Protein 5H3B (pdb70)

Organism: Haemophilus influenzae (strain ATCC 51907 / DSM 11121 / KW20 / Rd) (NCBI:txid71421)

InterPro domains:
  IPR007398 Pimeloyl-ACP methyl esterase BioG [PF04301] (1-212)

Foldseek 3Di:
DKDKFPPVALEEEEEEEAQQAFPCLQVQAAEDPRYIYMYDYLPLDLDDPDDPPSHDAYEYEYALVPLSCLVNCQPPDHPAHEYEQHFVQQDDPQAHFDVCVLVVCLVDPDPVVVLVVLCLQAPDPVSSVVSVVRDGDDSVSSSSSSVSVVVSVVDSDHCSDAHAEYEAECRESGTHRRNNCSRCVPGYHYHYDHGYSSDSVVHRHPVVRRD/DKDKFPPVAQEEEEEEEAQQAFPCLQVLADEDPRYIYMYDYLPLDLDDPDDPVSHDAYEYEYALVPLSCLVNCQPPDHPAHEYELHFNQQDPPQAHADVVVLVVCLVPPDPVVVLVVLCLQAPDPVSSVVSVVGDGDDSVSSSSSSVSVSVSVVDSDDCSDAHAEYEAECRERGGHSRNNCVRCVVRYHYDYDHGYSSDSVVHNHPVVRGD

Radius of gyration: 26.07 Å; Cα contacts (8 Å, |Δi|>4): 818; chains: 2; bounding box: 69×49×66 Å

Nearest PDB structures (foldseek):
  5h3b-assembly2_B  TM=9.995E-01  e=7.945E-48  Haemophilus influenzae Rd KW20
  8v16-assembly2_A  TM=6.545E-01  e=1.050E-06  uncultured Pseudomonadota bacterium
  8v16-assembly4_D  TM=6.553E-01  e=3.721E-06  uncultured Pseudomonadota bacterium
  8pzg-assembly2_B  TM=6.529E-01  e=1.698E-05  metagenome
  5ai8-assembly1_A-2  TM=5.696E-01  e=1.221E-02  Homo sapiens

Structure (mmCIF, N/CA/C/O backbone):
data_5H3B
#
_entry.id   5H3B
#
_cell.length_a   44.154
_cell.length_b   69.471
_cell.length_c   72.034
_cell.angle_alpha   90.000
_cell.angle_beta   93.150
_cell.angle_gamma   90.000
#
_symmetry.space_group_name_H-M   'P 1 21 1'
#
loop_
_entity.id
_entity.type
_entity.pdbx_description
1 polymer 'Uncharacterized protein HI_1552'
2 non-polymer GLYCEROL
3 non-polymer 'ISOPROPYL ALCOHOL'
4 water water
#
loop_
_atom_site.group_PDB
_atom_site.id
_atom_site.type_symbol
_atom_site.label_atom_id
_atom_site.label_alt_id
_atom_site.label_comp_id
_atom_site.label_asym_id
_atom_site.label_entity_id
_atom_site.label_seq_id
_atom_site.pdbx_PDB_ins_code
_atom_site.Cartn_x
_atom_site.Cartn_y
_atom_site.Cartn_z
_atom_site.occupancy
_atom_site.B_iso_or_equiv
_atom_site.auth_seq_id
_atom_site.auth_comp_id
_atom_site.auth_asym_id
_atom_site.auth_atom_id
_atom_site.pdbx_PDB_model_num
ATOM 9 N N . LYS A 1 2 ? -4.391 23.811 24.168 1.00 13.70 2 LYS A N 1
ATOM 10 C CA A LYS A 1 2 ? -4.994 22.492 24.327 0.36 14.18 2 LYS A CA 1
ATOM 11 C CA B LYS A 1 2 ? -4.981 22.486 24.331 0.64 12.48 2 LYS A CA 1
ATOM 12 C C . LYS A 1 2 ? -5.448 22.286 25.759 1.00 13.90 2 LYS A C 1
ATOM 13 O O . LYS A 1 2 ? -4.932 22.932 26.682 1.00 12.97 2 LYS A O 1
ATOM 24 N N . THR A 1 3 ? -6.421 21.389 25.937 1.00 13.57 3 THR A N 1
ATOM 25 C CA . THR A 1 3 ? -6.888 21.059 27.271 1.00 14.08 3 THR A CA 1
ATOM 26 C C . THR A 1 3 ? -7.149 19.574 27.410 1.00 12.76 3 THR A C 1
ATOM 27 O O . THR A 1 3 ? -7.386 18.870 26.425 1.00 15.18 3 THR A O 1
ATOM 31 N N . LYS A 1 4 ? -7.104 19.121 28.654 1.00 13.46 4 LYS A N 1
ATOM 32 C CA . LYS A 1 4 ? -7.570 17.797 29.028 1.00 11.27 4 LYS A CA 1
ATOM 33 C C . LYS A 1 4 ? -8.520 17.976 30.183 1.00 11.75 4 LYS A C 1
ATOM 34 O O . LYS A 1 4 ? -8.141 18.512 31.234 1.00 11.70 4 LYS A O 1
ATOM 40 N N . PHE A 1 5 ? -9.762 17.537 29.979 1.00 11.63 5 PHE A N 1
ATOM 41 C CA . PHE A 1 5 ? -10.803 17.739 30.967 1.00 12.13 5 PHE A CA 1
ATOM 42 C C . PHE A 1 5 ? -11.187 16.425 31.647 1.00 12.21 5 PHE A C 1
ATOM 43 O O . PHE A 1 5 ? -11.421 15.413 30.980 1.00 13.46 5 PHE A O 1
ATOM 51 N N . TYR A 1 6 ? -11.266 16.471 32.976 1.00 12.85 6 TYR A N 1
ATOM 52 C CA . TYR A 1 6 ? -11.664 15.323 33.793 1.00 12.65 6 TYR A CA 1
ATOM 53 C C . TYR A 1 6 ? -12.950 15.614 34.555 1.00 13.71 6 TYR A C 1
ATOM 54 O O . TYR A 1 6 ? -12.963 16.399 35.498 1.00 13.74 6 TYR A O 1
ATOM 63 N N . ASP A 1 7 ? -14.015 14.968 34.109 1.00 12.95 7 ASP A N 1
ATOM 64 C CA . ASP A 1 7 ? -15.332 15.102 34.719 1.00 12.72 7 ASP A CA 1
ATOM 65 C C . ASP A 1 7 ? -15.452 14.139 35.895 1.00 12.97 7 ASP A C 1
ATOM 66 O O . ASP A 1 7 ? -15.680 12.934 35.695 1.00 15.11 7 ASP A O 1
ATOM 71 N N . TYR A 1 8 ? -15.296 14.667 37.112 1.00 14.12 8 TYR A N 1
ATOM 72 C CA . TYR A 1 8 ? -15.511 13.893 38.338 1.00 13.00 8 TYR A CA 1
ATOM 73 C C . TYR A 1 8 ? -16.779 14.377 39.042 1.00 13.61 8 TYR A C 1
ATOM 74 O O . TYR A 1 8 ? -16.961 14.189 40.257 1.00 16.88 8 TYR A O 1
ATOM 83 N N . GLN A 1 9 ? -17.644 15.002 38.255 1.00 12.38 9 GLN A N 1
ATOM 84 C CA . GLN A 1 9 ? -18.957 15.448 38.746 1.00 12.22 9 GLN A CA 1
ATOM 85 C C . GLN A 1 9 ? -18.814 16.472 39.860 1.00 11.45 9 GLN A C 1
ATOM 86 O O . GLN A 1 9 ? -19.654 16.549 40.759 1.00 13.01 9 GLN A O 1
ATOM 92 N N . GLY A 1 10 ? -17.752 17.278 39.792 1.00 12.58 10 GLY A N 1
ATOM 93 C CA . GLY A 1 10 ? -17.445 18.203 40.859 1.00 12.90 10 GLY A CA 1
ATOM 94 C C . GLY A 1 10 ? -18.126 19.552 40.749 1.00 14.95 10 GLY A C 1
ATOM 95 O O . GLY A 1 10 ? -18.325 20.087 39.649 1.00 14.99 10 GLY A O 1
ATOM 96 N N . GLU A 1 11 ? -18.467 20.099 41.911 1.00 15.08 11 GLU A N 1
ATOM 97 C CA . GLU A 1 11 ? -18.953 21.474 42.013 1.00 14.44 11 GLU A CA 1
ATOM 98 C C . GLU A 1 11 ? -17.846 22.485 41.761 1.00 14.35 11 GLU A C 1
ATOM 99 O O . GLU A 1 11 ? -18.114 23.638 41.413 1.00 15.60 11 GLU A O 1
ATOM 105 N N . HIS A 1 12 ? -16.608 22.052 41.971 1.00 15.24 12 HIS A N 1
ATOM 106 C CA . HIS A 1 12 ? -15.448 22.935 41.953 1.00 15.07 12 HIS A CA 1
ATOM 107 C C . HIS A 1 12 ? -14.491 22.464 40.883 1.00 13.49 12 HIS A C 1
ATOM 108 O O . HIS A 1 12 ? -14.593 21.331 40.417 1.00 14.16 12 HIS A O 1
ATOM 115 N N . LEU A 1 13 ? -13.549 23.332 40.522 1.00 13.08 13 LEU A N 1
ATOM 116 C CA . LEU A 1 13 ? -12.606 23.051 39.447 1.00 13.57 13 LEU A CA 1
ATOM 117 C C . LEU A 1 13 ? -11.190 23.336 39.874 1.00 14.65 13 LEU A C 1
ATOM 118 O O . LEU A 1 13 ? -10.920 24.402 40.443 1.00 15.01 13 LEU A O 1
ATOM 123 N N . ILE A 1 14 ? -10.289 22.392 39.597 1.00 13.69 14 ILE A N 1
ATOM 124 C CA . ILE A 1 14 ? -8.860 22.666 39.662 1.00 13.89 14 ILE A CA 1
ATOM 125 C C . ILE A 1 14 ? -8.380 22.939 38.248 1.00 12.76 14 ILE A C 1
ATOM 126 O O . ILE A 1 14 ? -8.605 22.147 37.338 1.00 12.23 14 ILE A O 1
ATOM 131 N N . LEU A 1 15 ? -7.765 24.101 38.075 1.00 13.39 15 LEU A N 1
ATOM 132 C CA A LEU A 1 15 ? -7.243 24.562 36.790 0.62 12.17 15 LEU A CA 1
ATOM 133 C CA B LEU A 1 15 ? -7.264 24.521 36.789 0.38 12.74 15 LEU A CA 1
ATOM 134 C C . LEU A 1 15 ? -5.745 24.470 36.846 1.00 10.82 15 LEU A C 1
ATOM 135 O O . LEU A 1 15 ? -5.153 25.176 37.629 1.00 13.41 15 LEU A O 1
ATOM 144 N N . TYR A 1 16 ? -5.148 23.606 36.036 1.00 9.64 16 TYR A N 1
ATOM 145 C CA . TYR A 1 16 ? -3.691 23.463 36.029 1.00 8.86 16 TYR A CA 1
ATOM 146 C C . TYR A 1 16 ? -3.122 23.994 34.731 1.00 10.09 16 TYR A C 1
ATOM 147 O O . TYR A 1 16 ? -3.505 23.554 33.645 1.00 11.51 16 TYR A O 1
ATOM 156 N N . PHE A 1 17 ? -2.206 24.964 34.847 1.00 9.74 17 PHE A N 1
ATOM 157 C CA . PHE A 1 17 ? -1.483 25.505 33.696 1.00 8.52 17 PHE A CA 1
ATOM 158 C C . PHE A 1 17 ? -0.080 24.933 33.689 1.00 9.49 17 PHE A C 1
ATOM 159 O O . PHE A 1 17 ? 0.722 25.219 34.578 1.00 11.46 17 PHE A O 1
ATOM 167 N N . ALA A 1 18 ? 0.183 24.094 32.691 1.00 9.02 18 ALA A N 1
ATOM 168 C CA . ALA A 1 18 ? 1.469 23.397 32.537 1.00 10.46 18 ALA A CA 1
ATOM 169 C C . ALA A 1 18 ? 2.600 24.342 32.148 1.00 9.66 18 ALA A C 1
ATOM 170 O O . ALA A 1 18 ? 2.366 25.477 31.720 1.00 11.10 18 ALA A O 1
ATOM 172 N N . GLY A 1 19 ? 3.833 23.856 32.288 1.00 10.38 19 GLY A N 1
ATOM 173 C CA . GLY A 1 19 ? 4.985 24.561 31.766 1.00 10.77 19 GLY A CA 1
ATOM 174 C C . GLY A 1 19 ? 5.069 24.395 30.265 1.00 11.77 19 GLY A C 1
ATOM 175 O O . GLY A 1 19 ? 4.392 23.552 29.665 1.00 12.59 19 GLY A O 1
ATOM 176 N N . TRP A 1 20 ? 5.916 25.212 29.650 1.00 10.23 20 TRP A N 1
ATOM 177 C CA . TRP A 1 20 ? 6.200 25.127 28.220 1.00 10.52 20 TRP A CA 1
ATOM 178 C C . TRP A 1 20 ? 6.698 23.729 27.859 1.00 11.62 20 TRP A C 1
ATOM 179 O O . TRP A 1 20 ? 7.637 23.213 28.486 1.00 12.52 20 TRP A O 1
ATOM 190 N N . GLY A 1 21 ? 6.067 23.118 26.862 1.00 10.24 21 GLY A N 1
ATOM 191 C CA . GLY A 1 21 ? 6.530 21.865 26.280 1.00 12.19 21 GLY A CA 1
ATOM 192 C C . GLY A 1 21 ? 6.400 20.632 27.162 1.00 12.87 21 GLY A C 1
ATOM 193 O O . GLY A 1 21 ? 6.874 19.547 26.795 1.00 15.05 21 GLY A O 1
ATOM 194 N N . THR A 1 22 ? 5.749 20.781 28.316 1.00 11.78 22 THR A N 1
ATOM 195 C CA . THR A 1 22 ? 5.760 19.715 29.307 1.00 11.12 22 THR A CA 1
ATOM 196 C C . THR A 1 22 ? 4.613 18.733 29.081 1.00 10.80 22 THR A C 1
ATOM 197 O O . THR A 1 22 ? 3.581 19.091 28.511 1.00 13.61 22 THR A O 1
ATOM 201 N N . PRO A 1 23 ? 4.798 17.479 29.523 1.00 10.64 23 PRO A N 1
ATOM 202 C CA . PRO A 1 23 ? 3.700 16.513 29.344 1.00 13.03 23 PRO A CA 1
ATOM 203 C C . PRO A 1 23 ? 2.590 16.709 30.369 1.00 11.71 23 PRO A C 1
ATOM 204 O O . PRO A 1 23 ? 2.882 16.877 31.547 1.00 13.31 23 PRO A O 1
ATOM 208 N N . PRO A 1 24 ? 1.325 16.714 29.925 1.00 12.89 24 PRO A N 1
ATOM 209 C CA . PRO A 1 24 ? 0.231 16.807 30.892 1.00 13.44 24 PRO A CA 1
ATOM 210 C C . PRO A 1 24 ? 0.304 15.696 31.925 1.00 11.41 24 PRO A C 1
ATOM 211 O O . PRO A 1 24 ? -0.099 15.904 33.075 1.00 14.72 24 PRO A O 1
ATOM 215 N N . ASP A 1 25 ? 0.816 14.530 31.520 1.00 11.74 25 ASP A N 1
ATOM 216 C CA . ASP A 1 25 ? 0.878 13.391 32.422 1.00 12.34 25 ASP A CA 1
ATOM 217 C C . ASP A 1 25 ? 1.735 13.646 33.655 1.00 13.44 25 ASP A C 1
ATOM 218 O O . ASP A 1 25 ? 1.672 12.872 34.619 1.00 14.02 25 ASP A O 1
ATOM 223 N N . ALA A 1 26 ? 2.512 14.731 33.649 1.00 12.02 26 ALA A N 1
ATOM 224 C CA . ALA A 1 26 ? 3.385 15.032 34.769 1.00 12.01 26 ALA A CA 1
ATOM 225 C C . ALA A 1 26 ? 2.618 15.310 36.061 1.00 12.57 26 ALA A C 1
ATOM 226 O O . ALA A 1 26 ? 3.223 15.357 37.132 1.00 14.86 26 ALA A O 1
ATOM 228 N N . VAL A 1 27 ? 1.296 15.509 35.974 1.00 10.45 27 VAL A N 1
ATOM 229 C CA . VAL A 1 27 ? 0.497 15.670 37.184 1.00 12.18 27 VAL A CA 1
ATOM 230 C C . VAL A 1 27 ? -0.553 14.554 37.404 1.00 11.43 27 VAL A C 1
ATOM 231 O O . VAL A 1 27 ? -1.376 14.660 38.317 1.00 13.23 27 VAL A O 1
ATOM 235 N N . ASN A 1 28 ? -0.518 13.482 36.614 1.00 11.36 28 ASN A N 1
ATOM 236 C CA . ASN A 1 28 ? -1.512 12.401 36.800 1.00 11.40 28 ASN A CA 1
ATOM 237 C C . ASN A 1 28 ? -1.483 11.760 38.190 1.00 13.52 28 ASN A C 1
ATOM 238 O O . ASN A 1 28 ? -2.501 11.242 38.676 1.00 14.01 28 ASN A O 1
ATOM 243 N N . HIS A 1 29 ? -0.316 11.775 38.824 1.00 12.78 29 HIS A N 1
ATOM 244 C CA . HIS A 1 29 ? -0.128 11.107 40.107 1.00 13.25 29 HIS A CA 1
ATOM 245 C C . HIS A 1 29 ? -0.719 11.888 41.284 1.00 13.10 29 HIS A C 1
ATOM 246 O O . HIS A 1 29 ? -0.730 11.403 42.415 1.00 14.65 29 HIS A O 1
ATOM 253 N N . LEU A 1 30 ? -1.174 13.111 41.045 1.00 13.93 30 LEU A N 1
ATOM 254 C CA . LEU A 1 30 ? -1.726 13.897 42.138 1.00 13.20 30 LEU A CA 1
ATOM 255 C C . LEU A 1 30 ? -3.182 13.532 42.423 1.00 13.62 30 LEU A C 1
ATOM 256 O O . LEU A 1 30 ? -4.030 13.538 41.519 1.00 14.80 30 LEU A O 1
ATOM 261 N N . ILE A 1 31 ? -3.475 13.240 43.684 1.00 13.81 31 ILE A N 1
ATOM 262 C CA . ILE A 1 31 ? -4.846 12.909 44.098 1.00 15.15 31 ILE A CA 1
ATOM 263 C C . ILE A 1 31 ? -5.674 14.180 44.191 1.00 15.69 31 ILE A C 1
ATOM 264 O O . ILE A 1 31 ? -5.233 15.165 44.791 1.00 16.62 31 ILE A O 1
ATOM 269 N N . LEU A 1 32 ? -6.866 14.159 43.586 1.00 14.85 32 LEU A N 1
ATOM 270 C CA . LEU A 1 32 ? -7.807 15.281 43.643 1.00 15.71 32 LEU A CA 1
ATOM 271 C C . LEU A 1 32 ? -8.633 15.260 44.925 1.00 16.11 32 LEU A C 1
ATOM 272 O O . LEU A 1 32 ? -8.976 14.190 45.426 1.00 18.54 32 LEU A O 1
ATOM 277 N N . PRO A 1 33 ? -8.970 16.445 45.448 1.00 16.72 33 PRO A N 1
ATOM 278 C CA . PRO A 1 33 ? -9.962 16.488 46.521 1.00 15.51 33 PRO A CA 1
ATOM 279 C C . PRO A 1 33 ? -11.322 16.075 45.976 1.00 18.93 33 PRO A C 1
ATOM 280 O O . PRO A 1 33 ? -11.578 16.221 44.777 1.00 19.25 33 PRO A O 1
ATOM 284 N N . GLU A 1 34 ? -12.168 15.531 46.841 1.00 18.99 34 GLU A N 1
ATOM 285 C CA . GLU A 1 34 ? -13.524 15.195 46.432 1.00 18.91 34 GLU A CA 1
ATOM 286 C C . GLU A 1 34 ? -14.251 16.432 45.887 1.00 19.18 34 GLU A C 1
ATOM 287 O O . GLU A 1 34 ? -13.947 17.571 46.277 1.00 20.15 34 GLU A O 1
ATOM 289 N N . ASN A 1 35 ? -15.184 16.205 44.964 1.00 17.14 35 ASN A N 1
ATOM 290 C CA . ASN A 1 35 ? -16.070 17.267 44.461 1.00 17.74 35 ASN A CA 1
ATOM 291 C C . ASN A 1 35 ? -15.328 18.310 43.612 1.00 14.74 35 ASN A C 1
ATOM 292 O O . ASN A 1 35 ? -15.749 19.475 43.529 1.00 15.10 35 ASN A O 1
ATOM 297 N N . HIS A 1 36 ? -14.234 17.875 42.982 1.00 14.90 36 HIS A N 1
ATOM 298 C CA . HIS A 1 36 ? -13.470 18.706 42.057 1.00 13.14 36 HIS A CA 1
ATOM 299 C C . HIS A 1 36 ? -13.233 18.046 40.709 1.00 11.64 36 HIS A C 1
ATOM 300 O O . HIS A 1 36 ? -12.786 16.902 40.646 1.00 15.47 36 HIS A O 1
ATOM 307 N N . ASP A 1 37 ? -13.510 18.784 39.638 1.00 11.81 37 ASP A N 1
ATOM 308 C CA . ASP A 1 37 ? -13.072 18.410 38.299 1.00 12.04 37 ASP A CA 1
ATOM 309 C C . ASP A 1 37 ? -11.657 18.917 38.107 1.00 12.24 37 ASP A C 1
ATOM 310 O O . ASP A 1 37 ? -11.174 19.724 38.906 1.00 12.81 37 ASP A O 1
ATOM 315 N N . LEU A 1 38 ? -11.013 18.467 37.034 1.00 11.10 38 LEU A N 1
ATOM 316 C CA . LEU A 1 38 ? -9.674 18.939 36.693 1.00 10.49 38 LEU A CA 1
ATOM 317 C C . LEU A 1 38 ? -9.643 19.347 35.237 1.00 11.72 38 LEU A C 1
ATOM 318 O O . LEU A 1 38 ? -10.168 18.633 34.381 1.00 12.18 38 LEU A O 1
ATOM 323 N N . LEU A 1 39 ? -9.033 20.499 34.956 1.00 11.27 39 LEU A N 1
ATOM 324 C CA . LEU A 1 39 ? -8.773 20.928 33.583 1.00 10.53 39 LEU A CA 1
ATOM 325 C C . LEU A 1 39 ? -7.282 21.225 33.462 1.00 10.37 39 LEU A C 1
ATOM 326 O O . LEU A 1 39 ? -6.776 22.135 34.127 1.00 11.64 39 LEU A O 1
ATOM 331 N N . ILE A 1 40 ? -6.591 20.438 32.648 1.00 10.18 40 ILE A N 1
ATOM 332 C CA . ILE A 1 40 ? -5.185 20.671 32.341 1.00 11.29 40 ILE A CA 1
ATOM 333 C C . ILE A 1 40 ? -5.083 21.547 31.105 1.00 11.54 40 ILE A C 1
ATOM 334 O O . ILE A 1 40 ? -5.655 21.219 30.063 1.00 13.48 40 ILE A O 1
ATOM 339 N N . CYS A 1 41 ? -4.349 22.656 31.222 1.00 10.32 41 CYS A N 1
ATOM 340 C CA . CYS A 1 41 ? -4.179 23.593 30.125 1.00 11.43 41 CYS A CA 1
ATOM 341 C C . CYS A 1 41 ? -2.716 23.599 29.677 1.00 12.19 41 CYS A C 1
ATOM 342 O O . CYS A 1 41 ? -1.815 23.674 30.513 1.00 12.86 41 CYS A O 1
ATOM 345 N N . TYR A 1 42 ? -2.476 23.524 28.369 1.00 10.27 42 TYR A N 1
ATOM 346 C CA . TYR A 1 42 ? -1.102 23.416 27.873 1.00 11.70 42 TYR A CA 1
ATOM 347 C C . TYR A 1 42 ? -1.053 23.722 26.386 1.00 13.47 42 TYR A C 1
ATOM 348 O O . TYR A 1 42 ? -2.074 24.001 25.779 1.00 13.22 42 TYR A O 1
ATOM 357 N N . ASP A 1 43 ? 0.140 23.655 25.802 1.00 12.11 43 ASP A N 1
ATOM 358 C CA . ASP A 1 43 ? 0.367 23.952 24.390 1.00 13.99 43 ASP A CA 1
ATOM 359 C C . ASP A 1 43 ? -0.067 25.372 24.041 1.00 11.91 43 ASP A C 1
ATOM 360 O O . ASP A 1 43 ? -1.031 25.602 23.307 1.00 13.02 43 ASP A O 1
ATOM 365 N N . TYR A 1 44 ? 0.688 26.329 24.563 1.00 11.72 44 TYR A N 1
ATOM 366 C CA . TYR A 1 44 ? 0.346 27.733 24.426 1.00 13.51 44 TYR A CA 1
ATOM 367 C C . TYR A 1 44 ? 0.754 28.348 23.079 1.00 15.61 44 TYR A C 1
ATOM 368 O O . TYR A 1 44 ? 1.477 29.340 23.051 1.00 16.85 44 TYR A O 1
ATOM 377 N N . GLN A 1 45 ? 0.274 27.764 21.978 1.00 16.08 45 GLN A N 1
ATOM 378 C CA . GLN A 1 45 ? 0.452 28.351 20.638 1.00 17.71 45 GLN A CA 1
ATOM 379 C C . GLN A 1 45 ? -0.298 29.665 20.567 1.00 16.56 45 GLN A C 1
ATOM 380 O O . GLN A 1 45 ? 0.001 30.530 19.749 1.00 16.94 45 GLN A O 1
ATOM 386 N N . ASP A 1 46 ? -1.321 29.766 21.414 1.00 16.86 46 ASP A N 1
ATOM 387 C CA . ASP A 1 46 ? -2.115 30.977 21.559 1.00 17.64 46 ASP A CA 1
ATOM 388 C C . ASP A 1 46 ? -2.698 30.983 22.969 1.00 20.58 46 ASP A C 1
ATOM 389 O O . ASP A 1 46 ? -2.467 30.048 23.747 1.00 23.21 46 ASP A O 1
ATOM 394 N N . LEU A 1 47 ? -3.463 32.015 23.295 1.00 18.21 47 LEU A N 1
ATOM 395 C CA . LEU A 1 47 ? -4.015 32.139 24.638 1.00 19.00 47 LEU A CA 1
ATOM 396 C C . LEU A 1 47 ? -5.509 31.847 24.693 1.00 18.29 47 LEU A C 1
ATOM 397 O O . LEU A 1 47 ? -6.175 32.237 25.648 1.00 21.76 47 LEU A O 1
ATOM 402 N N . ASN A 1 48 ? -6.029 31.154 23.682 1.00 17.88 48 ASN A N 1
ATOM 403 C CA A ASN A 1 48 ? -7.451 30.828 23.633 0.53 19.26 48 ASN A CA 1
ATOM 404 C CA B ASN A 1 48 ? -7.450 30.835 23.640 0.47 19.72 48 ASN A CA 1
ATOM 405 C C . ASN A 1 48 ? -7.798 29.625 24.498 1.00 16.91 48 ASN A C 1
ATOM 406 O O . ASN A 1 48 ? -7.279 28.536 24.288 1.00 18.79 48 ASN A O 1
ATOM 415 N N . LEU A 1 49 ? -8.684 29.829 25.466 1.00 18.66 49 LEU A N 1
ATOM 416 C CA . LEU A 1 49 ? -9.143 28.740 26.304 1.00 17.56 49 LEU A CA 1
ATOM 417 C C . LEU A 1 49 ? -10.604 28.490 25.985 1.00 20.26 49 LEU A C 1
ATOM 418 O O . LEU A 1 49 ? -11.473 29.273 26.372 1.00 22.39 49 LEU A O 1
ATOM 423 N N . ASP A 1 50 ? -10.869 27.413 25.255 1.00 21.37 50 ASP A N 1
ATOM 424 C CA . ASP A 1 50 ? -12.227 27.079 24.846 1.00 23.64 50 ASP A CA 1
ATOM 425 C C . ASP A 1 50 ? -12.863 26.181 25.899 1.00 21.65 50 ASP A C 1
ATOM 426 O O . ASP A 1 50 ? -12.857 24.957 25.762 1.00 27.08 50 ASP A O 1
ATOM 431 N N . PHE A 1 51 ? -13.390 26.797 26.954 1.00 18.69 51 PHE A N 1
ATOM 432 C CA . PHE A 1 51 ? -13.946 26.059 28.091 1.00 16.50 51 PHE A CA 1
ATOM 433 C C . PHE A 1 51 ? -14.822 26.976 28.931 1.00 17.92 51 PHE A C 1
ATOM 434 O O . PHE A 1 51 ? -14.432 28.094 29.234 1.00 20.86 51 PHE A O 1
ATOM 442 N N . ASP A 1 52 ? -16.007 26.492 29.310 1.00 15.75 52 ASP A N 1
ATOM 443 C CA . ASP A 1 52 ? -16.952 27.257 30.106 1.00 17.02 52 ASP A CA 1
ATOM 444 C C . ASP A 1 52 ? -16.688 27.055 31.598 1.00 17.59 52 ASP A C 1
ATOM 445 O O . ASP A 1 52 ? -16.954 25.982 32.155 1.00 20.36 52 ASP A O 1
ATOM 450 N N . LEU A 1 53 ? -16.184 28.096 32.243 1.00 17.26 53 LEU A N 1
ATOM 451 C CA . LEU A 1 53 ? -15.882 28.048 33.662 1.00 18.65 53 LEU A CA 1
ATOM 452 C C . LEU A 1 53 ? -17.110 28.332 34.536 1.00 18.70 53 LEU A C 1
ATOM 453 O O . LEU A 1 53 ? -17.042 28.199 35.758 1.00 18.94 53 LEU A O 1
ATOM 458 N N . SER A 1 54 ? -18.228 28.713 33.915 1.00 19.06 54 SER A N 1
ATOM 459 C CA . SER A 1 54 ? -19.313 29.346 34.661 1.00 20.43 54 SER A CA 1
ATOM 460 C C . SER A 1 54 ? -20.039 28.422 35.627 1.00 20.11 54 SER A C 1
ATOM 461 O O . SER A 1 54 ? -20.566 28.889 36.626 1.00 22.50 54 SER A O 1
ATOM 464 N N . ALA A 1 55 ? -20.060 27.121 35.363 1.00 20.69 55 ALA A N 1
ATOM 465 C CA . ALA A 1 55 ? -20.878 26.256 36.212 1.00 23.19 55 ALA A CA 1
ATOM 466 C C . ALA A 1 55 ? -20.239 26.063 37.582 1.00 24.81 55 ALA A C 1
ATOM 467 O O . ALA A 1 55 ? -20.930 25.770 38.554 1.00 28.72 55 ALA A O 1
ATOM 469 N N . TYR A 1 56 ? -18.928 26.263 37.680 1.00 16.74 56 TYR A N 1
ATOM 470 C CA . TYR A 1 56 ? -18.240 25.945 38.923 1.00 16.43 56 TYR A CA 1
ATOM 471 C C . TYR A 1 56 ? -18.426 26.976 40.021 1.00 17.55 56 TYR A C 1
ATOM 472 O O . TYR A 1 56 ? -18.556 28.167 39.762 1.00 19.17 56 TYR A O 1
ATOM 481 N N . ARG A 1 57 ? -18.426 26.506 41.238 1.00 19.27 57 ARG A N 1
ATOM 482 C CA . ARG A 1 57 ? -18.504 27.336 42.380 1.00 22.28 57 ARG A CA 1
ATOM 483 C C . ARG A 1 57 ? -17.082 27.885 42.629 1.00 23.39 57 ARG A C 1
ATOM 484 O O . ARG A 1 57 ? -16.821 28.977 42.313 1.00 27.32 57 ARG A O 1
ATOM 492 N N . HIS A 1 58 ? -16.197 27.094 43.182 1.00 19.11 58 HIS A N 1
ATOM 493 C CA . HIS A 1 58 ? -14.822 27.539 43.390 1.00 19.89 58 HIS A CA 1
ATOM 494 C C . HIS A 1 58 ? -13.907 27.041 42.293 1.00 15.67 58 HIS A C 1
ATOM 495 O O . HIS A 1 58 ? -14.000 25.896 41.864 1.00 18.57 58 HIS A O 1
ATOM 502 N N . ILE A 1 59 ? -13.010 27.916 41.851 1.00 14.79 59 ILE A N 1
ATOM 503 C CA . ILE A 1 59 ? -11.971 27.537 40.906 1.00 13.61 59 ILE A CA 1
ATOM 504 C C . ILE A 1 59 ? -10.632 27.770 41.580 1.00 15.76 59 ILE A C 1
ATOM 505 O O . ILE A 1 59 ? -10.356 28.869 42.082 1.00 15.60 59 ILE A O 1
ATOM 510 N N . ARG A 1 60 ? -9.817 26.723 41.624 1.00 13.79 60 ARG A N 1
ATOM 511 C CA . ARG A 1 60 ? -8.467 26.857 42.153 1.00 13.91 60 ARG A CA 1
ATOM 512 C C . ARG A 1 60 ? -7.444 26.653 41.055 1.00 12.63 60 ARG A C 1
ATOM 513 O O . ARG A 1 60 ? -7.434 25.629 40.373 1.00 14.83 60 ARG A O 1
ATOM 521 N N . LEU A 1 61 ? -6.582 27.654 40.923 1.00 11.66 61 LEU A N 1
ATOM 522 C CA . LEU A 1 61 ? -5.558 27.679 39.890 1.00 9.73 61 LEU A CA 1
ATOM 523 C C . LEU A 1 61 ? -4.228 27.210 40.453 1.00 10.73 61 LEU A C 1
ATOM 524 O O . LEU A 1 61 ? -3.825 27.631 41.536 1.00 11.87 61 LEU A O 1
ATOM 529 N N . VAL A 1 62 ? -3.579 26.313 39.716 1.00 10.10 62 VAL A N 1
ATOM 530 C CA . VAL A 1 62 ? -2.194 25.925 39.976 1.00 9.06 62 VAL A CA 1
ATOM 531 C C . VAL A 1 62 ? -1.446 26.109 38.659 1.00 10.72 62 VAL A C 1
ATOM 532 O O . VAL A 1 62 ? -1.828 25.531 37.643 1.00 10.81 62 VAL A O 1
ATOM 536 N N . ALA A 1 63 ? -0.401 26.930 38.666 1.00 10.04 63 ALA A N 1
ATOM 537 C CA . ALA A 1 63 ? 0.324 27.236 37.431 1.00 9.15 63 ALA A CA 1
ATOM 538 C C . ALA A 1 63 ? 1.787 26.974 37.658 1.00 10.08 63 ALA A C 1
ATOM 539 O O . ALA A 1 63 ? 2.340 27.439 38.660 1.00 11.98 63 ALA A O 1
ATOM 541 N N . TRP A 1 64 ? 2.402 26.236 36.728 1.00 9.29 64 TRP A N 1
ATOM 542 C CA . TRP A 1 64 ? 3.817 25.882 36.816 1.00 9.18 64 TRP A CA 1
ATOM 543 C C . TRP A 1 64 ? 4.610 26.645 35.778 1.00 9.79 64 TRP A C 1
ATOM 544 O O . TRP A 1 64 ? 4.212 26.684 34.611 1.00 10.39 64 TRP A O 1
ATOM 555 N N . SER A 1 65 ? 5.715 27.273 36.208 1.00 8.42 65 SER A N 1
ATOM 556 C CA . SER A 1 65 ? 6.730 27.750 35.264 1.00 8.64 65 SER A CA 1
ATOM 557 C C . SER A 1 65 ? 6.123 28.826 34.359 1.00 11.11 65 SER A C 1
ATOM 558 O O . SER A 1 65 ? 5.489 29.773 34.873 1.00 10.17 65 SER A O 1
ATOM 569 N N . GLY A 1 67 ? 3.573 28.709 32.726 1.00 9.84 67 GLY A N 1
ATOM 570 C CA . GLY A 1 67 ? 2.131 28.703 32.926 1.00 10.05 67 GLY A CA 1
ATOM 571 C C . GLY A 1 67 ? 1.643 29.835 33.805 1.00 9.75 67 GLY A C 1
ATOM 572 O O . GLY A 1 67 ? 0.469 30.217 33.726 1.00 10.78 67 GLY A O 1
ATOM 573 N N . VAL A 1 68 ? 2.505 30.367 34.664 1.00 10.81 68 VAL A N 1
ATOM 574 C CA . VAL A 1 68 ? 2.120 31.492 35.522 1.00 11.60 68 VAL A CA 1
ATOM 575 C C . VAL A 1 68 ? 1.816 32.734 34.666 1.00 11.54 68 VAL A C 1
ATOM 576 O O . VAL A 1 68 ? 0.756 33.361 34.793 1.00 11.29 68 VAL A O 1
ATOM 580 N N . TRP A 1 69 ? 2.723 33.077 33.764 1.00 10.57 69 TRP A N 1
ATOM 581 C CA . TRP A 1 69 ? 2.527 34.207 32.851 1.00 11.28 69 TRP A CA 1
ATOM 582 C C . TRP A 1 69 ? 1.266 33.986 31.988 1.00 9.79 69 TRP A C 1
ATOM 583 O O . TRP A 1 69 ? 0.422 34.893 31.807 1.00 10.23 69 TRP A O 1
ATOM 594 N N . VAL A 1 70 ? 1.084 32.767 31.496 1.00 10.06 70 VAL A N 1
ATOM 595 C CA . VAL A 1 70 ? -0.086 32.470 30.675 1.00 11.08 70 VAL A CA 1
ATOM 596 C C . VAL A 1 70 ? -1.390 32.627 31.465 1.00 12.27 70 VAL A C 1
ATOM 597 O O . VAL A 1 70 ? -2.332 33.284 31.007 1.00 11.56 70 VAL A O 1
ATOM 601 N N . ALA A 1 71 ? -1.425 32.059 32.663 1.00 10.84 71 ALA A N 1
ATOM 602 C CA . ALA A 1 71 ? -2.627 32.099 33.504 1.00 10.44 71 ALA A CA 1
ATOM 603 C C . ALA A 1 71 ? -3.045 33.532 33.824 1.00 10.91 71 ALA A C 1
ATOM 604 O O . ALA A 1 71 ? -4.241 33.832 33.867 1.00 12.40 71 ALA A O 1
ATOM 606 N N . GLU A 1 72 ? -2.087 34.437 34.017 1.00 10.87 72 GLU A N 1
ATOM 607 C CA . GLU A 1 72 ? -2.405 35.843 34.298 1.00 12.52 72 GLU A CA 1
ATOM 608 C C . GLU A 1 72 ? -3.230 36.462 33.187 1.00 14.10 72 GLU A C 1
ATOM 609 O O . GLU A 1 72 ? -4.118 37.287 33.443 1.00 16.15 72 GLU A O 1
ATOM 615 N N . ARG A 1 73 ? -2.945 36.077 31.947 1.00 12.82 73 ARG A N 1
ATOM 616 C CA . ARG A 1 73 ? -3.718 36.596 30.826 1.00 13.12 73 ARG A CA 1
ATOM 617 C C . ARG A 1 73 ? -5.039 35.874 30.622 1.00 12.39 73 ARG A C 1
ATOM 618 O O . ARG A 1 73 ? -6.083 36.498 30.374 1.00 17.32 73 ARG A O 1
ATOM 626 N N . VAL A 1 74 ? -5.012 34.554 30.719 1.00 13.25 74 VAL A N 1
ATOM 627 C CA . VAL A 1 74 ? -6.226 33.793 30.455 1.00 12.94 74 VAL A CA 1
ATOM 628 C C . VAL A 1 74 ? -7.282 34.048 31.524 1.00 13.74 74 VAL A C 1
ATOM 629 O O . VAL A 1 74 ? -8.493 34.113 31.226 1.00 15.99 74 VAL A O 1
ATOM 633 N N . LEU A 1 75 ? -6.849 34.241 32.763 1.00 14.32 75 LEU A N 1
ATOM 634 C CA . LEU A 1 75 ? -7.811 34.331 33.863 1.00 14.40 75 LEU A CA 1
ATOM 635 C C . LEU A 1 75 ? -7.998 35.747 34.411 1.00 14.64 75 LEU A C 1
ATOM 636 O O . LEU A 1 75 ? -8.606 35.938 35.471 1.00 17.55 75 LEU A O 1
ATOM 641 N N . GLN A 1 76 ? -7.494 36.736 33.679 1.00 16.17 76 GLN A N 1
ATOM 642 C CA . GLN A 1 76 ? -7.688 38.125 34.054 1.00 17.34 76 GLN A CA 1
ATOM 643 C C . GLN A 1 76 ? -9.183 38.379 34.086 1.00 20.16 76 GLN A C 1
ATOM 644 O O . GLN A 1 76 ? -9.904 37.976 33.175 1.00 22.98 76 GLN A O 1
ATOM 650 N N . GLY A 1 77 ? -9.660 38.996 35.157 1.00 22.13 77 GLY A N 1
ATOM 651 C CA . GLY A 1 77 ? -11.084 39.237 35.290 1.00 21.42 77 GLY A CA 1
ATOM 652 C C . GLY A 1 77 ? -11.974 38.055 35.677 1.00 24.10 77 GLY A C 1
ATOM 653 O O . GLY A 1 77 ? -13.203 38.178 35.654 1.00 27.48 77 GLY A O 1
ATOM 654 N N . ILE A 1 78 ? -11.402 36.936 36.084 1.00 24.73 78 ILE A N 1
ATOM 655 C CA . ILE A 1 78 ? -12.137 35.788 36.560 1.00 21.28 78 ILE A CA 1
ATOM 656 C C . ILE A 1 78 ? -11.863 35.668 38.030 1.00 19.82 78 ILE A C 1
ATOM 657 O O . ILE A 1 78 ? -10.759 35.673 38.412 1.00 21.74 78 ILE A O 1
ATOM 662 N N . ARG A 1 79 ? -12.881 35.567 38.859 1.00 20.86 79 ARG A N 1
ATOM 663 C CA . ARG A 1 79 ? -12.708 35.384 40.300 1.00 21.54 79 ARG A CA 1
ATOM 664 C C . ARG A 1 79 ? -12.237 33.952 40.597 1.00 24.93 79 ARG A C 1
ATOM 665 O O . ARG A 1 79 ? -12.878 32.981 40.195 1.00 25.45 79 ARG A O 1
ATOM 667 N N . LEU A 1 80 ? -11.108 33.834 41.290 1.00 19.10 80 LEU A N 1
ATOM 668 C CA . LEU A 1 80 ? -10.521 32.540 41.653 1.00 17.83 80 LEU A CA 1
ATOM 669 C C . LEU A 1 80 ? -10.569 32.353 43.166 1.00 20.11 80 LEU A C 1
ATOM 670 O O . LEU A 1 80 ? -10.338 33.301 43.908 1.00 21.77 80 LEU A O 1
ATOM 675 N N . LYS A 1 81 ? -10.850 31.139 43.627 1.00 16.47 81 LYS A N 1
ATOM 676 C CA . LYS A 1 81 ? -10.830 30.850 45.059 1.00 17.78 81 LYS A CA 1
ATOM 677 C C . LYS A 1 81 ? -9.397 30.974 45.578 1.00 18.25 81 LYS A C 1
ATOM 678 O O . LYS A 1 81 ? -9.145 31.539 46.645 1.00 20.80 81 LYS A O 1
ATOM 684 N N . SER A 1 82 ? -8.463 30.443 44.799 1.00 16.71 82 SER A N 1
ATOM 685 C CA . SER A 1 82 ? -7.040 30.628 45.078 1.00 15.94 82 SER A CA 1
ATOM 686 C C . SER A 1 82 ? -6.257 30.447 43.804 1.00 13.68 82 SER A C 1
ATOM 687 O O . SER A 1 82 ? -6.707 29.786 42.865 1.00 12.83 82 SER A O 1
ATOM 690 N N . ALA A 1 83 ? -5.067 31.039 43.799 1.00 15.01 83 ALA A N 1
ATOM 691 C CA . ALA A 1 83 ? -4.135 30.937 42.690 1.00 11.18 83 ALA A CA 1
ATOM 692 C C . ALA A 1 83 ? -2.751 30.646 43.268 1.00 10.42 83 ALA A C 1
ATOM 693 O O . ALA A 1 83 ? -2.266 31.377 44.134 1.00 13.45 83 ALA A O 1
ATOM 695 N N . THR A 1 84 ? -2.165 29.531 42.841 1.00 10.25 84 THR A N 1
ATOM 696 C CA . THR A 1 84 ? -0.886 29.063 43.371 1.00 9.85 84 THR A CA 1
ATOM 697 C C . THR A 1 84 ? 0.127 28.981 42.240 1.00 11.01 84 THR A C 1
ATOM 698 O O . THR A 1 84 ? -0.122 28.313 41.240 1.00 11.42 84 THR A O 1
ATOM 702 N N . ALA A 1 85 ? 1.264 29.653 42.413 1.00 10.64 85 ALA A N 1
ATOM 703 C CA . ALA A 1 85 ? 2.365 29.595 41.452 1.00 9.58 85 ALA A CA 1
ATOM 704 C C . ALA A 1 85 ? 3.365 28.539 41.895 1.00 11.32 85 ALA A C 1
ATOM 705 O O . ALA A 1 85 ? 3.716 28.476 43.071 1.00 15.16 85 ALA A O 1
ATOM 707 N N . VAL A 1 86 ? 3.827 27.728 40.956 1.00 9.53 86 VAL A N 1
ATOM 708 C CA . VAL A 1 86 ? 4.841 26.726 41.280 1.00 9.59 86 VAL A CA 1
ATOM 709 C C . VAL A 1 86 ? 6.030 27.007 40.368 1.00 9.74 86 VAL A C 1
ATOM 710 O O . VAL A 1 86 ? 5.919 26.858 39.150 1.00 10.63 86 VAL A O 1
ATOM 714 N N . ASN A 1 87 ? 7.142 27.446 40.953 1.00 10.38 87 ASN A N 1
ATOM 715 C CA . ASN A 1 87 ? 8.360 27.750 40.173 1.00 9.36 87 ASN A CA 1
ATOM 716 C C . ASN A 1 87 ? 8.082 28.557 38.909 1.00 10.00 87 ASN A C 1
ATOM 717 O O . ASN A 1 87 ? 8.479 28.187 37.818 1.00 10.84 87 ASN A O 1
ATOM 722 N N . GLY A 1 88 ? 7.393 29.680 39.066 1.00 11.03 88 GLY A N 1
ATOM 723 C CA . GLY A 1 88 ? 7.086 30.525 37.930 1.00 9.59 88 GLY A CA 1
ATOM 724 C C . GLY A 1 88 ? 6.705 31.895 38.419 1.00 10.53 88 GLY A C 1
ATOM 725 O O . GLY A 1 88 ? 6.177 32.032 39.525 1.00 11.49 88 GLY A O 1
ATOM 726 N N . THR A 1 89 ? 6.956 32.901 37.587 1.00 9.61 89 THR A N 1
ATOM 727 C CA . THR A 1 89 ? 6.685 34.287 37.962 1.00 10.44 89 THR A CA 1
ATOM 728 C C . THR A 1 89 ? 5.963 35.054 36.855 1.00 11.53 89 THR A C 1
ATOM 729 O O . THR A 1 89 ? 5.803 34.565 35.734 1.00 11.49 89 THR A O 1
ATOM 733 N N . GLY A 1 90 ? 5.558 36.287 37.159 1.00 10.73 90 GLY A N 1
ATOM 734 C CA . GLY A 1 90 ? 4.888 37.105 36.168 1.00 12.58 90 GLY A CA 1
ATOM 735 C C . GLY A 1 90 ? 5.798 37.718 35.115 1.00 11.24 90 GLY A C 1
ATOM 736 O O . GLY A 1 90 ? 5.322 38.366 34.188 1.00 14.26 90 GLY A O 1
ATOM 737 N N . LEU A 1 91 ? 7.106 37.534 35.278 1.00 10.05 91 LEU A N 1
ATOM 738 C CA . LEU A 1 91 ? 8.102 38.036 34.3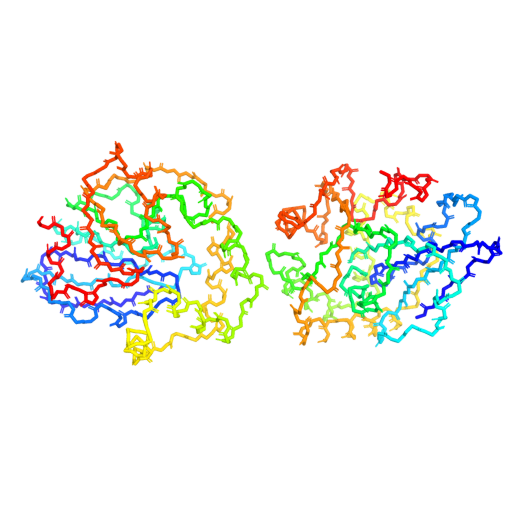22 1.00 11.18 91 LEU A CA 1
ATOM 739 C C . LEU A 1 91 ? 9.032 36.895 33.936 1.00 9.67 91 LEU A C 1
ATOM 740 O O . LEU A 1 91 ? 10.149 36.787 34.459 1.00 10.89 91 LEU A O 1
ATOM 745 N N . PRO A 1 92 ? 8.568 36.021 33.032 1.00 10.90 92 PRO A N 1
ATOM 746 C CA . PRO A 1 92 ? 9.289 34.767 32.805 1.00 10.46 92 PRO A CA 1
ATOM 747 C C . PRO A 1 92 ? 10.608 34.928 32.051 1.00 12.20 92 PRO A C 1
ATOM 748 O O . PRO A 1 92 ? 11.445 34.033 32.144 1.00 12.79 92 PRO A O 1
ATOM 752 N N . CYS A 1 93 ? 10.790 36.016 31.313 1.00 11.52 93 CYS A N 1
ATOM 753 C CA . CYS A 1 93 ? 12.041 36.220 30.588 1.00 12.61 93 CYS A CA 1
ATOM 754 C C . CYS A 1 93 ? 12.682 37.458 31.189 1.00 12.38 93 CYS A C 1
ATOM 755 O O . CYS A 1 93 ? 12.454 38.580 30.724 1.00 14.94 93 CYS A O 1
ATOM 758 N N . ASP A 1 94 ? 13.460 37.256 32.243 1.00 10.22 94 ASP A N 1
ATOM 759 C CA . ASP A 1 94 ? 13.892 38.385 33.054 1.00 10.31 94 ASP A CA 1
ATOM 760 C C . ASP A 1 94 ? 15.085 38.014 33.927 1.00 11.19 94 ASP A C 1
ATOM 761 O O . ASP A 1 94 ? 15.009 37.058 34.691 1.00 11.24 94 ASP A O 1
ATOM 766 N N . ASP A 1 95 ? 16.184 38.763 33.819 1.00 12.96 95 ASP A N 1
ATOM 767 C CA . ASP A 1 95 ? 17.397 38.443 34.583 1.00 12.85 95 ASP A CA 1
ATOM 768 C C . ASP A 1 95 ? 17.218 38.545 36.094 1.00 11.36 95 ASP A C 1
ATOM 769 O O . ASP A 1 95 ? 17.993 37.940 36.848 1.00 13.54 95 ASP A O 1
ATOM 774 N N . SER A 1 96 ? 16.228 39.333 36.534 1.00 10.97 96 SER A N 1
ATOM 775 C CA . SER A 1 96 ? 15.991 39.582 37.952 1.00 11.55 96 SER A CA 1
ATOM 776 C C . SER A 1 96 ? 14.826 38.783 38.514 1.00 10.88 96 SER A C 1
ATOM 777 O O . SER A 1 96 ? 14.814 38.465 39.700 1.00 14.69 96 SER A O 1
ATOM 780 N N . PHE A 1 97 ? 13.839 38.494 37.667 1.00 9.56 97 PHE A N 1
ATOM 781 C CA . PHE A 1 97 ? 12.557 38.008 38.170 1.00 9.88 97 PHE A CA 1
ATOM 782 C C . PHE A 1 97 ? 12.095 36.722 37.521 1.00 10.97 97 PHE A C 1
ATOM 783 O O . PHE A 1 97 ? 11.026 36.216 37.875 1.00 14.00 97 PHE A O 1
ATOM 791 N N . GLY A 1 98 ? 12.859 36.190 36.572 1.00 10.19 98 GLY A N 1
ATOM 792 C CA . GLY A 1 98 ? 12.383 35.017 35.848 1.00 10.99 98 GLY A CA 1
ATOM 793 C C . GLY A 1 98 ? 13.525 34.157 35.366 1.00 10.71 98 GLY A C 1
ATOM 794 O O . GLY A 1 98 ? 14.538 34.015 36.062 1.00 12.71 98 GLY A O 1
ATOM 795 N N . ILE A 1 99 ? 13.347 33.563 34.190 1.00 9.76 99 ILE A N 1
ATOM 796 C CA . ILE A 1 99 ? 14.434 32.859 33.503 1.00 10.28 99 ILE A CA 1
ATOM 797 C C . ILE A 1 99 ? 15.350 33.914 32.910 1.00 10.84 99 ILE A C 1
ATOM 798 O O . ILE A 1 99 ? 14.885 34.783 32.194 1.00 11.09 99 ILE A O 1
ATOM 803 N N . PRO A 1 100 ? 16.651 33.838 33.183 1.00 11.37 100 PRO A N 1
ATOM 804 C CA . PRO A 1 100 ? 17.494 34.880 32.592 1.00 12.19 100 PRO A CA 1
ATOM 805 C C . PRO A 1 100 ? 17.398 34.901 31.071 1.00 12.51 100 PRO A C 1
ATOM 806 O O . PRO A 1 100 ? 17.277 33.856 30.429 1.00 12.69 100 PRO A O 1
ATOM 810 N N . TYR A 1 101 ? 17.440 36.100 30.514 1.00 13.03 101 TYR A N 1
ATOM 811 C CA . TYR A 1 101 ? 17.318 36.320 29.079 1.00 12.92 101 TYR A CA 1
ATOM 812 C C . TYR A 1 101 ? 18.254 35.431 28.269 1.00 12.42 101 TYR A C 1
ATOM 813 O O . TYR A 1 101 ? 17.858 34.864 27.259 1.00 13.44 101 TYR A O 1
ATOM 822 N N . ALA A 1 102 ? 19.496 35.297 28.714 1.00 12.68 102 ALA A N 1
ATOM 823 C CA . ALA A 1 102 ? 20.444 34.478 27.962 1.00 13.57 102 ALA A CA 1
ATOM 824 C C . ALA A 1 102 ? 20.003 33.029 27.857 1.00 14.00 102 ALA A C 1
ATOM 825 O O . ALA A 1 102 ? 20.228 32.363 26.836 1.00 15.61 102 ALA A O 1
ATOM 827 N N . ILE A 1 103 ? 19.378 32.538 28.917 1.00 13.68 103 ILE A N 1
ATOM 828 C CA . ILE A 1 103 ? 18.909 31.161 28.926 1.00 13.40 103 ILE A CA 1
ATOM 829 C C . ILE A 1 103 ? 17.632 31.006 28.126 1.00 12.30 103 ILE A C 1
ATOM 830 O O . ILE A 1 103 ? 17.503 30.073 27.343 1.00 12.93 103 ILE A O 1
ATOM 835 N N . PHE A 1 104 ? 16.689 31.931 28.301 1.00 11.80 104 PHE A N 1
ATOM 836 C CA . PHE A 1 104 ? 15.441 31.863 27.562 1.00 12.57 104 PHE A CA 1
ATOM 837 C C . PHE A 1 104 ? 15.707 31.953 26.057 1.00 13.08 104 PHE A C 1
ATOM 838 O O . PHE A 1 104 ? 15.285 31.092 25.280 1.00 13.04 104 PHE A O 1
ATOM 846 N N . LYS A 1 105 ? 16.418 33.000 25.649 1.00 12.53 105 LYS A N 1
ATOM 847 C CA . LYS A 1 105 ? 16.670 33.210 24.231 1.00 13.48 105 LYS A CA 1
ATOM 848 C C . LYS A 1 105 ? 17.587 32.123 23.666 1.00 16.52 105 LYS A C 1
ATOM 849 O O . LYS A 1 105 ? 17.368 31.630 22.559 1.00 14.84 105 LYS A O 1
ATOM 855 N N . GLY A 1 106 ? 18.591 31.736 24.444 1.00 14.10 106 GLY A N 1
ATOM 856 C CA . GLY A 1 106 ? 19.520 30.689 24.039 1.00 15.70 106 GLY A CA 1
ATOM 857 C C . GLY A 1 106 ? 18.830 29.369 23.783 1.00 16.71 106 GLY A C 1
ATOM 858 O O . GLY A 1 106 ? 19.174 28.637 22.850 1.00 16.07 106 GLY A O 1
ATOM 859 N N . THR A 1 107 ? 17.844 29.055 24.613 1.00 15.49 107 THR A N 1
ATOM 860 C CA . THR A 1 107 ? 17.097 27.809 24.446 1.00 14.30 107 THR A CA 1
ATOM 861 C C . THR A 1 107 ? 16.389 27.794 23.095 1.00 14.46 107 THR A C 1
ATOM 862 O O . THR A 1 107 ? 16.444 26.795 22.357 1.00 16.73 107 THR A O 1
ATOM 866 N N . LEU A 1 108 ? 15.756 28.913 22.744 1.00 13.41 108 LEU A N 1
ATOM 867 C CA . LEU A 1 108 ? 15.048 28.974 21.467 1.00 14.22 108 LEU A CA 1
ATOM 868 C C . LEU A 1 108 ? 16.027 28.975 20.282 1.00 13.71 108 LEU A C 1
ATOM 869 O O . LEU A 1 108 ? 15.805 28.255 19.301 1.00 15.91 108 LEU A O 1
ATOM 874 N N . GLU A 1 109 ? 17.131 29.717 20.390 1.00 13.43 109 GLU A N 1
ATOM 875 C CA . GLU A 1 109 ? 18.115 29.788 19.308 1.00 14.65 109 GLU A CA 1
ATOM 876 C C . GLU A 1 109 ? 18.718 28.429 18.956 1.00 15.18 109 GLU A C 1
ATOM 877 O O . GLU A 1 109 ? 19.075 28.177 17.795 1.00 16.73 109 GLU A O 1
ATOM 883 N N . ASN A 1 110 ? 18.849 27.566 19.958 1.00 15.78 110 ASN A N 1
ATOM 884 C CA . ASN A 1 110 ? 19.540 26.289 19.776 1.00 16.85 110 ASN A CA 1
ATOM 885 C C . ASN A 1 110 ? 18.650 25.043 19.788 1.00 17.07 110 ASN A C 1
ATOM 886 O O . ASN A 1 110 ? 19.168 23.928 19.788 1.00 19.72 110 ASN A O 1
ATOM 891 N N . LEU A 1 111 ? 17.330 25.219 19.743 1.00 14.88 111 LEU A N 1
ATOM 892 C CA . LEU A 1 111 ? 16.423 24.137 20.095 1.00 15.74 111 LEU A CA 1
ATOM 893 C C . LEU A 1 111 ? 16.387 23.006 19.066 1.00 17.42 111 LEU A C 1
ATOM 894 O O . LEU A 1 111 ? 15.992 23.192 17.914 1.00 19.93 111 LEU A O 1
ATOM 899 N N . THR A 1 112 ? 16.824 21.834 19.512 1.00 14.47 112 THR A N 1
ATOM 900 C CA . THR A 1 112 ? 16.779 20.605 18.732 1.00 15.85 112 THR A CA 1
ATOM 901 C C . THR A 1 112 ? 16.257 19.497 19.630 1.00 16.13 112 THR A C 1
ATOM 902 O O . THR A 1 112 ? 16.115 19.705 20.827 1.00 16.65 112 THR A O 1
ATOM 906 N N . GLU A 1 113 ? 15.992 18.313 19.088 1.00 17.99 113 GLU A N 1
ATOM 907 C CA . GLU A 1 113 ? 15.545 17.238 19.977 1.00 20.18 113 GLU A CA 1
ATOM 908 C C . GLU A 1 113 ? 16.620 16.959 21.026 1.00 19.44 113 GLU A C 1
ATOM 909 O O . GLU A 1 113 ? 16.319 16.730 22.196 1.00 19.79 113 GLU A O 1
ATOM 915 N N . ASN A 1 114 ? 17.885 17.042 20.627 1.00 18.53 114 ASN A N 1
ATOM 916 C CA . ASN A 1 114 ? 18.947 16.797 21.588 1.00 20.48 114 ASN A CA 1
ATOM 917 C C . ASN A 1 114 ? 18.984 17.844 22.697 1.00 18.14 114 ASN A C 1
ATOM 918 O O . ASN A 1 114 ? 19.097 17.496 23.880 1.00 18.68 114 ASN A O 1
ATOM 923 N N . THR A 1 115 ? 18.878 19.128 22.344 1.00 15.96 115 THR A N 1
ATOM 924 C CA . THR A 1 115 ? 18.954 20.134 23.399 1.00 14.69 115 THR A CA 1
ATOM 925 C C . THR A 1 115 ? 17.664 20.163 24.208 1.00 13.69 115 THR A C 1
ATOM 926 O O . THR A 1 115 ? 17.667 20.589 25.356 1.00 13.95 115 THR A O 1
ATOM 930 N N . ARG A 1 116 ? 16.567 19.718 23.611 1.00 15.19 116 ARG A N 1
ATOM 931 C CA . ARG A 1 116 ? 15.325 19.548 24.357 1.00 13.49 116 ARG A CA 1
ATOM 932 C C . ARG A 1 116 ? 15.524 18.574 25.518 1.00 16.84 116 ARG A C 1
ATOM 933 O O . ARG A 1 116 ? 15.084 18.828 26.639 1.00 16.46 116 ARG A O 1
ATOM 941 N N . LEU A 1 117 ? 16.186 17.452 25.247 1.00 14.93 117 LEU A N 1
ATOM 942 C CA . LEU A 1 117 ? 16.432 16.469 26.296 1.00 14.50 117 LEU A CA 1
ATOM 943 C C . LEU A 1 117 ? 17.366 17.031 27.350 1.00 15.10 117 LEU A C 1
ATOM 944 O O . LEU A 1 117 ? 17.160 16.813 28.544 1.00 14.05 117 LEU A O 1
ATOM 949 N N . LYS A 1 118 ? 18.395 17.760 26.923 1.00 14.61 118 LYS A N 1
ATOM 950 C CA . LYS A 1 118 ? 19.290 18.389 27.894 1.00 14.03 118 LYS A CA 1
ATOM 951 C C . LYS A 1 118 ? 18.543 19.412 28.741 1.00 13.91 118 LYS A C 1
ATOM 952 O O . LYS A 1 118 ? 18.804 19.534 29.937 1.00 14.84 118 LYS A O 1
ATOM 958 N N . PHE A 1 119 ? 17.615 20.146 28.131 1.00 13.74 119 PHE A N 1
ATOM 959 C CA . PHE A 1 119 ? 16.827 21.100 28.894 1.00 12.58 119 PHE A CA 1
ATOM 960 C C . PHE A 1 119 ? 15.927 20.378 29.906 1.00 13.22 119 PHE A C 1
ATOM 961 O O . PHE A 1 119 ? 15.760 20.849 31.039 1.00 11.86 119 PHE A O 1
ATOM 969 N N . GLU A 1 120 ? 15.365 19.226 29.521 1.00 10.93 120 GLU A N 1
ATOM 970 C CA . GLU A 1 120 ? 14.561 18.452 30.466 1.00 10.64 120 GLU A CA 1
ATOM 971 C C . GLU A 1 120 ? 15.419 17.903 31.597 1.00 12.99 120 GLU A C 1
ATOM 972 O O . GLU A 1 120 ? 14.951 17.798 32.722 1.00 11.95 120 GLU A O 1
ATOM 978 N N . ARG A 1 121 ? 16.694 17.596 31.327 1.00 10.90 121 ARG A N 1
ATOM 979 C CA . ARG A 1 121 ? 17.579 17.210 32.418 1.00 10.29 121 ARG A CA 1
ATOM 980 C C . ARG A 1 121 ? 17.795 18.376 33.391 1.00 11.60 121 ARG A C 1
ATOM 981 O O . ARG A 1 121 ? 17.803 18.172 34.603 1.00 13.53 121 ARG A O 1
ATOM 989 N N . ARG A 1 122 ? 17.929 19.598 32.862 1.00 10.99 122 ARG A N 1
ATOM 990 C CA . ARG A 1 122 ? 18.065 20.802 33.675 1.00 10.37 122 ARG A CA 1
ATOM 991 C C . ARG A 1 122 ? 16.795 21.060 34.488 1.00 11.18 122 ARG A C 1
ATOM 992 O O . ARG A 1 122 ? 16.871 21.473 35.645 1.00 11.83 122 ARG A O 1
ATOM 1000 N N . ILE A 1 123 ? 15.634 20.778 33.895 1.00 10.30 123 ILE A N 1
ATOM 1001 C CA . ILE A 1 123 ? 14.356 20.935 34.590 1.00 9.96 123 ILE A CA 1
ATOM 1002 C C . ILE A 1 123 ? 14.218 19.941 35.744 1.00 11.00 123 ILE A C 1
ATOM 1003 O O . ILE A 1 123 ? 13.680 20.267 36.810 1.00 11.78 123 ILE A O 1
ATOM 1008 N N . CYS A 1 124 ? 14.703 18.719 35.532 1.00 10.70 124 CYS A N 1
ATOM 1009 C CA . CYS A 1 124 ? 14.473 17.632 36.491 1.00 10.17 124 CYS A CA 1
ATOM 1010 C C . CYS A 1 124 ? 15.547 17.485 37.553 1.00 12.76 124 CYS A C 1
ATOM 1011 O O . CYS A 1 124 ? 15.286 16.925 38.613 1.00 13.22 124 CYS A O 1
ATOM 1014 N N . GLY A 1 125 ? 16.752 17.970 37.261 1.00 12.07 125 GLY A N 1
ATOM 1015 C CA . GLY A 1 125 ? 17.862 17.851 38.191 1.00 12.85 125 GLY A CA 1
ATOM 1016 C C . GLY A 1 125 ? 18.696 16.602 37.957 1.00 12.83 125 GLY A C 1
ATOM 1017 O O . GLY A 1 125 ? 19.432 16.499 36.966 1.00 14.80 125 GLY A O 1
ATOM 1018 N N . ASP A 1 126 ? 18.605 15.641 38.869 1.00 12.72 126 ASP A N 1
ATOM 1019 C CA A ASP A 1 126 ? 19.396 14.422 38.820 0.51 12.10 126 ASP A CA 1
ATOM 1020 C CA B ASP A 1 126 ? 19.496 14.495 38.717 0.49 15.08 126 ASP A CA 1
ATOM 1021 C C . ASP A 1 126 ? 18.968 13.495 37.685 1.00 12.53 126 ASP A C 1
ATOM 1022 O O . ASP A 1 126 ? 17.833 13.599 37.192 1.00 13.78 126 ASP A O 1
ATOM 1031 N N . LYS A 1 127 ? 19.835 12.555 37.313 1.00 12.41 127 LYS A N 1
ATOM 1032 C CA . LYS A 1 127 ? 19.519 11.637 36.233 1.00 11.92 127 LYS A CA 1
ATOM 1033 C C . LYS A 1 127 ? 18.295 10.773 36.545 1.00 12.48 127 LYS A C 1
ATOM 1034 O O . LYS A 1 127 ? 17.485 10.504 35.649 1.00 12.37 127 LYS A O 1
ATOM 1040 N N . ALA A 1 128 ? 18.163 10.318 37.791 1.00 12.82 128 ALA A N 1
ATOM 1041 C CA . ALA A 1 128 ? 17.028 9.449 38.131 1.00 13.58 128 ALA A CA 1
ATOM 1042 C C . ALA A 1 128 ? 15.697 10.177 37.980 1.00 12.39 128 ALA A C 1
ATOM 1043 O O . ALA A 1 128 ? 14.740 9.605 37.447 1.00 13.34 128 ALA A O 1
ATOM 1045 N N . SER A 1 129 ? 15.632 11.435 38.413 1.00 12.87 129 SER A N 1
ATOM 1046 C CA . SER A 1 129 ? 14.417 12.221 38.223 1.00 12.00 129 SER A CA 1
ATOM 1047 C C . SER A 1 129 ? 14.151 12.442 36.737 1.00 13.34 129 SER A C 1
ATOM 1048 O O . SER A 1 129 ? 13.008 12.376 36.272 1.00 12.46 129 SER A O 1
ATOM 1051 N N . PHE A 1 130 ? 15.212 12.730 35.992 1.00 12.30 130 PHE A N 1
ATOM 1052 C CA . PHE A 1 130 ? 15.094 12.931 34.560 1.00 12.77 130 PHE A CA 1
ATOM 1053 C C . PHE A 1 130 ? 14.571 11.665 33.872 1.00 11.98 130 PHE A C 1
ATOM 1054 O O . PHE A 1 130 ? 13.677 11.729 33.034 1.00 12.71 130 PHE A O 1
ATOM 1062 N N . GLU A 1 131 ? 15.124 10.511 34.231 1.00 13.09 131 GLU A N 1
ATOM 1063 C CA . GLU A 1 131 ? 14.708 9.290 33.569 1.00 12.53 131 GLU A CA 1
ATOM 1064 C C . GLU A 1 131 ? 13.250 8.973 33.873 1.00 14.21 131 GLU A C 1
ATOM 1065 O O . GLU A 1 131 ? 12.525 8.496 32.999 1.00 16.08 131 GLU A O 1
ATOM 1071 N N . ARG A 1 132 ? 12.809 9.266 35.096 1.00 12.96 132 ARG A N 1
ATOM 1072 C CA . ARG A 1 132 ? 11.405 9.033 35.454 1.00 14.15 132 ARG A CA 1
ATOM 1073 C C . ARG A 1 132 ? 10.492 9.939 34.632 1.00 12.95 132 ARG A C 1
ATOM 1074 O O . ARG A 1 132 ? 9.421 9.535 34.166 1.00 14.32 132 ARG A O 1
ATOM 1082 N N . TYR A 1 133 ? 10.919 11.176 34.441 1.00 11.59 133 TYR A N 1
ATOM 1083 C CA . TYR A 1 133 ? 10.135 12.137 33.687 1.00 12.63 133 TYR A CA 1
ATOM 1084 C C . TYR A 1 133 ? 10.038 11.725 32.219 1.00 12.79 133 TYR A C 1
ATOM 1085 O O . TYR A 1 133 ? 9.024 11.971 31.551 1.00 13.26 133 TYR A O 1
ATOM 1094 N N . GLN A 1 134 ? 11.089 11.067 31.722 1.00 14.33 134 GLN A N 1
ATOM 1095 C CA . GLN A 1 134 ? 11.076 10.588 30.347 1.00 14.06 134 GLN A CA 1
ATOM 1096 C C . GLN A 1 134 ? 10.035 9.495 30.102 1.00 17.21 134 GLN A C 1
ATOM 1097 O O . GLN A 1 134 ? 9.737 9.184 28.949 1.00 20.04 134 GLN A O 1
ATOM 1103 N N . LEU A 1 135 ? 9.492 8.905 31.166 1.00 14.93 135 LEU A N 1
ATOM 1104 C CA . LEU A 1 135 ? 8.461 7.892 30.989 1.00 16.78 135 LEU A CA 1
ATOM 1105 C C . LEU A 1 135 ? 7.110 8.524 30.680 1.00 16.41 135 LEU A C 1
ATOM 1106 O O . LEU A 1 135 ? 6.229 7.854 30.155 1.00 18.24 135 LEU A O 1
ATOM 1111 N N . PHE A 1 136 ? 6.932 9.807 30.997 1.00 14.82 136 PHE A N 1
ATOM 1112 C CA . PHE A 1 136 ? 5.713 10.496 30.570 1.00 14.51 136 PHE A CA 1
ATOM 1113 C C . PHE A 1 136 ? 5.776 10.573 29.048 1.00 16.72 136 PHE A C 1
ATOM 1114 O O . PHE A 1 136 ? 6.855 10.779 28.491 1.00 18.85 136 PHE A O 1
ATOM 1122 N N . PRO A 1 137 ? 4.637 10.434 28.366 1.00 16.50 137 PRO A N 1
ATOM 1123 C CA . PRO A 1 137 ? 4.603 10.570 26.910 1.00 17.41 137 PRO A CA 1
ATOM 1124 C C . PRO A 1 137 ? 5.051 11.960 26.485 1.00 16.76 137 PRO A C 1
ATOM 1125 O O . PRO A 1 137 ? 4.457 12.948 26.919 1.00 19.83 137 PRO A O 1
ATOM 1129 N N . ALA A 1 138 ? 6.084 12.038 25.652 1.00 16.69 138 ALA A N 1
ATOM 1130 C CA . ALA A 1 138 ? 6.627 13.338 25.271 1.00 17.74 138 ALA A CA 1
ATOM 1131 C C . ALA A 1 138 ? 5.765 13.981 24.206 1.00 15.78 138 ALA A C 1
ATOM 1132 O O . ALA A 1 138 ? 5.231 13.299 23.326 1.00 19.82 138 ALA A O 1
ATOM 1134 N N . ARG A 1 139 ? 5.598 15.295 24.297 1.00 15.80 139 ARG A N 1
ATOM 1135 C CA . ARG A 1 139 ? 4.900 15.987 23.232 1.00 17.06 139 ARG A CA 1
ATOM 1136 C C . ARG A 1 139 ? 5.769 16.071 21.980 1.00 17.97 139 ARG A C 1
ATOM 1137 O O . ARG A 1 139 ? 6.997 16.010 22.076 1.00 19.12 139 ARG A O 1
ATOM 1145 N N . PRO A 1 140 ? 5.139 16.194 20.800 1.00 16.88 140 PRO A N 1
ATOM 1146 C CA . PRO A 1 140 ? 5.911 16.217 19.554 1.00 21.55 140 PRO A CA 1
ATOM 1147 C C . PRO A 1 140 ? 6.882 17.390 19.492 1.00 20.47 140 PRO A C 1
ATOM 1148 O O . PRO A 1 140 ? 6.549 18.497 19.935 1.00 16.90 140 PRO A O 1
ATOM 1152 N N . PHE A 1 141 ? 8.073 17.152 18.952 1.00 17.99 141 PHE A N 1
ATOM 1153 C CA . PHE A 1 141 ? 9.077 18.208 18.906 1.00 18.75 141 PHE A CA 1
ATOM 1154 C C . PHE A 1 141 ? 8.591 19.459 18.169 1.00 18.33 141 PHE A C 1
ATOM 1155 O O . PHE A 1 141 ? 8.792 20.579 18.647 1.00 16.99 141 PHE A O 1
ATOM 1163 N N . ASP A 1 142 ? 7.989 19.284 16.993 1.00 21.03 142 ASP A N 1
ATOM 1164 C CA . ASP A 1 142 ? 7.574 20.445 16.206 1.00 21.20 142 ASP A CA 1
ATOM 1165 C C . ASP A 1 142 ? 6.558 21.293 16.963 1.00 19.10 142 ASP A C 1
ATOM 1166 O O . ASP A 1 142 ? 6.589 22.518 16.897 1.00 18.34 142 ASP A O 1
ATOM 1171 N N . GLU A 1 143 ? 5.662 20.635 17.688 1.00 16.78 143 GLU A N 1
ATOM 1172 C CA . GLU A 1 143 ? 4.704 21.332 18.537 1.00 15.92 143 GLU A CA 1
ATOM 1173 C C . GLU A 1 143 ? 5.374 22.155 19.632 1.00 16.16 143 GLU A C 1
ATOM 1174 O O . GLU A 1 143 ? 5.040 23.317 19.814 1.00 14.87 143 GLU A O 1
ATOM 1180 N N . ILE A 1 144 ? 6.307 21.568 20.379 1.00 13.00 144 ILE A N 1
ATOM 1181 C CA . ILE A 1 144 ? 6.904 22.329 21.474 1.00 12.45 144 ILE A CA 1
ATOM 1182 C C . ILE A 1 144 ? 7.845 23.414 20.932 1.00 14.28 144 ILE A C 1
ATOM 1183 O O . ILE A 1 144 ? 8.047 24.450 21.587 1.00 11.97 144 ILE A O 1
ATOM 1188 N N . HIS A 1 145 ? 8.385 23.213 19.733 1.00 15.11 145 HIS A N 1
ATOM 1189 C CA . HIS A 1 145 ? 9.228 24.241 19.126 1.00 14.19 145 HIS A CA 1
ATOM 1190 C C . HIS A 1 145 ? 8.356 25.444 18.736 1.00 14.16 145 HIS A C 1
ATOM 1191 O O . HIS A 1 145 ? 8.701 26.597 19.027 1.00 15.51 145 HIS A O 1
ATOM 1198 N N . GLN A 1 146 ? 7.216 25.177 18.096 1.00 14.39 146 GLN A N 1
ATOM 1199 C CA . GLN A 1 146 ? 6.279 26.246 17.725 1.00 15.41 146 GLN A CA 1
ATOM 1200 C C . GLN A 1 146 ? 5.723 26.941 18.969 1.00 15.51 146 GLN A C 1
ATOM 1201 O O . GLN A 1 146 ? 5.498 28.160 18.972 1.00 14.57 146 GLN A O 1
ATOM 1206 N N . GLU A 1 147 ? 5.504 26.167 20.027 1.00 12.58 147 GLU A N 1
ATOM 1207 C CA . GLU A 1 147 ? 5.026 26.735 21.276 1.00 12.05 147 GLU A CA 1
ATOM 1208 C C . GLU A 1 147 ? 6.031 27.725 21.850 1.00 12.74 147 GLU A C 1
ATOM 1209 O O . GLU A 1 147 ? 5.642 28.805 22.309 1.00 12.73 147 GLU A O 1
ATOM 1215 N N . LEU A 1 148 ? 7.321 27.388 21.818 1.00 13.39 148 LEU A N 1
ATOM 1216 C CA . LEU A 1 148 ? 8.314 28.306 22.389 1.00 11.09 148 LEU A CA 1
ATOM 1217 C C . LEU A 1 148 ? 8.450 29.551 21.524 1.00 11.09 148 LEU A C 1
ATOM 1218 O O . LEU A 1 148 ? 8.631 30.649 22.039 1.00 12.30 148 LEU A 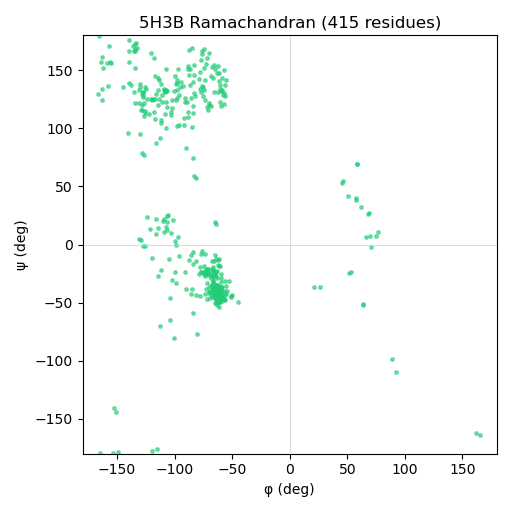O 1
ATOM 1223 N N . THR A 1 149 ? 8.364 29.382 20.212 1.00 12.37 149 THR A N 1
ATOM 1224 C CA . THR A 1 149 ? 8.341 30.528 19.303 1.00 14.64 149 THR A CA 1
ATOM 1225 C C . THR A 1 149 ? 7.197 31.477 19.631 1.00 15.79 149 THR A C 1
ATOM 1226 O O . THR A 1 149 ? 7.376 32.704 19.718 1.00 14.69 149 THR A O 1
ATOM 1230 N N . ALA A 1 150 ? 6.016 30.909 19.834 1.00 14.51 150 ALA A N 1
ATOM 1231 C CA . ALA A 1 150 ? 4.846 31.724 20.147 1.00 14.18 150 ALA A CA 1
ATOM 1232 C C . ALA A 1 150 ? 4.990 32.401 21.517 1.00 13.63 150 ALA A C 1
ATOM 1233 O O . ALA A 1 150 ? 4.729 33.608 21.659 1.00 13.45 150 ALA A O 1
ATOM 1235 N N . LEU A 1 151 ? 5.426 31.642 22.521 1.00 12.85 151 LEU A N 1
ATOM 1236 C CA . LEU A 1 151 ? 5.605 32.188 23.864 1.00 13.32 151 LEU A CA 1
ATOM 1237 C C . LEU A 1 151 ? 6.653 33.293 23.868 1.00 13.33 151 LEU A C 1
ATOM 1238 O O . LEU A 1 151 ? 6.474 34.325 24.512 1.00 13.92 151 LEU A O 1
ATOM 1243 N N . PHE A 1 152 ? 7.747 33.069 23.150 1.00 12.47 152 PHE A N 1
ATOM 1244 C CA . PHE A 1 152 ? 8.832 34.047 23.129 1.00 10.82 152 PHE A CA 1
ATOM 1245 C C . PHE A 1 152 ? 8.326 35.378 22.594 1.00 13.56 152 PHE A C 1
ATOM 1246 O O . PHE A 1 152 ? 8.610 36.430 23.163 1.00 13.38 152 PHE A O 1
ATOM 1254 N N . ALA A 1 153 ? 7.553 35.332 21.512 1.00 14.37 153 ALA A N 1
ATOM 1255 C CA . ALA A 1 153 ? 7.045 36.559 20.896 1.00 14.59 153 ALA A CA 1
ATOM 1256 C C . ALA A 1 153 ? 6.098 37.282 21.829 1.00 14.08 153 ALA A C 1
ATOM 1257 O O . ALA A 1 153 ? 6.171 38.510 21.995 1.00 15.90 153 ALA A O 1
ATOM 1272 N N . ILE A 1 155 ? 5.757 36.961 25.172 1.00 12.33 155 ILE A N 1
ATOM 1273 C CA . ILE A 1 155 ? 6.406 37.398 26.398 1.00 13.32 155 ILE A CA 1
ATOM 1274 C C . ILE A 1 155 ? 7.274 38.650 26.163 1.00 14.83 155 ILE A C 1
ATOM 1275 O O . ILE A 1 155 ? 7.337 39.546 27.013 1.00 16.01 155 ILE A O 1
ATOM 1280 N N . GLN A 1 156 ? 7.925 38.732 25.007 1.00 14.09 156 GLN A N 1
ATOM 1281 C CA . GLN A 1 156 ? 8.727 39.918 24.690 1.00 15.79 156 GLN A CA 1
ATOM 1282 C C . GLN A 1 156 ? 7.857 41.150 24.478 1.00 17.05 156 GLN A C 1
ATOM 1283 O O . GLN A 1 156 ? 8.284 42.273 24.739 1.00 20.53 156 GLN A O 1
ATOM 1289 N N . GLN A 1 157 ? 6.624 40.939 24.028 1.00 16.30 157 GLN A N 1
ATOM 1290 C CA . GLN A 1 157 ? 5.771 42.056 23.653 1.00 19.98 157 GLN A CA 1
ATOM 1291 C C . GLN A 1 157 ? 4.818 42.481 24.760 1.00 20.25 157 GLN A C 1
ATOM 1292 O O . GLN A 1 157 ? 4.199 43.524 24.671 1.00 19.20 157 GLN A O 1
ATOM 1298 N N . ASP A 1 158 ? 4.731 41.685 25.817 1.00 17.29 158 ASP A N 1
ATOM 1299 C CA . ASP A 1 158 ? 3.748 41.917 26.868 1.00 15.83 158 ASP A CA 1
ATOM 1300 C C . ASP A 1 158 ? 4.408 41.626 28.208 1.00 13.65 158 ASP A C 1
ATOM 1301 O O . ASP A 1 158 ? 4.490 40.472 28.629 1.00 14.96 158 ASP A O 1
ATOM 1306 N N . LYS A 1 159 ? 4.903 42.684 28.850 1.00 13.19 159 LYS A N 1
ATOM 1307 C CA . LYS A 1 159 ? 5.614 42.572 30.112 1.00 13.40 159 LYS A CA 1
ATOM 1308 C C . LYS A 1 159 ? 4.742 43.082 31.248 1.00 12.88 159 LYS A C 1
ATOM 1309 O O . LYS A 1 159 ? 5.235 43.480 32.290 1.00 15.28 159 LYS A O 1
ATOM 1315 N N . ARG A 1 160 ? 3.428 43.041 31.048 1.00 12.97 160 ARG A N 1
ATOM 1316 C CA . ARG A 1 160 ? 2.515 43.407 32.127 1.00 12.04 160 ARG A CA 1
ATOM 1317 C C . ARG A 1 160 ? 2.615 42.410 33.282 1.00 12.33 160 ARG A C 1
ATOM 1318 O O . ARG A 1 160 ? 2.965 41.230 33.099 1.00 14.37 160 ARG A O 1
ATOM 1326 N N . ILE A 1 161 ? 2.266 42.890 34.469 1.00 13.22 161 ILE A N 1
ATOM 1327 C CA . ILE A 1 161 ? 2.293 42.063 35.661 1.00 13.03 161 ILE A CA 1
ATOM 1328 C C . ILE A 1 161 ? 1.076 42.349 36.520 1.00 12.89 161 ILE A C 1
ATOM 1329 O O . ILE A 1 161 ? 0.364 43.346 36.308 1.00 13.34 161 ILE A O 1
ATOM 1334 N N . ASP A 1 162 ? 0.840 41.467 37.486 1.00 12.87 162 ASP A N 1
ATOM 1335 C CA . ASP A 1 162 ? -0.272 41.615 38.429 1.00 14.10 162 ASP A CA 1
ATOM 1336 C C . ASP A 1 162 ? -1.624 41.692 37.733 1.00 16.20 162 ASP A C 1
ATOM 1337 O O . ASP A 1 162 ? -2.510 42.456 38.159 1.00 17.50 162 ASP A O 1
ATOM 1342 N N . LEU A 1 163 ? -1.802 40.884 36.687 1.00 13.85 163 LEU A N 1
ATOM 1343 C CA . LEU A 1 163 ? -3.089 40.836 36.002 1.00 14.73 163 LEU A CA 1
ATOM 1344 C C . LEU A 1 163 ? -4.087 40.016 36.811 1.00 16.50 163 LEU A C 1
ATOM 1345 O O . LEU A 1 163 ? -5.304 40.168 36.653 1.00 17.11 163 LEU A O 1
ATOM 1350 N N . ILE A 1 164 ? -3.566 39.133 37.658 1.00 16.32 164 ILE A N 1
ATOM 1351 C CA . ILE A 1 164 ? -4.369 38.488 38.699 1.00 19.44 164 ILE A CA 1
ATOM 1352 C C . ILE A 1 164 ? -3.538 38.537 39.974 1.00 17.12 164 ILE A C 1
ATOM 1353 O O . ILE A 1 164 ? -2.339 38.862 39.933 1.00 17.08 164 ILE A O 1
ATOM 1358 N N . HIS A 1 165 ? -4.155 38.262 41.115 1.00 20.57 165 HIS A N 1
ATOM 1359 C CA . HIS A 1 165 ? -3.375 38.225 42.344 1.00 20.77 165 HIS A CA 1
ATOM 1360 C C . HIS A 1 165 ? -3.287 36.804 42.879 1.00 19.42 165 HIS A C 1
ATOM 1361 O O . HIS A 1 165 ? -4.238 36.023 42.825 1.00 22.49 165 HIS A O 1
ATOM 1368 N N . TRP A 1 166 ? -2.092 36.470 43.336 1.00 15.55 166 TRP A N 1
ATOM 1369 C CA . TRP A 1 166 ? -1.749 35.111 43.701 1.00 13.07 166 TRP A CA 1
ATOM 1370 C C . TRP A 1 166 ? -1.841 34.934 45.211 1.00 14.28 166 TRP A C 1
ATOM 1371 O O . TRP A 1 166 ? -1.552 35.864 45.975 1.00 16.37 166 TRP A O 1
ATOM 1382 N N . ALA A 1 167 ? -2.271 33.743 45.637 1.00 13.01 167 ALA A N 1
ATOM 1383 C CA . ALA A 1 167 ? -2.391 33.430 47.050 1.00 14.16 167 ALA A CA 1
ATOM 1384 C C . ALA A 1 167 ? -1.066 32.943 47.639 1.00 16.18 167 ALA A C 1
ATOM 1385 O O . ALA A 1 167 ? -0.735 33.244 48.788 1.00 16.93 167 ALA A O 1
ATOM 1387 N N . ASN A 1 168 ? -0.320 32.164 46.862 1.00 12.36 168 ASN A N 1
ATOM 1388 C CA . ASN A 1 168 ? 0.941 31.617 47.356 1.00 11.14 168 ASN A CA 1
ATOM 1389 C C . ASN A 1 168 ? 1.783 31.123 46.215 1.00 12.01 168 ASN A C 1
ATOM 1390 O O . ASN A 1 168 ? 1.268 30.889 45.126 1.00 13.29 168 ASN A O 1
ATOM 1395 N N . ALA A 1 169 ? 3.078 30.967 46.486 1.00 13.29 169 ALA A N 1
ATOM 1396 C CA . ALA A 1 169 ? 4.041 30.521 45.497 1.00 11.72 169 ALA A CA 1
ATOM 1397 C C . ALA A 1 169 ? 4.978 29.515 46.118 1.00 13.99 169 ALA A C 1
ATOM 1398 O O . ALA A 1 169 ? 5.435 29.696 47.253 1.00 17.85 169 ALA A O 1
ATOM 1400 N N . TRP A 1 170 ? 5.259 28.446 45.376 1.00 11.58 170 TRP A N 1
ATOM 1401 C CA . TRP A 1 170 ? 6.277 27.477 45.773 1.00 11.53 170 TRP A CA 1
ATOM 1402 C C . TRP A 1 170 ? 7.557 27.764 45.029 1.00 11.16 170 TRP A C 1
ATOM 1403 O O . TRP A 1 170 ? 7.506 28.028 43.831 1.00 12.23 170 TRP A O 1
ATOM 1414 N N . VAL A 1 171 ? 8.686 27.681 45.732 1.00 11.38 171 VAL A N 1
ATOM 1415 C CA . VAL A 1 171 ? 10.008 27.949 45.144 1.00 11.24 171 VAL A CA 1
ATOM 1416 C C . VAL A 1 171 ? 10.932 26.774 45.453 1.00 10.65 171 VAL A C 1
ATOM 1417 O O . VAL A 1 171 ? 11.230 26.519 46.614 1.00 14.01 171 VAL A O 1
ATOM 1421 N N . SER A 1 172 ? 11.369 26.059 44.416 1.00 11.63 172 SER A N 1
ATOM 1422 C CA . SER A 1 172 ? 12.337 24.962 44.571 1.00 11.46 172 SER A CA 1
ATOM 1423 C C . SER A 1 172 ? 13.754 25.455 44.819 1.00 11.83 172 SER A C 1
ATOM 1424 O O . SER A 1 172 ? 14.249 26.335 44.121 1.00 15.15 172 SER A O 1
ATOM 1427 N N . SER A 1 173 ? 14.418 24.825 45.780 1.00 12.54 173 SER A N 1
ATOM 1428 C CA . SER A 1 173 ? 15.733 25.272 46.224 1.00 12.92 173 SER A CA 1
ATOM 1429 C C . SER A 1 173 ? 16.820 25.149 45.159 1.00 12.08 173 SER A C 1
ATOM 1430 O O . SER A 1 173 ? 17.801 25.891 45.195 1.00 16.36 173 SER A O 1
ATOM 1433 N N . ARG A 1 174 ? 16.656 24.207 44.237 1.00 13.58 174 ARG A N 1
ATOM 1434 C CA . ARG A 1 174 ? 17.690 23.947 43.241 1.00 12.97 174 ARG A CA 1
ATOM 1435 C C . ARG A 1 174 ? 17.194 24.252 41.840 1.00 12.40 174 ARG A C 1
ATOM 1436 O O . ARG A 1 174 ? 17.729 23.742 40.868 1.00 15.40 174 ARG A O 1
ATOM 1444 N N . ASP A 1 175 ? 16.160 25.079 41.726 1.00 12.65 175 ASP A N 1
ATOM 1445 C CA . ASP A 1 175 ? 15.590 25.359 40.407 1.00 11.88 175 ASP A CA 1
ATOM 1446 C C . ASP A 1 175 ? 16.662 25.974 39.488 1.00 11.95 175 ASP A C 1
ATOM 1447 O O . ASP A 1 175 ? 17.198 27.042 39.783 1.00 15.05 175 ASP A O 1
ATOM 1452 N N . LYS A 1 176 ? 16.955 25.293 38.381 1.00 13.46 176 LYS A N 1
ATOM 1453 C CA . LYS A 1 176 ? 17.972 25.741 37.433 1.00 12.80 176 LYS A CA 1
ATOM 1454 C C . LYS A 1 176 ? 17.357 26.498 36.254 1.00 12.14 176 LYS A C 1
ATOM 1455 O O . LYS A 1 176 ? 18.044 26.813 35.274 1.00 13.93 176 LYS A O 1
ATOM 1461 N N . ILE A 1 177 ? 16.051 26.756 36.332 1.00 11.75 177 ILE A N 1
ATOM 1462 C CA . ILE A 1 177 ? 15.323 27.397 35.241 1.00 11.60 177 ILE A CA 1
ATOM 1463 C C . ILE A 1 177 ? 14.868 28.792 35.685 1.00 11.72 177 ILE A C 1
ATOM 1464 O O . ILE A 1 177 ? 15.376 29.808 35.191 1.00 12.72 177 ILE A O 1
ATOM 1469 N N . PHE A 1 178 ? 13.907 28.838 36.606 1.00 11.11 178 PHE A N 1
ATOM 1470 C CA . PHE A 1 178 ? 13.605 30.083 37.319 1.00 12.02 178 PHE A CA 1
ATOM 1471 C C . PHE A 1 178 ? 14.453 30.070 38.582 1.00 14.09 178 PHE A C 1
ATOM 1472 O O . PHE A 1 178 ? 14.124 29.350 39.526 1.00 14.63 178 PHE A O 1
ATOM 1480 N N . THR A 1 179 ? 15.549 30.820 38.632 1.00 17.27 179 THR A N 1
ATOM 1481 C CA . THR A 1 179 ? 16.393 30.665 39.807 1.00 17.96 179 THR A CA 1
ATOM 1482 C C . THR A 1 179 ? 15.664 31.079 41.067 1.00 15.91 179 THR A C 1
ATOM 1483 O O . THR A 1 179 ? 14.771 31.935 41.040 1.00 16.24 179 THR A O 1
ATOM 1487 N N . PRO A 1 180 ? 15.995 30.419 42.176 1.00 15.52 180 PRO A N 1
ATOM 1488 C CA . PRO A 1 180 ? 15.268 30.694 43.415 1.00 15.70 180 PRO A CA 1
ATOM 1489 C C . PRO A 1 180 ? 15.380 32.157 43.836 1.00 15.76 180 PRO A C 1
ATOM 1490 O O . PRO A 1 180 ? 14.385 32.724 44.283 1.00 15.64 180 PRO A O 1
ATOM 1494 N N . ALA A 1 181 ? 16.542 32.779 43.641 1.00 15.27 181 ALA A N 1
ATOM 1495 C CA . ALA A 1 181 ? 16.688 34.184 43.998 1.00 13.88 181 ALA A CA 1
ATOM 1496 C C . ALA A 1 181 ? 15.709 35.040 43.215 1.00 15.45 181 ALA A C 1
ATOM 1497 O O . ALA A 1 181 ? 15.116 35.967 43.763 1.00 14.97 181 ALA A O 1
ATOM 1499 N N . ASN A 1 182 ? 15.537 34.728 41.934 1.00 14.12 182 ASN A N 1
ATOM 1500 C CA . ASN A 1 182 ? 14.658 35.519 41.085 1.00 14.07 182 ASN A CA 1
ATOM 1501 C C . ASN A 1 182 ? 13.214 35.312 41.467 1.00 11.16 182 ASN A C 1
ATOM 1502 O O . ASN A 1 182 ? 12.418 36.255 41.465 1.00 13.40 182 ASN A O 1
ATOM 1507 N N . GLN A 1 183 ? 12.867 34.059 41.770 1.00 11.51 183 GLN A N 1
ATOM 1508 C CA . GLN A 1 183 ? 11.502 33.779 42.227 1.00 11.46 183 GLN A CA 1
ATOM 1509 C C . GLN A 1 183 ? 11.192 34.530 43.509 1.00 10.97 183 GLN A C 1
ATOM 1510 O O . GLN A 1 183 ? 10.105 35.124 43.652 1.00 12.44 183 GLN A O 1
ATOM 1516 N N . HIS A 1 184 ? 12.119 34.485 44.463 1.00 13.04 184 HIS A N 1
ATOM 1517 C CA . HIS A 1 184 ? 11.926 35.224 45.706 1.00 14.58 184 HIS A CA 1
ATOM 1518 C C . HIS A 1 184 ? 11.793 36.727 45.462 1.00 15.58 184 HIS A C 1
ATOM 1519 O O . HIS A 1 184 ? 10.937 37.379 46.073 1.00 17.30 184 HIS A O 1
ATOM 1526 N N . GLN A 1 185 ? 12.620 37.274 44.575 1.00 15.47 185 GLN A N 1
ATOM 1527 C CA . GLN A 1 185 ? 12.560 38.701 44.256 1.00 14.75 185 GLN A CA 1
ATOM 1528 C C . GLN A 1 185 ? 11.191 39.101 43.717 1.00 15.69 185 GLN A C 1
ATOM 1529 O O . GLN A 1 185 ? 10.663 40.172 44.049 1.00 17.62 185 GLN A O 1
ATOM 1535 N N . TYR A 1 186 ? 10.610 38.242 42.882 1.00 13.08 186 TYR A N 1
ATOM 1536 C CA . TYR A 1 186 ? 9.295 38.547 42.326 1.00 11.63 186 TYR A CA 1
ATOM 1537 C C . TYR A 1 186 ? 8.180 38.427 43.366 1.00 13.13 186 TYR A C 1
ATOM 1538 O O . TYR A 1 186 ? 7.308 39.301 43.454 1.00 14.47 186 TYR A O 1
ATOM 1547 N N . TRP A 1 187 ? 8.167 37.340 44.133 1.00 12.10 187 TRP A N 1
ATOM 1548 C CA . TRP A 1 187 ? 6.995 37.067 44.970 1.00 12.27 187 TRP A CA 1
ATOM 1549 C C . TRP A 1 187 ? 7.037 37.727 46.353 1.00 14.03 187 TRP A C 1
ATOM 1550 O O . TRP A 1 187 ? 5.995 37.788 47.031 1.00 15.58 187 TRP A O 1
ATOM 1561 N N . ALA A 1 188 ? 8.205 38.238 46.759 1.00 17.25 188 ALA A N 1
ATOM 1562 C CA . ALA A 1 188 ? 8.419 38.725 48.131 1.00 20.76 188 ALA A CA 1
ATOM 1563 C C . ALA A 1 188 ? 7.297 39.598 48.686 1.00 22.24 188 ALA A C 1
ATOM 1564 O O . ALA A 1 188 ? 6.825 39.372 49.807 1.00 25.39 188 ALA A O 1
ATOM 1566 N N . LEU A 1 189 ? 6.882 40.598 47.917 1.00 19.30 189 LEU A N 1
ATOM 1567 C CA . LEU A 1 189 ? 5.875 41.543 48.403 1.00 21.08 189 LEU A CA 1
ATOM 1568 C C . LEU A 1 189 ? 4.500 41.267 47.817 1.00 20.46 189 LEU A C 1
ATOM 1569 O O . LEU A 1 189 ? 3.582 42.081 47.972 1.00 24.32 189 LEU A O 1
ATOM 1574 N N . ARG A 1 190 ? 4.356 40.126 47.144 1.00 17.83 190 ARG A N 1
ATOM 1575 C CA . ARG A 1 190 ? 3.097 39.780 46.493 1.00 17.66 190 ARG A CA 1
ATOM 1576 C C . ARG A 1 190 ? 2.291 38.726 47.241 1.00 15.55 190 ARG A C 1
ATOM 1577 O O . ARG A 1 190 ? 1.079 38.860 47.389 1.00 19.36 190 ARG A O 1
ATOM 1585 N N . CYS A 1 191 ? 2.941 37.654 47.679 1.00 16.49 191 CYS A N 1
ATOM 1586 C CA . CYS A 1 191 ? 2.191 36.563 48.293 1.00 17.47 191 CYS A CA 1
ATOM 1587 C C . CYS A 1 191 ? 3.050 35.717 49.214 1.00 18.40 191 CYS A C 1
ATOM 1588 O O . CYS A 1 191 ? 4.261 35.883 49.248 1.00 19.55 191 CYS A O 1
ATOM 1591 N N . ALA A 1 192 ? 2.418 34.819 49.968 1.00 17.59 192 ALA A N 1
ATOM 1592 C CA . ALA A 1 192 ? 3.158 33.875 50.794 1.00 18.58 192 ALA A CA 1
ATOM 1593 C C . ALA A 1 192 ? 4.050 33.019 49.901 1.00 16.66 192 ALA A C 1
ATOM 1594 O O . ALA A 1 192 ? 3.630 32.579 48.826 1.00 16.72 192 ALA A O 1
ATOM 1596 N N . VAL A 1 193 ? 5.278 32.795 50.345 1.00 16.86 193 VAL A N 1
ATOM 1597 C CA . VAL A 1 193 ? 6.223 31.970 49.611 1.00 14.86 193 VAL A CA 1
ATOM 1598 C C . VAL A 1 193 ? 6.576 30.742 50.427 1.00 17.88 193 VAL A C 1
ATOM 1599 O O . VAL A 1 193 ? 6.915 30.855 51.609 1.00 19.81 193 VAL A O 1
ATOM 1603 N N . GLN A 1 194 ? 6.480 29.572 49.803 1.00 15.85 194 GLN A N 1
ATOM 1604 C CA . GLN A 1 194 ? 6.844 28.327 50.461 1.00 17.76 194 GLN A CA 1
ATOM 1605 C C . GLN A 1 194 ? 8.047 27.738 49.7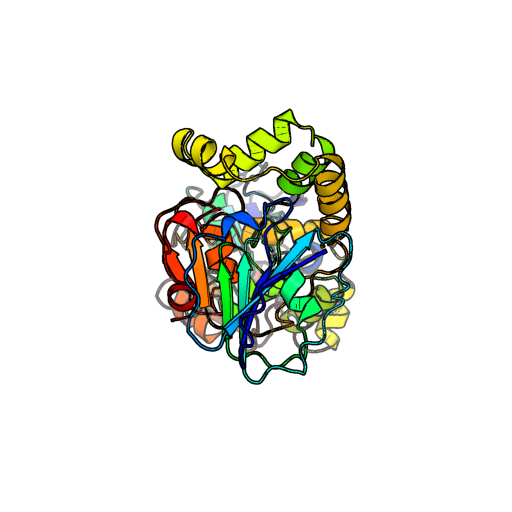64 1.00 18.72 194 GLN A C 1
ATOM 1606 O O . GLN A 1 194 ? 7.998 27.440 48.569 1.00 15.86 194 GLN A O 1
ATOM 1612 N N . GLU A 1 195 ? 9.121 27.578 50.521 1.00 21.09 195 GLU A N 1
ATOM 1613 C CA . GLU A 1 195 ? 10.344 26.985 50.005 1.00 20.44 195 GLU A CA 1
ATOM 1614 C C . GLU A 1 195 ? 10.234 25.476 50.074 1.00 23.13 195 GLU A C 1
ATOM 1615 O O . GLU A 1 195 ? 9.701 24.919 51.043 1.00 24.79 195 GLU A O 1
ATOM 1618 N N . ILE A 1 196 ? 10.716 24.808 49.035 1.00 15.70 196 ILE A N 1
ATOM 1619 C CA . ILE A 1 196 ? 10.709 23.356 49.030 1.00 17.48 196 ILE A CA 1
ATOM 1620 C C . ILE A 1 196 ? 12.021 22.862 48.431 1.00 14.67 196 ILE A C 1
ATOM 1621 O O . ILE A 1 196 ? 12.539 23.456 47.482 1.00 15.58 196 ILE A O 1
ATOM 1626 N N . GLU A 1 197 ? 12.588 21.812 49.021 1.00 16.22 197 GLU A N 1
ATOM 1627 C CA . GLU A 1 197 ? 13.797 21.208 48.462 1.00 15.67 197 GLU A CA 1
ATOM 1628 C C . GLU A 1 197 ? 13.459 20.461 47.188 1.00 16.92 197 GLU A C 1
ATOM 1629 O O . GLU A 1 197 ? 12.677 19.510 47.206 1.00 21.16 197 GLU A O 1
ATOM 1635 N N . GLY A 1 198 ? 14.037 20.873 46.073 1.00 13.69 198 GLY A N 1
ATOM 1636 C CA . GLY A 1 198 ? 13.715 20.215 44.825 1.00 14.25 198 GLY A CA 1
ATOM 1637 C C . GLY A 1 198 ? 14.153 20.997 43.614 1.00 13.78 198 GLY A C 1
ATOM 1638 O O . GLY A 1 198 ? 14.954 21.929 43.729 1.00 11.65 198 GLY A O 1
ATOM 1639 N N . GLU A 1 199 ? 13.601 20.620 42.465 1.00 11.75 199 GLU A N 1
ATOM 1640 C CA . GLU A 1 199 ? 14.059 21.089 41.163 1.00 12.51 199 GLU A CA 1
ATOM 1641 C C . GLU A 1 199 ? 12.934 21.812 40.461 1.00 11.64 199 GLU A C 1
ATOM 1642 O O . GLU A 1 199 ? 11.845 21.964 41.026 1.00 12.76 199 GLU A O 1
ATOM 1648 N N . HIS A 1 200 ? 13.162 22.265 39.231 1.00 10.69 200 HIS A N 1
ATOM 1649 C CA . HIS A 1 200 ? 12.111 23.018 38.543 1.00 10.75 200 HIS A CA 1
ATOM 1650 C C . HIS A 1 200 ? 10.835 22.176 38.410 1.00 10.91 200 HIS A C 1
ATOM 1651 O O . HIS A 1 200 ? 9.735 22.687 38.631 1.00 11.14 200 HIS A O 1
ATOM 1658 N N . TYR A 1 201 ? 10.969 20.898 38.051 1.00 10.72 201 TYR A N 1
ATOM 1659 C CA . TYR A 1 201 ? 9.851 19.964 38.169 1.00 10.36 201 TYR A CA 1
ATOM 1660 C C . TYR A 1 201 ? 9.822 19.430 39.592 1.00 10.29 201 TYR A C 1
ATOM 1661 O O . TYR A 1 201 ? 10.743 18.730 40.014 1.00 11.29 201 TYR A O 1
ATOM 1670 N N . VAL A 1 202 ? 8.778 19.790 40.346 1.00 9.98 202 VAL A N 1
ATOM 1671 C CA . VAL A 1 202 ? 8.740 19.460 41.754 1.00 10.81 202 VAL A CA 1
ATOM 1672 C C . VAL A 1 202 ? 7.418 18.784 42.124 1.00 11.67 202 VAL A C 1
ATOM 1673 O O . VAL A 1 202 ? 7.201 18.441 43.276 1.00 12.78 202 VAL A O 1
ATOM 1677 N N . PHE A 1 203 ? 6.561 18.525 41.138 1.00 11.46 203 PHE A N 1
ATOM 1678 C CA . PHE A 1 203 ? 5.256 17.927 41.449 1.00 10.71 203 PHE A CA 1
ATOM 1679 C C . PHE A 1 203 ? 5.409 16.503 41.983 1.00 11.24 203 PHE A C 1
ATOM 1680 O O . PHE A 1 203 ? 4.539 15.997 42.705 1.00 13.09 203 PHE A O 1
ATOM 1688 N N . SER A 1 204 ? 6.542 15.882 41.667 1.00 13.75 204 SER A N 1
ATOM 1689 C CA . SER A 1 204 ? 6.896 14.555 42.165 1.00 13.45 204 SER A CA 1
ATOM 1690 C C . SER A 1 204 ? 7.044 14.515 43.686 1.00 14.48 204 SER A C 1
ATOM 1691 O O . SER A 1 204 ? 7.011 13.441 44.292 1.00 17.05 204 SER A O 1
ATOM 1694 N N . ARG A 1 205 ? 7.192 15.679 44.315 1.00 14.35 205 ARG A N 1
ATOM 1695 C CA . ARG A 1 205 ? 7.288 15.715 45.773 1.00 15.30 205 ARG A CA 1
ATOM 1696 C C . ARG A 1 205 ? 5.908 15.747 46.439 1.00 14.78 205 ARG A C 1
ATOM 1697 O O . ARG A 1 205 ? 5.804 15.613 47.663 1.00 20.54 205 ARG A O 1
ATOM 1705 N N . PHE A 1 206 ? 4.860 15.933 45.638 1.00 13.56 206 PHE A N 1
ATOM 1706 C CA . PHE A 1 206 ? 3.491 16.039 46.155 1.00 15.00 206 PHE A CA 1
ATOM 1707 C C . PHE A 1 206 ? 2.701 14.798 45.825 1.00 13.73 206 PHE A C 1
ATOM 1708 O O . PHE A 1 206 ? 2.962 14.163 44.813 1.00 15.04 206 PHE A O 1
ATOM 1716 N N . THR A 1 207 ? 1.719 14.481 46.672 1.00 15.36 207 THR A N 1
ATOM 1717 C CA . THR A 1 207 ? 0.818 13.358 46.459 1.00 15.13 207 THR A CA 1
ATOM 1718 C C . THR A 1 207 ? -0.609 13.841 46.237 1.00 15.61 207 THR A C 1
ATOM 1719 O O . THR A 1 207 ? -1.404 13.158 45.582 1.00 16.32 207 THR A O 1
ATOM 1723 N N . HIS A 1 208 ? -0.931 15.010 46.793 1.00 15.40 208 HIS A N 1
ATOM 1724 C CA . HIS A 1 208 ? -2.287 15.566 46.715 1.00 15.56 208 HIS A CA 1
ATOM 1725 C C . HIS A 1 208 ? -2.270 16.978 46.140 1.00 13.24 208 HIS A C 1
ATOM 1726 O O . HIS A 1 208 ? -1.456 17.803 46.558 1.00 15.70 208 HIS A O 1
ATOM 1733 N N . TRP A 1 209 ? -3.191 17.263 45.218 1.00 13.84 209 TRP A N 1
ATOM 1734 C CA . TRP A 1 209 ? -3.376 18.624 44.709 1.00 12.91 209 TRP A CA 1
ATOM 1735 C C . TRP A 1 209 ? -3.533 19.643 45.838 1.00 13.06 209 TRP A C 1
ATOM 1736 O O . TRP A 1 209 ? -2.946 20.726 45.792 1.00 14.80 209 TRP A O 1
ATOM 1747 N N . SER A 1 210 ? -4.332 19.306 46.853 1.00 15.30 210 SER A N 1
ATOM 1748 C CA . SER A 1 210 ? -4.712 20.300 47.849 1.00 16.96 210 SER A CA 1
ATOM 1749 C C . SER A 1 210 ? -3.533 20.775 48.694 1.00 19.35 210 SER A C 1
ATOM 1750 O O . SER A 1 210 ? -3.581 21.877 49.250 1.00 19.25 210 SER A O 1
ATOM 1753 N N . ALA A 1 211 ? -2.467 19.973 48.766 1.00 15.69 211 ALA A N 1
ATOM 1754 C CA . ALA A 1 211 ? -1.283 20.367 49.523 1.00 13.40 211 ALA A CA 1
ATOM 1755 C C . ALA A 1 211 ? -0.657 21.611 48.905 1.00 17.27 211 ALA A C 1
ATOM 1756 O O . ALA A 1 211 ? 0.045 22.359 49.585 1.00 20.16 211 ALA A O 1
ATOM 1758 N N . LEU A 1 212 ? -0.933 21.843 47.626 1.00 15.13 212 LEU A N 1
ATOM 1759 C CA . LEU A 1 212 ? -0.339 22.989 46.924 1.00 13.36 212 LEU A CA 1
ATOM 1760 C C . LEU A 1 212 ? -0.933 24.316 47.365 1.00 16.61 212 LEU A C 1
ATOM 1761 O O . LEU A 1 212 ? -0.270 25.337 47.241 1.00 15.34 212 LEU A O 1
ATOM 1766 N N . TRP A 1 213 ? -2.175 24.322 47.863 1.00 17.14 213 TRP A N 1
ATOM 1767 C CA . TRP A 1 213 ? -2.769 25.593 48.293 1.00 19.29 213 TRP A CA 1
ATOM 1768 C C . TRP A 1 213 ? -3.147 25.645 49.772 1.00 21.81 213 TRP A C 1
ATOM 1769 O O . TRP A 1 213 ? -3.443 26.723 50.290 1.00 23.12 213 TRP A O 1
ATOM 1780 N N . ASP A 1 214 ? -3.136 24.503 50.454 1.00 25.23 214 ASP A N 1
ATOM 1781 C CA . ASP A 1 214 ? -3.655 24.447 51.820 0.95 35.89 214 ASP A CA 1
ATOM 1782 C C . ASP A 1 214 ? -2.551 24.600 52.864 1.00 43.10 214 ASP A C 1
ATOM 1783 O O . ASP A 1 214 ? -1.891 25.637 52.941 1.00 43.69 214 ASP A O 1
ATOM 1799 N N . LYS B 1 2 ? 30.236 33.474 -6.706 1.00 37.00 2 LYS B N 1
ATOM 1800 C CA . LYS B 1 2 ? 30.933 34.389 -7.593 1.00 35.67 2 LYS B CA 1
ATOM 1801 C C . LYS B 1 2 ? 31.696 35.439 -6.784 1.00 34.62 2 LYS B C 1
ATOM 1802 O O . LYS B 1 2 ? 31.359 35.713 -5.626 1.00 33.44 2 LYS B O 1
ATOM 1807 N N . THR B 1 3 ? 32.746 36.002 -7.381 1.00 35.27 3 THR B N 1
ATOM 1808 C CA . THR B 1 3 ? 33.448 37.124 -6.768 1.00 33.80 3 THR B CA 1
ATOM 1809 C C . THR B 1 3 ? 33.738 38.236 -7.767 1.00 35.97 3 THR B C 1
ATOM 1810 O O . THR B 1 3 ? 33.870 38.001 -8.969 1.00 37.11 3 THR B O 1
ATOM 1814 N N . LYS B 1 4 ? 33.824 39.457 -7.256 1.00 32.76 4 LYS B N 1
ATOM 1815 C CA . LYS B 1 4 ? 34.296 40.578 -8.053 1.00 34.17 4 LYS B CA 1
ATOM 1816 C C . LYS B 1 4 ? 35.440 41.214 -7.276 1.00 33.84 4 LYS B C 1
ATOM 1817 O O . LYS B 1 4 ? 35.247 41.751 -6.182 1.00 34.92 4 LYS B O 1
ATOM 1821 N N . PHE B 1 5 ? 36.642 41.110 -7.831 1.00 34.16 5 PHE B N 1
ATOM 1822 C CA . PHE B 1 5 ? 37.846 41.527 -7.132 1.00 36.91 5 PHE B CA 1
ATOM 1823 C C . PHE B 1 5 ? 38.346 42.875 -7.620 1.00 37.31 5 PHE B C 1
ATOM 1824 O O . PHE B 1 5 ? 38.579 43.070 -8.814 1.00 37.84 5 PHE B O 1
ATOM 1832 N N . TYR B 1 6 ? 38.498 43.805 -6.685 1.00 37.46 6 TYR B N 1
ATOM 1833 C CA . TYR B 1 6 ? 39.058 45.108 -6.990 1.00 39.85 6 TYR B CA 1
ATOM 1834 C C . TYR B 1 6 ? 40.460 45.235 -6.394 1.00 40.80 6 TYR B C 1
ATOM 1835 O O . TYR B 1 6 ? 40.644 45.283 -5.172 1.00 40.64 6 TYR B O 1
ATOM 1844 N N . ASP B 1 7 ? 41.442 45.298 -7.288 1.00 40.26 7 ASP B N 1
ATOM 1845 C CA . ASP B 1 7 ? 42.853 45.212 -6.941 1.00 43.71 7 ASP B CA 1
ATOM 1846 C C . ASP B 1 7 ? 43.496 46.590 -6.854 1.00 45.71 7 ASP B C 1
ATOM 1847 O O . ASP B 1 7 ? 43.809 47.188 -7.881 1.00 47.98 7 ASP B O 1
ATOM 1852 N N . TYR B 1 8 ? 43.691 47.096 -5.639 1.00 41.29 8 TYR B N 1
ATOM 1853 C CA . TYR B 1 8 ? 44.471 48.315 -5.458 1.00 45.32 8 TYR B CA 1
ATOM 1854 C C . TYR B 1 8 ? 45.849 47.996 -4.880 1.00 43.05 8 TYR B C 1
ATOM 1855 O O . TYR B 1 8 ? 46.445 48.834 -4.202 1.00 46.23 8 TYR B O 1
ATOM 1858 N N . GLN B 1 9 ? 46.301 46.775 -5.129 1.00 45.46 9 GLN B N 1
ATOM 1859 C CA . GLN B 1 9 ? 47.568 46.265 -4.623 1.00 44.77 9 GLN B CA 1
ATOM 1860 C C . GLN B 1 9 ? 47.641 46.501 -3.132 1.00 44.17 9 GLN B C 1
ATOM 1861 O O . GLN B 1 9 ? 48.650 46.875 -2.609 1.00 45.22 9 GLN B O 1
ATOM 1865 N N . GLY B 1 10 ? 46.537 46.275 -2.427 1.00 41.11 10 GLY B N 1
ATOM 1866 C CA . GLY B 1 10 ? 46.468 46.595 -1.018 1.00 40.81 10 GLY B CA 1
ATOM 1867 C C . GLY B 1 10 ? 47.052 45.517 -0.135 1.00 39.87 10 GLY B C 1
ATOM 1868 O O . GLY B 1 10 ? 47.088 44.346 -0.509 1.00 40.60 10 GLY B O 1
ATOM 1869 N N . GLU B 1 11 ? 47.509 45.921 1.044 1.00 40.50 11 GLU B N 1
ATOM 1870 C CA . GLU B 1 11 ? 47.997 44.987 2.051 1.00 40.31 11 GLU B CA 1
ATOM 1871 C C . GLU B 1 11 ? 46.830 44.341 2.788 1.00 40.16 11 GLU B C 1
ATOM 1872 O O . GLU B 1 11 ? 46.939 43.234 3.323 1.00 40.24 11 GLU B O 1
ATOM 1878 N N . HIS B 1 12 ? 45.708 45.051 2.797 1.00 37.41 12 HIS B N 1
ATOM 1879 C CA . HIS B 1 12 ? 44.538 44.659 3.563 1.00 36.95 12 HIS B CA 1
ATOM 1880 C C . HIS B 1 12 ? 43.355 44.393 2.644 1.00 35.17 12 HIS B C 1
ATOM 1881 O O . HIS B 1 12 ? 43.323 44.858 1.505 1.00 37.06 12 HIS B O 1
ATOM 1888 N N . LEU B 1 13 ? 42.370 43.656 3.140 1.00 33.75 13 LEU B N 1
ATOM 1889 C CA . LEU B 1 13 ? 41.243 43.295 2.295 1.00 32.15 13 LEU B CA 1
ATOM 1890 C C . LEU B 1 13 ? 39.926 43.642 2.950 1.00 32.46 13 LEU B C 1
ATOM 1891 O O . LEU B 1 13 ? 39.716 43.296 4.105 1.00 32.88 13 LEU B O 1
ATOM 1896 N N . ILE B 1 14 ? 39.059 44.337 2.214 1.00 31.25 14 ILE B N 1
ATOM 1897 C CA . ILE B 1 14 ? 37.648 44.449 2.595 1.00 31.47 14 ILE B CA 1
ATOM 1898 C C . ILE B 1 14 ? 36.921 43.304 1.915 1.00 30.58 14 ILE B C 1
ATOM 1899 O O . ILE B 1 14 ? 36.968 43.158 0.695 1.00 32.30 14 ILE B O 1
ATOM 19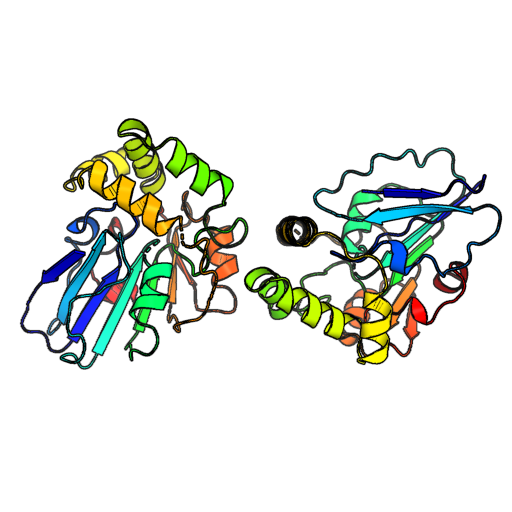04 N N . LEU B 1 15 ? 36.265 42.481 2.720 1.00 29.30 15 LEU B N 1
ATOM 1905 C CA . LEU B 1 15 ? 35.579 41.299 2.235 1.00 28.42 15 LEU B CA 1
ATOM 1906 C C . LEU B 1 15 ? 34.097 41.553 2.408 1.00 27.56 15 LEU B C 1
ATOM 1907 O O . LEU B 1 15 ? 33.625 41.573 3.528 1.00 27.82 15 LEU B O 1
ATOM 1912 N N . TYR B 1 16 ? 33.388 41.786 1.309 1.00 25.61 16 TYR B N 1
ATOM 1913 C CA . TYR B 1 16 ? 31.963 42.130 1.377 1.00 24.87 16 TYR B CA 1
ATOM 1914 C C . TYR B 1 16 ? 31.098 40.979 0.899 1.00 25.96 16 TYR B C 1
ATOM 1915 O O . TYR B 1 16 ? 31.239 40.514 -0.227 1.00 27.95 16 TYR B O 1
ATOM 1924 N N . PHE B 1 17 ? 30.190 40.528 1.760 1.00 24.29 17 PHE B N 1
ATOM 1925 C CA . PHE B 1 17 ? 29.241 39.484 1.398 1.00 24.11 17 PHE B CA 1
ATOM 1926 C C . PHE B 1 17 ? 27.885 40.115 1.122 1.00 25.11 17 PHE B C 1
ATOM 1927 O O . PHE B 1 17 ? 27.253 40.667 2.019 1.00 24.82 17 PHE B O 1
ATOM 1935 N N . ALA B 1 18 ? 27.454 40.025 -0.130 1.00 25.02 18 ALA B N 1
ATOM 1936 C CA . ALA B 1 18 ? 26.232 40.656 -0.592 1.00 24.26 18 ALA B CA 1
ATOM 1937 C C . ALA B 1 18 ? 24.997 39.884 -0.141 1.00 24.04 18 ALA B C 1
ATOM 1938 O O . ALA B 1 18 ? 25.094 38.733 0.278 1.00 26.31 18 ALA B O 1
ATOM 1940 N N . GLY B 1 19 ? 23.837 40.531 -0.217 1.00 21.62 19 GLY B N 1
ATOM 1941 C CA . GLY B 1 19 ? 22.576 39.856 0.035 1.00 23.13 19 GLY B CA 1
ATOM 1942 C C . GLY B 1 19 ? 22.204 38.965 -1.136 1.00 22.23 19 GLY B C 1
ATOM 1943 O O . GLY B 1 19 ? 22.815 39.063 -2.207 1.00 25.14 19 GLY B O 1
ATOM 1944 N N . TRP B 1 20 ? 21.204 38.100 -0.941 1.00 24.21 20 TRP B N 1
ATOM 1945 C CA . TRP B 1 20 ? 20.704 37.243 -2.009 1.00 25.14 20 TRP B CA 1
ATOM 1946 C C . TRP B 1 20 ? 20.245 38.071 -3.200 1.00 25.11 20 TRP B C 1
ATOM 1947 O O . TRP B 1 20 ? 19.495 39.035 -3.032 1.00 25.42 20 TRP B O 1
ATOM 1958 N N . GLY B 1 21 ? 20.702 37.698 -4.394 1.00 25.25 21 GLY B N 1
ATOM 1959 C CA . GLY B 1 21 ? 20.238 38.306 -5.630 1.00 27.01 21 GLY B CA 1
ATOM 1960 C C . GLY B 1 21 ? 20.583 39.767 -5.868 1.00 28.26 21 GLY B C 1
ATOM 1961 O O . GLY B 1 21 ? 20.127 40.350 -6.853 1.00 27.99 21 GLY B O 1
ATOM 1962 N N . THR B 1 22 ? 21.398 40.359 -4.996 1.00 25.30 22 THR B N 1
ATOM 1963 C CA . THR B 1 22 ? 21.651 41.792 -5.062 1.00 27.28 22 THR B CA 1
ATOM 1964 C C . THR B 1 22 ? 22.820 42.105 -5.996 1.00 30.01 22 THR B C 1
ATOM 1965 O O . THR B 1 22 ? 23.721 41.289 -6.174 1.00 29.78 22 THR B O 1
ATOM 1969 N N . PRO B 1 23 ? 22.802 43.294 -6.607 1.00 29.13 23 PRO B N 1
ATOM 1970 C CA . PRO B 1 23 ? 23.907 43.649 -7.503 1.00 29.33 23 PRO B CA 1
ATOM 1971 C C . PRO B 1 23 ? 25.148 44.050 -6.724 1.00 29.90 23 PRO B C 1
ATOM 1972 O O . PRO B 1 23 ? 25.034 44.762 -5.731 1.00 30.44 23 PRO B O 1
ATOM 1976 N N . PRO B 1 24 ? 26.323 43.572 -7.153 1.00 33.78 24 PRO B N 1
ATOM 1977 C CA . PRO B 1 24 ? 27.593 44.040 -6.586 1.00 31.64 24 PRO B CA 1
ATOM 1978 C C . PRO B 1 24 ? 27.710 45.568 -6.625 1.00 32.33 24 PRO B C 1
ATOM 1979 O O . PRO B 1 24 ? 28.305 46.154 -5.719 1.00 36.50 24 PRO B O 1
ATOM 1983 N N . ASP B 1 25 ? 27.113 46.207 -7.629 1.00 30.56 25 ASP B N 1
ATOM 1984 C CA . ASP B 1 25 ? 27.215 47.660 -7.758 1.00 33.37 25 ASP B CA 1
ATOM 1985 C C . ASP B 1 25 ? 26.546 48.418 -6.610 1.00 32.05 25 ASP B C 1
ATOM 1986 O O . ASP B 1 25 ? 26.697 49.636 -6.490 1.00 33.85 25 ASP B O 1
ATOM 1991 N N . ALA B 1 26 ? 25.821 47.693 -5.761 1.00 28.97 26 ALA B N 1
ATOM 1992 C CA . ALA B 1 26 ? 25.138 48.297 -4.627 1.00 29.70 26 ALA B CA 1
ATOM 1993 C C . ALA B 1 26 ? 26.115 48.957 -3.661 1.00 29.72 26 ALA B C 1
ATOM 1994 O O . ALA B 1 26 ? 25.726 49.810 -2.871 1.00 29.95 26 ALA B O 1
ATOM 1996 N N . VAL B 1 27 ? 27.392 48.584 -3.739 1.00 28.30 27 VAL B N 1
ATOM 1997 C CA . VAL B 1 27 ? 28.375 49.130 -2.821 1.00 29.08 27 VAL B CA 1
ATOM 1998 C C . VAL B 1 27 ? 29.487 49.847 -3.585 1.00 30.33 27 VAL B C 1
ATOM 1999 O O . VAL B 1 27 ? 30.526 50.186 -3.018 1.00 31.82 27 VAL B O 1
ATOM 2003 N N . ASN B 1 28 ? 29.259 50.098 -4.868 1.00 32.57 28 ASN B N 1
ATOM 2004 C CA . ASN B 1 28 ? 30.302 50.695 -5.696 1.00 34.66 28 ASN B CA 1
ATOM 2005 C C . ASN B 1 28 ? 30.666 52.124 -5.302 1.00 36.10 28 ASN B C 1
ATOM 2006 O O . ASN B 1 28 ? 31.793 52.552 -5.518 1.00 35.51 28 ASN B O 1
ATOM 2010 N N . HIS B 1 29 ? 29.725 52.862 -4.724 1.00 32.62 29 HIS B N 1
ATOM 2011 C CA . HIS B 1 29 ? 29.982 54.251 -4.357 1.00 33.07 29 HIS B CA 1
ATOM 2012 C C . HIS B 1 29 ? 30.865 54.390 -3.120 1.00 33.08 29 HIS B C 1
ATOM 2013 O O . HIS B 1 29 ? 31.428 55.460 -2.872 1.00 35.26 29 HIS B O 1
ATOM 2020 N N . LEU B 1 30 ? 30.971 53.319 -2.336 1.00 31.93 30 LEU B N 1
ATOM 2021 C CA . LEU B 1 30 ? 31.714 53.374 -1.080 1.00 32.77 30 LEU B CA 1
ATOM 2022 C C . LEU B 1 30 ? 33.208 53.596 -1.299 1.00 34.45 30 LEU B C 1
ATOM 2023 O O . LEU B 1 30 ? 33.845 52.916 -2.109 1.00 35.57 30 LEU B O 1
ATOM 2028 N N . ILE B 1 31 ? 33.758 54.562 -0.570 1.00 35.08 31 ILE B N 1
ATOM 2029 C CA . ILE B 1 31 ? 35.174 54.885 -0.657 1.00 38.33 31 ILE B CA 1
ATOM 2030 C C . ILE B 1 31 ? 35.996 53.953 0.232 1.00 38.33 31 ILE B C 1
ATOM 2031 O O . ILE B 1 31 ? 35.673 53.746 1.402 1.00 37.53 31 ILE B O 1
ATOM 2036 N N . LEU B 1 32 ? 37.048 53.378 -0.343 1.00 39.37 32 LEU B N 1
ATOM 2037 C CA . LEU B 1 32 ? 37.935 52.476 0.381 1.00 41.84 32 LEU B CA 1
ATOM 2038 C C . LEU B 1 32 ? 39.034 53.248 1.099 1.00 40.96 32 LEU B C 1
ATOM 2039 O O . LEU B 1 32 ? 39.431 54.323 0.652 1.00 41.53 32 LEU B O 1
ATOM 2044 N N . PRO B 1 33 ? 39.533 52.705 2.220 1.00 40.29 33 PRO B N 1
ATOM 2045 C CA . PRO B 1 33 ? 40.733 53.289 2.818 1.00 43.14 33 PRO B CA 1
ATOM 2046 C C . PRO B 1 33 ? 41.927 52.962 1.944 1.00 45.46 33 PRO B C 1
ATOM 2047 O O . PRO B 1 33 ? 41.842 52.028 1.145 1.00 43.15 33 PRO B O 1
ATOM 2051 N N . GLU B 1 34 ? 43.015 53.711 2.084 1.00 55.38 34 GLU B N 1
ATOM 2052 C CA . GLU B 1 34 ? 44.236 53.396 1.364 1.00 57.01 34 GLU B CA 1
ATOM 2053 C C . GLU B 1 34 ? 44.718 52.023 1.806 1.00 53.44 34 GLU B C 1
ATOM 2054 O O . GLU B 1 34 ? 44.398 51.579 2.912 1.00 53.69 34 GLU B O 1
ATOM 2055 N N . ASN B 1 35 ? 45.454 51.349 0.927 1.00 42.42 35 ASN B N 1
ATOM 2056 C CA . ASN B 1 35 ? 46.087 50.071 1.239 1.00 43.32 35 ASN B CA 1
ATOM 2057 C C . ASN B 1 35 ? 45.078 48.931 1.448 1.00 42.44 35 ASN B C 1
ATOM 2058 O O . ASN B 1 35 ? 45.367 47.960 2.148 1.00 43.50 35 ASN B O 1
ATOM 2063 N N . HIS B 1 36 ? 43.900 49.049 0.836 1.00 40.55 36 HIS B N 1
ATOM 2064 C CA . HIS B 1 36 ? 42.897 47.984 0.889 1.00 38.57 36 HIS B CA 1
ATOM 2065 C C . HIS B 1 36 ? 42.455 47.525 -0.503 1.00 37.13 36 HIS B C 1
ATOM 2066 O O . HIS B 1 36 ? 42.180 48.349 -1.376 1.00 41.99 36 HIS B O 1
ATOM 2073 N N . ASP B 1 37 ? 42.386 46.214 -0.709 1.00 35.93 37 ASP B N 1
ATOM 2074 C CA . ASP B 1 37 ? 41.640 45.668 -1.840 1.00 34.86 37 ASP B CA 1
ATOM 2075 C C . ASP B 1 37 ? 40.181 45.476 -1.424 1.00 34.10 37 ASP B C 1
ATOM 2076 O O . ASP B 1 37 ? 39.864 45.535 -0.240 1.00 33.84 37 ASP B O 1
ATOM 2081 N N . LEU B 1 38 ? 39.311 45.232 -2.400 1.00 33.03 38 LEU B N 1
ATOM 2082 C CA . LEU B 1 38 ? 37.917 44.897 -2.123 1.00 31.20 38 LEU B CA 1
ATOM 2083 C C . LEU B 1 38 ? 37.531 43.609 -2.846 1.00 30.67 38 LEU B C 1
ATOM 2084 O O . LEU B 1 38 ? 37.744 43.474 -4.049 1.00 32.57 38 LEU B O 1
ATOM 2089 N N . LEU B 1 39 ? 36.991 42.649 -2.107 1.00 28.78 39 LEU B N 1
ATOM 2090 C CA . LEU B 1 39 ? 36.462 41.447 -2.726 1.00 28.42 39 LEU B CA 1
ATOM 2091 C C . LEU B 1 39 ? 34.971 41.362 -2.449 1.00 27.79 39 LEU B C 1
ATOM 2092 O O . LEU B 1 39 ? 34.569 41.198 -1.301 1.00 28.21 39 LEU B O 1
ATOM 2097 N N . ILE B 1 40 ? 34.172 41.475 -3.506 1.00 28.38 40 ILE B N 1
ATOM 2098 C CA . ILE B 1 40 ? 32.719 41.313 -3.418 1.00 28.96 40 ILE B CA 1
ATOM 2099 C C . ILE B 1 40 ? 32.363 39.852 -3.619 1.00 29.35 40 ILE B C 1
ATOM 2100 O O . ILE B 1 40 ? 32.704 39.269 -4.645 1.00 30.68 40 ILE B O 1
ATOM 2105 N N . CYS B 1 41 ? 31.676 39.270 -2.639 1.00 28.69 41 CYS B N 1
ATOM 2106 C CA . CYS B 1 41 ? 31.257 37.879 -2.701 1.00 28.36 41 CYS B CA 1
ATOM 2107 C C . CYS B 1 41 ? 29.762 37.833 -2.883 1.00 28.28 41 CYS B C 1
ATOM 2108 O O . CYS B 1 41 ? 29.025 38.536 -2.194 1.00 29.68 41 CYS B O 1
ATOM 2111 N N . TYR B 1 42 ? 29.303 37.001 -3.800 1.00 27.62 42 TYR B N 1
ATOM 2112 C CA . TYR B 1 42 ? 27.880 36.993 -4.106 1.00 26.80 42 TYR B CA 1
ATOM 2113 C C . TYR B 1 42 ? 27.519 35.752 -4.894 1.00 28.54 42 TYR B C 1
ATOM 2114 O O . TYR B 1 42 ? 28.389 34.939 -5.202 1.00 30.87 42 TYR B O 1
ATOM 2123 N N . ASP B 1 43 ? 26.238 35.618 -5.223 1.00 30.89 43 ASP B N 1
ATOM 2124 C CA . ASP B 1 43 ? 25.746 34.477 -5.981 1.00 31.98 43 ASP B CA 1
ATOM 2125 C C . ASP B 1 43 ? 26.053 33.164 -5.262 1.00 30.71 43 ASP B C 1
ATOM 2126 O O . ASP B 1 43 ? 26.860 32.366 -5.728 1.00 33.00 43 ASP B O 1
ATOM 2131 N N . TYR B 1 44 ? 25.380 32.943 -4.134 1.00 30.09 44 TYR B N 1
ATOM 2132 C CA . TYR B 1 44 ? 25.637 31.787 -3.278 1.00 29.65 44 TYR B CA 1
ATOM 2133 C C . TYR B 1 44 ? 24.928 30.489 -3.711 1.00 30.25 44 TYR B C 1
ATOM 2134 O O . TYR B 1 44 ? 24.154 29.927 -2.939 1.00 33.44 44 TYR B O 1
ATOM 2143 N N . GLN B 1 45 ? 25.184 30.008 -4.928 1.00 35.32 45 GLN B N 1
ATOM 2144 C CA . GLN B 1 45 ? 24.712 28.671 -5.325 1.00 39.05 45 GLN B CA 1
ATOM 2145 C C . GLN B 1 45 ? 25.432 27.578 -4.548 1.00 39.26 45 GLN B C 1
ATOM 2146 O O . GLN B 1 45 ? 24.957 26.442 -4.460 1.00 38.74 45 GLN B O 1
ATOM 2152 N N . ASP B 1 46 ? 26.594 27.932 -4.010 1.00 39.61 46 ASP B N 1
ATOM 2153 C CA . ASP B 1 46 ? 27.380 27.042 -3.167 1.00 41.08 46 ASP B CA 1
ATOM 2154 C C . ASP B 1 46 ? 28.149 27.869 -2.150 1.00 42.50 46 ASP B C 1
ATOM 2155 O O . ASP B 1 46 ? 28.034 29.094 -2.130 1.00 49.52 46 ASP B O 1
ATOM 2160 N N . LEU B 1 47 ? 28.940 27.211 -1.309 1.00 38.18 47 LEU B N 1
ATOM 2161 C CA . LEU B 1 47 ? 29.697 27.940 -0.301 1.00 39.05 47 LEU B CA 1
ATOM 2162 C C . LEU B 1 47 ? 31.193 27.927 -0.613 1.00 42.09 47 LEU B C 1
ATOM 2163 O O . LEU B 1 47 ? 32.022 28.174 0.259 1.00 44.76 47 LEU B O 1
ATOM 2168 N N . ASN B 1 48 ? 31.523 27.664 -1.872 1.00 41.38 48 ASN B N 1
ATOM 2169 C CA . ASN B 1 48 ? 32.912 27.625 -2.322 1.00 39.68 48 ASN B CA 1
ATOM 2170 C C . ASN B 1 48 ? 33.454 29.014 -2.666 1.00 40.71 48 ASN B C 1
ATOM 2171 O O . ASN B 1 48 ? 32.936 29.689 -3.554 1.00 39.35 48 ASN B O 1
ATOM 2173 N N . LEU B 1 49 ? 34.494 29.437 -1.955 1.00 39.87 49 LEU B N 1
ATOM 2174 C CA . LEU B 1 49 ? 35.150 30.708 -2.241 1.00 41.60 49 LEU B CA 1
ATOM 2175 C C . LEU B 1 49 ? 36.510 30.477 -2.884 1.00 43.98 49 LEU B C 1
ATOM 2176 O O . LEU B 1 49 ? 37.478 30.189 -2.189 1.00 46.19 49 LEU B O 1
ATOM 2181 N N . ASP B 1 50 ? 36.583 30.604 -4.206 1.00 47.39 50 ASP B N 1
ATOM 2182 C CA . ASP B 1 50 ? 37.839 30.384 -4.926 1.00 48.43 50 ASP B CA 1
ATOM 2183 C C . ASP B 1 50 ? 38.709 31.637 -4.913 1.00 47.84 50 ASP B C 1
ATOM 2184 O O . ASP B 1 50 ? 38.822 32.338 -5.918 1.00 50.33 50 ASP B O 1
ATOM 2186 N N . PHE B 1 51 ? 39.317 31.909 -3.763 1.00 40.07 51 PHE B N 1
ATOM 2187 C CA . PHE B 1 51 ? 40.132 33.100 -3.554 1.00 38.29 51 PHE B CA 1
ATOM 2188 C C . PHE B 1 51 ? 41.063 32.805 -2.389 1.00 40.47 51 PHE B C 1
ATOM 2189 O O . PHE B 1 51 ? 40.641 32.221 -1.394 1.00 41.99 51 PHE B O 1
ATOM 2197 N N . ASP B 1 52 ? 42.333 33.176 -2.526 1.00 40.57 52 ASP B N 1
ATOM 2198 C CA . ASP B 1 52 ? 43.317 32.934 -1.479 1.00 40.65 52 ASP B CA 1
ATOM 2199 C C . ASP B 1 52 ? 43.389 34.139 -0.544 1.00 39.17 52 ASP B C 1
ATOM 2200 O O . ASP B 1 52 ? 43.879 35.202 -0.918 1.00 40.05 52 ASP B O 1
ATOM 2205 N N . LEU B 1 53 ? 42.882 33.966 0.670 1.00 36.41 53 LEU B N 1
ATOM 2206 C CA . LEU B 1 53 ? 42.817 35.051 1.642 1.00 37.01 53 LEU B CA 1
ATOM 2207 C C . LEU B 1 53 ? 44.130 35.205 2.402 1.00 41.46 53 LEU B C 1
ATOM 2208 O O . LEU B 1 53 ? 44.378 36.239 3.023 1.00 40.97 53 LEU B O 1
ATOM 2213 N N . SER B 1 54 ? 44.970 34.176 2.343 1.00 47.78 54 SER B N 1
ATOM 2214 C CA . SER B 1 54 ? 46.171 34.124 3.173 1.00 49.51 54 SER B CA 1
ATOM 2215 C C . SER B 1 54 ? 47.132 35.277 2.898 1.00 49.75 54 SER B C 1
ATOM 2216 O O . SER B 1 54 ? 47.990 35.581 3.726 1.00 48.71 54 SER B O 1
ATOM 2219 N N . ALA B 1 55 ? 46.966 35.923 1.747 1.00 50.13 55 ALA B N 1
ATOM 2220 C CA . ALA B 1 55 ? 47.866 36.980 1.295 1.00 53.05 55 ALA B CA 1
ATOM 2221 C C . ALA B 1 55 ? 47.782 38.248 2.139 1.00 48.63 55 ALA B C 1
ATOM 2222 O O . ALA B 1 55 ? 48.733 39.028 2.198 1.00 47.08 55 ALA B O 1
ATOM 2224 N N . TYR B 1 56 ? 46.645 38.450 2.794 1.00 37.19 56 TYR B N 1
ATOM 2225 C CA . TYR B 1 56 ? 46.389 39.691 3.510 1.00 35.43 56 TYR B CA 1
ATOM 2226 C C . TYR B 1 56 ? 46.692 39.569 4.996 1.00 37.14 56 TYR B C 1
ATOM 2227 O O . TYR B 1 56 ? 46.586 38.489 5.577 1.00 45.34 56 TYR B O 1
ATOM 2236 N N . ARG B 1 57 ? 47.075 40.681 5.607 1.00 38.02 57 ARG B N 1
ATOM 2237 C CA . ARG B 1 57 ? 47.292 40.705 7.044 1.00 38.22 57 ARG B CA 1
ATOM 2238 C C . ARG B 1 57 ? 45.966 40.923 7.750 1.00 39.63 57 ARG B C 1
ATOM 2239 O O . ARG B 1 57 ? 45.529 40.092 8.547 1.00 44.31 57 ARG B O 1
ATOM 2245 N N . HIS B 1 58 ? 45.321 42.042 7.442 1.00 35.48 58 HIS B N 1
ATOM 2246 C CA . HIS B 1 58 ? 44.026 42.353 8.039 1.00 32.68 58 HIS B CA 1
ATOM 2247 C C . HIS B 1 58 ? 42.900 42.183 7.036 1.00 34.18 58 HIS B C 1
ATOM 2248 O O . HIS B 1 58 ? 42.975 42.670 5.903 1.00 34.29 58 HIS B O 1
ATOM 2255 N N . ILE B 1 59 ? 41.855 41.486 7.463 1.00 31.27 59 ILE B N 1
ATOM 2256 C CA . ILE B 1 59 ? 40.646 41.356 6.667 1.00 31.28 59 ILE B CA 1
ATOM 2257 C C . ILE B 1 59 ? 39.480 41.997 7.407 1.00 31.05 59 ILE B C 1
ATOM 2258 O O . ILE B 1 59 ? 39.230 41.680 8.568 1.00 32.84 59 ILE B O 1
ATOM 2263 N N . ARG B 1 60 ? 38.801 42.929 6.745 1.00 31.20 60 ARG B N 1
ATOM 2264 C CA . ARG B 1 60 ? 37.587 43.540 7.292 1.00 30.70 60 ARG B CA 1
ATOM 2265 C C . ARG B 1 60 ? 36.384 42.914 6.619 1.00 28.79 60 ARG B C 1
ATOM 2266 O O . ARG B 1 60 ? 36.223 43.036 5.408 1.00 32.08 60 ARG B O 1
ATOM 2274 N N . LEU B 1 61 ? 35.535 42.250 7.398 1.00 27.56 61 LEU B N 1
ATOM 2275 C CA . LEU B 1 61 ? 34.345 41.622 6.842 1.00 25.58 61 LEU B CA 1
ATOM 2276 C C . LEU B 1 61 ? 33.138 42.535 6.990 1.00 24.29 61 LEU B C 1
ATOM 2277 O O . LEU B 1 61 ? 32.891 43.060 8.071 1.00 26.15 61 LEU B O 1
ATOM 2282 N N . VAL B 1 62 ? 32.426 42.762 5.891 1.00 24.33 62 VAL B N 1
ATOM 2283 C CA . VAL B 1 62 ? 31.104 43.387 5.945 1.00 23.44 62 VAL B CA 1
ATOM 2284 C C . VAL B 1 62 ? 30.129 42.437 5.266 1.00 22.50 62 VAL B C 1
ATOM 2285 O O . VAL B 1 62 ? 30.339 42.045 4.120 1.00 24.79 62 VAL B O 1
ATOM 2289 N N . ALA B 1 63 ? 29.057 42.064 5.966 1.00 20.70 63 ALA B N 1
ATOM 2290 C CA . ALA B 1 63 ? 28.101 41.112 5.415 1.00 19.09 63 ALA B CA 1
ATOM 2291 C C . ALA B 1 63 ? 26.698 41.680 5.502 1.00 20.17 63 ALA B C 1
ATOM 2292 O O . ALA B 1 63 ? 26.260 42.117 6.567 1.00 22.85 63 ALA B O 1
ATOM 2294 N N . TRP B 1 64 ? 25.989 41.659 4.381 1.00 20.34 64 TRP B N 1
ATOM 2295 C CA . TRP B 1 64 ? 24.636 42.189 4.332 1.00 21.66 64 TRP B CA 1
ATOM 2296 C C . TRP B 1 64 ? 23.636 41.055 4.236 1.00 21.46 64 TRP B C 1
ATOM 2297 O O . TRP B 1 64 ? 23.807 40.152 3.426 1.00 21.15 64 TRP B O 1
ATOM 2308 N N . SER B 1 65 ? 22.591 41.110 5.064 1.00 20.06 65 SER B N 1
ATOM 2309 C CA . SER B 1 65 ? 21.414 40.269 4.860 1.00 20.46 65 SER B CA 1
ATOM 2310 C C . SER B 1 65 ? 21.780 38.795 5.000 1.00 20.87 65 SER B C 1
ATOM 2311 O O . SER B 1 65 ? 22.410 38.394 5.979 1.00 20.88 65 SER B O 1
ATOM 2327 N N . GLY B 1 67 ? 23.995 37.343 3.571 1.00 20.53 67 GLY B N 1
ATOM 2328 C CA . GLY B 1 67 ? 25.446 37.244 3.529 1.00 21.26 67 GLY B CA 1
ATOM 2329 C C . GLY B 1 67 ? 26.040 36.980 4.897 1.00 20.91 67 GLY B C 1
ATOM 2330 O O . GLY B 1 67 ? 27.151 36.456 5.016 1.00 21.24 67 GLY B O 1
ATOM 2331 N N . VAL B 1 68 ? 25.306 37.349 5.944 1.00 20.34 68 VAL B N 1
ATOM 2332 C CA . VAL B 1 68 ? 25.772 37.112 7.304 1.00 20.06 68 VAL B CA 1
ATOM 2333 C C . VAL B 1 68 ? 25.885 35.611 7.574 1.00 19.88 68 VAL B C 1
ATOM 2334 O O . VAL B 1 68 ? 26.917 35.131 8.046 1.00 20.93 68 VAL B O 1
ATOM 2338 N N . TRP B 1 69 ? 24.821 34.873 7.265 1.00 21.53 69 TRP B N 1
ATOM 2339 C CA . TRP B 1 69 ? 24.801 33.422 7.439 1.00 20.68 69 TRP B CA 1
ATOM 2340 C C . TRP B 1 69 ? 25.887 32.763 6.583 1.00 23.91 69 TRP B C 1
ATOM 2341 O O . TRP B 1 69 ? 26.600 31.863 7.053 1.00 22.94 69 TRP B O 1
ATOM 2352 N N . VAL B 1 70 ? 26.032 33.223 5.342 1.00 21.25 70 VAL B N 1
ATOM 2353 C CA . VAL B 1 70 ? 27.032 32.649 4.445 1.00 22.74 70 VAL B CA 1
ATOM 2354 C C . VAL B 1 70 ? 28.434 32.891 4.992 1.00 22.71 70 VAL B C 1
ATOM 2355 O O . VAL B 1 70 ? 29.267 31.979 5.020 1.00 25.34 70 VAL B O 1
ATOM 2359 N N . ALA B 1 71 ? 28.698 34.116 5.430 1.00 23.99 71 ALA B N 1
ATOM 2360 C CA . ALA B 1 71 ? 30.044 34.464 5.906 1.00 21.97 71 ALA B CA 1
ATOM 2361 C C . ALA B 1 71 ? 30.444 33.641 7.125 1.00 23.99 71 ALA B C 1
ATOM 2362 O O . ALA B 1 71 ? 31.611 33.278 7.274 1.00 26.57 71 ALA B O 1
ATOM 2364 N N . GLU B 1 72 ? 29.482 33.353 8.001 1.00 24.45 72 GLU B N 1
ATOM 2365 C CA . GLU B 1 72 ? 29.779 32.567 9.202 1.00 25.85 72 GLU B CA 1
ATOM 2366 C C . GLU B 1 72 ? 30.418 31.231 8.832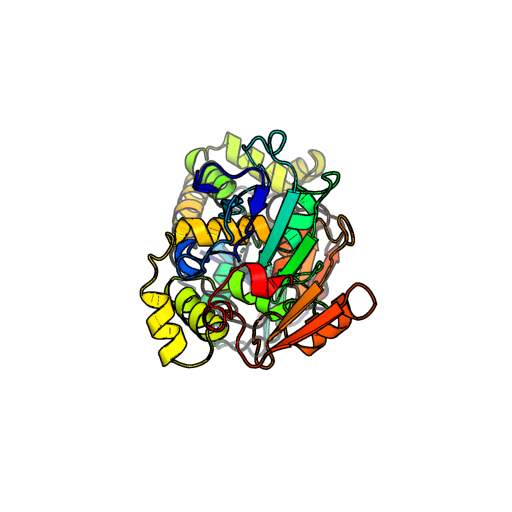 1.00 28.88 72 GLU B C 1
ATOM 2367 O O . GLU B 1 72 ? 31.309 30.738 9.536 1.00 30.02 72 GLU B O 1
ATOM 2373 N N . ARG B 1 73 ? 29.981 30.656 7.716 1.00 27.52 73 ARG B N 1
ATOM 2374 C CA . ARG B 1 73 ? 30.527 29.373 7.273 1.00 29.77 73 ARG B CA 1
ATOM 2375 C C . ARG B 1 73 ? 31.795 29.489 6.441 1.00 32.65 73 ARG B C 1
ATOM 2376 O O . ARG B 1 73 ? 32.744 28.745 6.664 1.00 32.57 73 ARG B O 1
ATOM 2384 N N . VAL B 1 74 ? 31.833 30.447 5.525 1.00 33.82 74 VAL B N 1
ATOM 2385 C CA . VAL B 1 74 ? 33.017 30.639 4.687 1.00 33.41 74 VAL B CA 1
ATOM 2386 C C . VAL B 1 74 ? 34.238 31.037 5.517 1.00 35.24 74 VAL B C 1
ATOM 2387 O O . VAL B 1 74 ? 35.356 30.584 5.253 1.00 35.69 74 VAL B O 1
ATOM 2391 N N . LEU B 1 75 ? 34.019 31.855 6.541 1.00 31.56 75 LEU B N 1
ATOM 2392 C CA . LEU B 1 75 ? 35.128 32.422 7.301 1.00 31.73 75 LEU B CA 1
ATOM 2393 C C . LEU B 1 75 ? 35.292 31.825 8.696 1.00 33.82 75 LEU B C 1
ATOM 2394 O O . LEU B 1 75 ? 36.005 32.381 9.535 1.00 30.87 75 LEU B O 1
ATOM 2399 N N . GLN B 1 76 ? 34.641 30.694 8.941 1.00 34.46 76 GLN B N 1
ATOM 2400 C CA . GLN B 1 76 ? 34.877 29.949 10.172 1.00 36.70 76 GLN B CA 1
ATOM 2401 C C . GLN B 1 76 ? 36.354 29.591 10.274 1.00 36.93 76 GLN B C 1
ATOM 2402 O O . GLN B 1 76 ? 36.941 29.064 9.326 1.00 37.81 76 GLN B O 1
ATOM 2408 N N . GLY B 1 77 ? 36.955 29.908 11.416 1.00 36.23 77 GLY B N 1
ATOM 2409 C CA . GLY B 1 77 ? 38.354 29.599 11.654 1.00 37.81 77 GLY B CA 1
ATOM 2410 C C . GLY B 1 77 ? 39.348 30.483 10.924 1.00 40.06 77 GLY B C 1
ATOM 2411 O O . GLY B 1 77 ? 40.548 30.208 10.940 1.00 42.22 77 GLY B O 1
ATOM 2412 N N . ILE B 1 78 ? 38.862 31.531 10.266 1.00 36.71 78 ILE B N 1
ATOM 2413 C CA . ILE B 1 78 ? 39.742 32.505 9.613 1.00 34.63 78 ILE B CA 1
ATOM 2414 C C . ILE B 1 78 ? 39.873 33.752 10.486 1.00 33.54 78 ILE B C 1
ATOM 2415 O O . ILE B 1 78 ? 38.873 34.285 10.968 1.00 35.23 78 ILE B O 1
ATOM 2419 N N . ARG B 1 79 ? 41.104 34.213 10.701 1.00 36.97 79 ARG B N 1
ATOM 2420 C CA . ARG B 1 79 ? 41.330 35.396 11.527 1.00 36.73 79 ARG B CA 1
ATOM 2421 C C . ARG B 1 79 ? 40.847 36.666 10.828 1.00 36.66 79 ARG B C 1
ATOM 2422 O O . ARG B 1 79 ? 41.313 37.004 9.737 1.00 40.17 79 ARG B O 1
ATOM 2425 N N . LEU B 1 80 ? 39.906 37.363 11.459 1.00 30.84 80 LEU B N 1
ATOM 2426 C CA . LEU B 1 80 ? 39.373 38.603 10.904 1.00 30.21 80 LEU B CA 1
ATOM 2427 C C . LEU B 1 80 ? 39.746 39.781 11.793 1.00 29.99 80 LEU B C 1
ATOM 2428 O O . LEU B 1 80 ? 39.777 39.648 13.011 1.00 34.29 80 LEU B O 1
ATOM 2433 N N . LYS B 1 81 ? 40.030 40.929 11.188 1.00 32.46 81 LYS B N 1
ATOM 2434 C CA . LYS B 1 81 ? 40.328 42.137 11.950 1.00 32.37 81 LYS B CA 1
ATOM 2435 C C . LYS B 1 81 ? 39.044 42.687 12.571 1.00 33.08 81 LYS B C 1
ATOM 2436 O O . LYS B 1 81 ? 39.015 43.098 13.729 1.00 33.81 81 LYS B O 1
ATOM 2442 N N . SER B 1 82 ? 37.977 42.691 11.787 1.00 29.09 82 SER B N 1
ATOM 2443 C CA . SER B 1 82 ? 36.657 43.006 12.316 1.00 30.57 82 SER B CA 1
ATOM 2444 C C . SER B 1 82 ? 35.601 42.364 11.438 1.00 29.42 82 SER B C 1
ATOM 2445 O O . SER B 1 82 ? 35.846 42.074 10.269 1.00 28.70 82 SER B O 1
ATOM 2448 N N . ALA B 1 83 ? 34.431 42.126 12.021 1.00 27.09 83 ALA B N 1
ATOM 2449 C CA . ALA B 1 83 ? 33.296 41.578 11.293 1.00 25.68 83 ALA B CA 1
ATOM 2450 C C . ALA B 1 83 ? 32.061 42.414 11.593 1.00 25.53 83 ALA B C 1
ATOM 2451 O O . ALA B 1 83 ? 31.683 42.581 12.746 1.00 25.62 83 ALA B O 1
ATOM 2453 N N . THR B 1 84 ? 31.459 42.960 10.545 1.00 22.84 84 THR B N 1
ATOM 2454 C CA . THR B 1 84 ? 30.312 43.842 10.674 1.00 25.30 84 THR B CA 1
ATOM 2455 C C . THR B 1 84 ? 29.115 43.263 9.943 1.00 22.12 84 THR B C 1
ATOM 2456 O O . THR B 1 84 ? 29.197 42.978 8.746 1.00 25.10 84 THR B O 1
ATOM 2460 N N . ALA B 1 85 ? 28.005 43.094 10.661 1.00 21.04 85 ALA B N 1
ATOM 2461 C CA . ALA B 1 85 ? 26.752 42.652 10.058 1.00 20.80 85 ALA B CA 1
ATOM 2462 C C . ALA B 1 85 ? 25.907 43.852 9.702 1.00 22.82 85 ALA B C 1
ATOM 2463 O O . ALA B 1 85 ? 25.847 44.822 10.452 1.00 24.87 85 ALA B O 1
ATOM 2465 N N . VAL B 1 86 ? 25.255 43.784 8.551 1.00 20.14 86 VAL B N 1
ATOM 2466 C CA . VAL B 1 86 ? 24.340 44.832 8.137 1.00 21.60 86 VAL B CA 1
ATOM 2467 C C . VAL B 1 86 ? 23.001 44.200 7.793 1.00 20.17 86 VAL B C 1
ATOM 2468 O O . VAL B 1 86 ? 22.890 43.471 6.806 1.00 21.42 86 VAL B O 1
ATOM 2472 N N . ASN B 1 87 ? 21.999 44.474 8.626 1.00 19.47 87 ASN B N 1
ATOM 2473 C CA . ASN B 1 87 ? 20.656 43.956 8.419 1.00 20.90 87 ASN B CA 1
ATOM 2474 C C . ASN B 1 87 ? 20.643 42.469 8.075 1.00 19.10 87 ASN B C 1
ATOM 2475 O O . ASN B 1 87 ? 20.096 42.057 7.058 1.00 21.52 87 ASN B O 1
ATOM 2480 N N . GLY B 1 88 ? 21.258 41.665 8.933 1.00 18.44 88 GLY B N 1
ATOM 2481 C CA . GLY B 1 88 ? 21.221 40.224 8.760 1.00 16.52 88 GLY B CA 1
ATOM 2482 C C . GLY B 1 88 ? 21.644 39.523 10.026 1.00 16.49 88 GLY B C 1
ATOM 2483 O O . GLY B 1 88 ? 22.343 40.098 10.864 1.00 21.92 88 GLY B O 1
ATOM 2484 N N . THR B 1 89 ? 21.211 38.273 10.172 1.00 16.51 89 THR B N 1
ATOM 2485 C CA . THR B 1 89 ? 21.433 37.532 11.405 1.00 15.19 89 THR B CA 1
ATOM 2486 C C . THR B 1 89 ? 21.964 36.132 11.109 1.00 16.77 89 THR B C 1
ATOM 2487 O O . THR B 1 89 ? 21.967 35.680 9.962 1.00 19.25 89 THR B O 1
ATOM 2491 N N . GLY B 1 90 ? 22.420 35.452 12.150 1.00 16.98 90 GLY B N 1
ATOM 2492 C CA . GLY B 1 90 ? 22.872 34.076 12.027 1.00 17.66 90 GLY B CA 1
ATOM 2493 C C . GLY B 1 90 ? 21.785 33.017 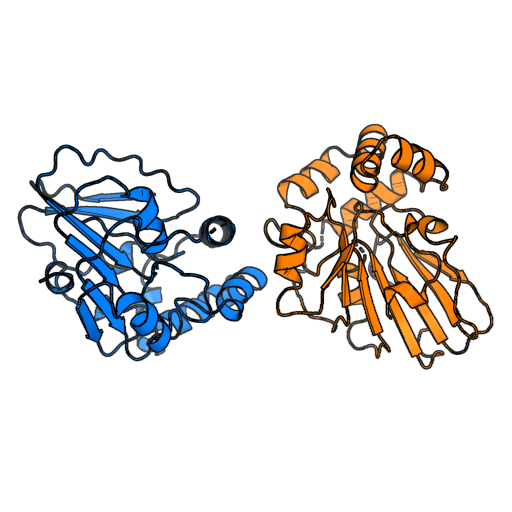11.851 1.00 15.90 90 GLY B C 1
ATOM 2494 O O . GLY B 1 90 ? 22.104 31.847 11.606 1.00 19.07 90 GLY B O 1
ATOM 2495 N N . LEU B 1 91 ? 20.516 33.415 11.988 1.00 15.57 91 LEU B N 1
ATOM 2496 C CA . LEU B 1 91 ? 19.384 32.518 11.755 1.00 16.08 91 LEU B CA 1
ATOM 2497 C C . LEU B 1 91 ? 18.443 33.171 10.750 1.00 15.51 91 LEU B C 1
ATOM 2498 O O . LEU B 1 91 ? 17.406 33.703 11.129 1.00 18.48 91 LEU B O 1
ATOM 2503 N N . PRO B 1 92 ? 18.809 33.138 9.461 1.00 17.05 92 PRO B N 1
ATOM 2504 C CA . PRO B 1 92 ? 18.087 33.900 8.441 1.00 19.79 92 PRO B CA 1
ATOM 2505 C C . PRO B 1 92 ? 16.685 33.374 8.135 1.00 21.73 92 PRO B C 1
ATOM 2506 O O . PRO B 1 92 ? 15.859 34.149 7.657 1.00 20.39 92 PRO B O 1
ATOM 2510 N N . CYS B 1 93 ? 16.432 32.089 8.376 1.00 19.52 93 CYS B N 1
ATOM 2511 C CA . CYS B 1 93 ? 15.091 31.541 8.193 1.00 21.03 93 CYS B CA 1
ATOM 2512 C C . CYS B 1 93 ? 14.574 31.158 9.567 1.00 22.18 93 CYS B C 1
ATOM 2513 O O . CYS B 1 93 ? 14.801 30.046 10.044 1.00 24.86 93 CYS B O 1
ATOM 2516 N N . ASP B 1 94 ? 13.887 32.101 10.200 1.00 19.83 94 ASP B N 1
ATOM 2517 C CA . ASP B 1 94 ? 13.522 31.974 11.595 1.00 19.27 94 ASP B CA 1
ATOM 2518 C C . ASP B 1 94 ? 12.474 33.028 11.955 1.00 17.71 94 ASP B C 1
ATOM 2519 O O . ASP B 1 94 ? 12.664 34.213 11.664 1.00 19.64 94 ASP B O 1
ATOM 2524 N N . ASP B 1 95 ? 11.373 32.595 12.575 1.00 17.40 95 ASP B N 1
ATOM 2525 C CA . ASP B 1 95 ? 10.269 33.494 12.900 1.00 19.59 95 ASP B CA 1
ATOM 2526 C C . ASP B 1 95 ? 10.651 34.526 13.949 1.00 18.16 95 ASP B C 1
ATOM 2527 O O . ASP B 1 95 ? 10.044 35.598 14.024 1.00 18.19 95 ASP B O 1
ATOM 2532 N N . SER B 1 96 ? 11.629 34.179 14.784 1.00 14.92 96 SER B N 1
ATOM 2533 C CA . SER B 1 96 ? 12.023 35.016 15.917 1.00 14.54 96 SER B CA 1
ATOM 2534 C C . SER B 1 96 ? 13.250 35.870 15.612 1.00 13.99 96 SER B C 1
ATOM 2535 O O . SER B 1 96 ? 13.385 36.981 16.134 1.00 15.86 96 SER B O 1
ATOM 2538 N N . PHE B 1 97 ? 14.149 35.335 14.786 1.00 14.64 97 PHE B N 1
ATOM 2539 C CA . PHE B 1 97 ? 15.487 35.908 14.650 1.00 14.14 97 PHE B CA 1
ATOM 2540 C C . PHE B 1 97 ? 15.875 36.244 13.224 1.00 16.48 97 PHE B C 1
ATOM 2541 O O . PHE B 1 97 ? 16.970 36.747 12.999 1.00 17.51 97 PHE B O 1
ATOM 2549 N N . GLY B 1 98 ? 15.000 35.977 12.261 1.00 17.30 98 GLY B N 1
ATOM 2550 C CA . GLY B 1 98 ? 15.342 36.231 10.869 1.00 16.95 98 GLY B CA 1
ATOM 2551 C C . GLY B 1 98 ? 14.112 36.508 10.029 1.00 18.99 98 GLY B C 1
ATOM 25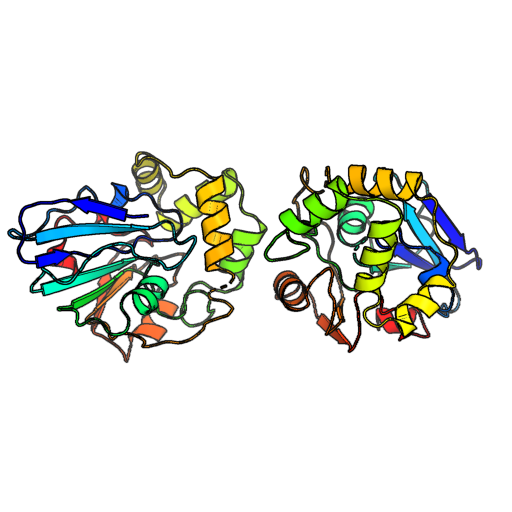52 O O . GLY B 1 98 ? 13.203 37.210 10.470 1.00 18.11 98 GLY B O 1
ATOM 2553 N N . ILE B 1 99 ? 14.106 35.977 8.813 1.00 19.75 99 ILE B N 1
ATOM 2554 C CA . ILE B 1 99 ? 12.942 36.022 7.944 1.00 22.03 99 ILE B CA 1
ATOM 2555 C C . ILE B 1 99 ? 12.049 34.844 8.291 1.00 21.10 99 ILE B C 1
ATOM 2556 O O . ILE B 1 99 ? 12.518 33.706 8.319 1.00 22.64 99 ILE B O 1
ATOM 2561 N N . PRO B 1 100 ? 10.764 35.104 8.582 1.00 21.93 100 PRO B N 1
ATOM 2562 C CA . PRO B 1 100 ? 9.874 33.990 8.921 1.00 22.49 100 PRO B CA 1
ATOM 2563 C C . PRO B 1 100 ? 9.865 32.924 7.835 1.00 25.37 100 PRO B C 1
ATOM 2564 O O . PRO B 1 100 ? 9.917 33.262 6.649 1.00 25.41 100 PRO B O 1
ATOM 2568 N N . TYR B 1 101 ? 9.819 31.660 8.244 1.00 26.11 101 TYR B N 1
ATOM 2569 C CA . TYR B 1 101 ? 9.801 30.536 7.313 1.00 27.01 101 TYR B CA 1
ATOM 2570 C C . TYR B 1 101 ? 8.721 30.682 6.244 1.00 23.89 101 TYR B C 1
ATOM 2571 O O . TYR B 1 101 ? 8.970 30.437 5.063 1.00 25.88 101 TYR B O 1
ATOM 2580 N N . ALA B 1 102 ? 7.515 31.064 6.653 1.00 27.12 102 ALA B N 1
ATOM 2581 C CA . ALA B 1 102 ? 6.407 31.159 5.713 1.00 26.88 102 ALA B CA 1
ATOM 2582 C C . ALA B 1 102 ? 6.688 32.201 4.634 1.00 27.78 102 ALA B C 1
ATOM 2583 O O . ALA B 1 102 ? 6.392 31.982 3.465 1.00 27.28 102 ALA B O 1
ATOM 2585 N N . ILE B 1 103 ? 7.278 33.327 5.024 1.00 30.69 103 ILE B N 1
ATOM 2586 C CA . ILE B 1 103 ? 7.605 34.377 4.062 1.00 32.19 103 ILE B CA 1
ATOM 2587 C C . ILE B 1 103 ? 8.732 33.920 3.140 1.00 29.04 103 ILE B C 1
ATOM 2588 O O . ILE B 1 103 ? 8.715 34.180 1.938 1.00 29.17 103 ILE B O 1
ATOM 2593 N N . PHE B 1 104 ? 9.713 33.229 3.712 1.00 26.88 104 PHE B N 1
ATOM 2594 C CA . PHE B 1 104 ? 10.840 32.725 2.936 1.00 29.79 104 PHE B CA 1
ATOM 2595 C C . PHE B 1 104 ? 10.343 31.715 1.908 1.00 29.57 104 PHE B C 1
ATOM 2596 O O . PHE B 1 104 ? 10.635 31.827 0.717 1.00 29.19 104 PHE B O 1
ATOM 2604 N N . LYS B 1 105 ? 9.587 30.730 2.382 1.00 26.66 105 LYS B N 1
ATOM 2605 C CA . LYS B 1 105 ? 9.028 29.696 1.520 1.00 30.39 105 LYS B CA 1
ATOM 2606 C C . LYS B 1 105 ? 8.128 30.263 0.424 1.00 30.37 105 LYS B C 1
ATOM 2607 O O . LYS B 1 105 ? 8.231 29.877 -0.738 1.00 29.32 105 LYS B O 1
ATOM 2613 N N . GLY B 1 106 ? 7.246 31.181 0.806 1.00 28.22 106 GLY B N 1
ATOM 2614 C CA . GLY B 1 106 ? 6.331 31.797 -0.138 1.00 27.26 106 GLY B CA 1
ATOM 2615 C C . GLY B 1 106 ? 7.058 32.599 -1.196 1.00 30.24 106 GLY B C 1
ATOM 2616 O O . GLY B 1 106 ? 6.673 32.600 -2.367 1.00 31.26 106 GLY B O 1
ATOM 2617 N N . THR B 1 107 ? 8.122 33.279 -0.790 1.00 26.73 107 THR B N 1
ATOM 2618 C CA . THR B 1 107 ? 8.897 34.074 -1.725 1.00 26.63 107 THR B CA 1
ATOM 2619 C C . THR B 1 107 ? 9.485 33.167 -2.793 1.00 28.97 107 THR B C 1
ATOM 2620 O O . THR B 1 107 ? 9.354 33.433 -3.990 1.00 33.22 107 THR B O 1
ATOM 2624 N N . LEU B 1 108 ? 10.112 32.081 -2.354 1.00 29.70 108 LEU B N 1
ATOM 2625 C CA . LEU B 1 108 ? 10.710 31.125 -3.277 1.00 30.37 108 LEU B CA 1
ATOM 2626 C C . LEU B 1 108 ? 9.677 30.485 -4.189 1.00 30.68 108 LEU B C 1
ATOM 2627 O O . LEU B 1 108 ? 9.884 30.386 -5.397 1.00 31.84 108 LEU B O 1
ATOM 2632 N N . GLU B 1 109 ? 8.558 30.053 -3.620 1.00 30.41 109 GLU B N 1
ATOM 2633 C CA . GLU B 1 109 ? 7.588 29.302 -4.407 1.00 33.72 109 GLU B CA 1
ATOM 2634 C C . GLU B 1 109 ? 6.847 30.165 -5.425 1.00 36.25 109 GLU B C 1
ATOM 2635 O O . GLU B 1 109 ? 6.312 29.651 -6.408 1.00 37.36 109 GLU B O 1
ATOM 2641 N N . ASN B 1 110 ? 6.826 31.474 -5.201 1.00 34.78 110 ASN B N 1
ATOM 2642 C CA . ASN B 1 110 ? 6.101 32.378 -6.083 1.00 35.43 110 ASN B CA 1
ATOM 2643 C C . ASN B 1 110 ? 7.021 33.330 -6.830 1.00 36.37 110 ASN B C 1
ATOM 2644 O O . ASN B 1 110 ? 6.562 34.309 -7.428 1.00 34.69 110 ASN B O 1
ATOM 2649 N N . LEU B 1 111 ? 8.316 33.025 -6.806 1.00 32.18 111 LEU B N 1
ATOM 2650 C CA . LEU B 1 111 ? 9.325 33.904 -7.375 1.00 35.88 111 LEU B CA 1
ATOM 2651 C C . LEU B 1 111 ? 9.231 33.980 -8.892 1.00 39.04 111 LEU B C 1
ATOM 2652 O O . LEU B 1 111 ? 9.449 32.989 -9.589 1.00 34.63 111 LEU B O 1
ATOM 2657 N N . THR B 1 112 ? 8.996 35.181 -9.395 1.00 41.77 112 THR B N 1
ATOM 2658 C CA . THR B 1 112 ? 8.974 35.512 -10.795 1.00 43.43 112 THR B CA 1
ATOM 2659 C C . THR B 1 112 ? 9.658 36.857 -10.920 1.00 43.66 112 THR B C 1
ATOM 2660 O O . THR B 1 112 ? 9.992 37.507 -9.948 1.00 43.86 112 THR B O 1
ATOM 2664 N N . GLU B 1 113 ? 9.815 37.296 -12.138 1.00 17.99 113 GLU B N 1
ATOM 2665 C CA . GLU B 1 113 ? 10.370 38.602 -12.387 1.00 20.18 113 GLU B CA 1
ATOM 2666 C C . GLU B 1 113 ? 9.546 39.657 -11.654 1.00 19.44 113 GLU B C 1
ATOM 2667 O O . GLU B 1 113 ? 10.084 40.505 -10.980 1.00 19.79 113 GLU B O 1
ATOM 2669 N N . ASN B 1 114 ? 8.224 39.592 -11.779 1.00 54.54 114 ASN B N 1
ATOM 2670 C CA . ASN B 1 114 ? 7.391 40.549 -11.115 1.00 47.94 114 ASN B CA 1
ATOM 2671 C C . ASN B 1 114 ? 7.575 40.565 -9.596 1.00 47.94 114 ASN B C 1
ATOM 2672 O O . ASN B 1 114 ? 7.704 41.594 -9.008 1.00 46.87 114 ASN B O 1
ATOM 2674 N N . THR B 1 115 ? 7.585 39.417 -8.975 1.00 43.01 115 THR B N 1
ATOM 2675 C CA . THR B 1 115 ? 7.700 39.343 -7.523 1.00 43.83 115 THR B CA 1
ATOM 2676 C C . THR B 1 115 ? 9.127 39.679 -7.079 1.00 42.66 115 THR B C 1
ATOM 2677 O O . THR B 1 115 ? 9.352 40.115 -5.943 1.00 42.39 115 THR B O 1
ATOM 2681 N N . ARG B 1 116 ? 10.082 39.492 -7.986 1.00 41.64 116 ARG B N 1
ATOM 2682 C CA . ARG B 1 116 ? 11.464 39.884 -7.736 1.00 42.44 116 ARG B CA 1
ATOM 2683 C C . ARG B 1 116 ? 11.552 41.395 -7.548 1.00 40.51 116 ARG B C 1
ATOM 2684 O O . ARG B 1 116 ? 12.245 41.881 -6.650 1.00 37.48 116 ARG B O 1
ATOM 2690 N N . LEU B 1 117 ? 10.838 42.133 -8.393 1.00 39.17 117 LEU B N 1
ATOM 2691 C CA . LEU B 1 117 ? 10.796 43.585 -8.281 1.00 33.16 117 LEU B CA 1
ATOM 2692 C C . LEU B 1 117 ? 10.050 44.000 -7.020 1.00 33.25 117 LEU B C 1
ATOM 2693 O O . LEU B 1 117 ? 10.413 44.983 -6.373 1.00 34.42 117 LEU B O 1
ATOM 2698 N N . LYS B 1 118 ? 9.018 43.239 -6.664 1.00 40.14 118 LYS B N 1
ATOM 2699 C CA . LYS B 1 118 ? 8.278 43.485 -5.431 1.00 37.53 118 LYS B CA 1
ATOM 2700 C C . LYS B 1 118 ? 9.175 43.307 -4.206 1.00 35.79 118 LYS B C 1
ATOM 2701 O O . LYS B 1 118 ? 9.109 44.092 -3.264 1.00 35.82 118 LYS B O 1
ATOM 2703 N N . PHE B 1 119 ? 10.016 42.279 -4.225 1.00 34.02 119 PHE B N 1
ATOM 2704 C CA . PHE B 1 119 ? 10.983 42.059 -3.152 1.00 32.79 119 PHE B CA 1
ATOM 2705 C C . PHE B 1 119 ? 11.987 43.209 -3.087 1.00 35.09 119 PHE B C 1
ATOM 2706 O O . PHE B 1 119 ? 12.367 43.664 -2.002 1.00 34.78 119 PHE B O 1
ATOM 2714 N N . GLU B 1 120 ? 12.425 43.672 -4.252 1.00 33.93 120 GLU B N 1
ATOM 2715 C CA . GLU B 1 120 ? 13.350 44.792 -4.300 1.00 33.02 120 GLU B CA 1
ATOM 2716 C C . GLU B 1 120 ? 12.673 46.033 -3.746 1.00 30.99 120 GLU B C 1
ATOM 2717 O O . GLU B 1 120 ? 13.317 46.857 -3.100 1.00 36.67 120 GLU B O 1
ATOM 2723 N N . ARG B 1 121 ? 11.367 46.159 -3.987 1.00 30.79 121 ARG B N 1
ATOM 2724 C CA . ARG B 1 121 ? 10.601 47.243 -3.394 1.00 31.12 121 ARG B CA 1
ATOM 2725 C C . ARG B 1 121 ? 10.692 47.177 -1.880 1.00 29.23 121 ARG B C 1
ATOM 2726 O O . ARG B 1 121 ? 10.903 48.194 -1.224 1.00 33.68 121 ARG B O 1
ATOM 2734 N N . ARG B 1 122 ? 10.543 45.974 -1.332 1.00 30.17 122 ARG B N 1
ATOM 2735 C CA . ARG B 1 122 ? 10.620 45.764 0.112 1.00 30.13 122 ARG B CA 1
ATOM 2736 C C . ARG B 1 122 ? 12.015 46.070 0.634 1.00 29.58 122 ARG B C 1
ATOM 2737 O O . ARG B 1 122 ? 12.182 46.569 1.743 1.00 32.39 122 ARG B O 1
ATOM 2745 N N . ILE B 1 123 ? 13.020 45.769 -0.180 1.00 31.06 123 ILE B N 1
ATOM 2746 C CA . ILE B 1 123 ? 14.406 46.014 0.191 1.00 31.83 123 ILE B CA 1
ATOM 2747 C C . ILE B 1 123 ? 14.661 47.513 0.321 1.00 28.99 123 ILE B C 1
ATOM 2748 O O . ILE B 1 123 ? 15.413 47.958 1.192 1.00 29.18 123 ILE B O 1
ATOM 2753 N N . CYS B 1 124 ? 13.991 48.295 -0.522 1.00 31.39 124 CYS B N 1
ATOM 2754 C CA . CYS B 1 124 ? 14.265 49.726 -0.601 1.00 31.81 124 CYS B CA 1
ATOM 2755 C C . CYS B 1 124 ? 13.282 50.593 0.168 1.00 35.58 124 CYS B C 1
ATOM 2756 O O . CYS B 1 124 ? 13.612 51.721 0.540 1.00 37.54 124 CYS B O 1
ATOM 2759 N N . GLY B 1 125 ? 12.078 50.078 0.397 1.00 32.44 125 GLY B N 1
ATOM 2760 C CA . GLY B 1 125 ? 11.056 50.840 1.089 1.00 35.05 125 GLY B CA 1
ATOM 2761 C C . GLY B 1 125 ? 10.223 51.680 0.140 1.00 36.58 125 GLY B C 1
ATOM 2762 O O . GLY B 1 125 ? 9.296 51.177 -0.495 1.00 36.35 125 GLY B O 1
ATOM 2763 N N . ASP B 1 126 ? 10.561 52.961 0.029 1.00 43.58 126 ASP B N 1
ATOM 2764 C CA . ASP B 1 126 ? 9.766 53.896 -0.762 1.00 45.31 126 ASP B CA 1
ATOM 2765 C C . ASP B 1 126 ? 10.022 53.738 -2.259 1.00 42.29 126 ASP B C 1
ATOM 2766 O O . ASP B 1 126 ? 11.056 53.212 -2.667 1.00 40.39 126 ASP B O 1
ATOM 2771 N N . LYS B 1 127 ? 9.076 54.201 -3.073 1.00 42.71 127 LYS B N 1
ATOM 2772 C CA . LYS B 1 127 ? 9.151 54.007 -4.515 1.00 42.26 127 LYS B CA 1
ATOM 2773 C C . LYS B 1 127 ? 10.351 54.736 -5.114 1.00 43.71 127 LYS B C 1
ATOM 2774 O O . LYS B 1 127 ? 10.970 54.248 -6.056 1.00 42.10 127 LYS B O 1
ATOM 2776 N N . ALA B 1 128 ? 10.683 55.895 -4.555 1.00 47.23 128 ALA B N 1
ATOM 2777 C CA . ALA B 1 128 ? 11.804 56.683 -5.053 1.00 47.96 128 ALA B CA 1
ATOM 2778 C C . ALA B 1 128 ? 13.125 55.949 -4.845 1.00 48.54 128 ALA B C 1
ATOM 2779 O O . ALA B 1 128 ? 13.947 55.883 -5.758 1.00 48.15 128 ALA B O 1
ATOM 2781 N N . SER B 1 129 ? 13.319 55.393 -3.647 1.00 42.71 129 SER B N 1
ATOM 2782 C CA . SER B 1 129 ? 14.544 54.655 -3.331 1.00 40.24 129 SER B CA 1
ATOM 2783 C C . SER B 1 129 ? 14.668 53.429 -4.219 1.00 34.01 129 SER B C 1
ATOM 2784 O O . SER B 1 129 ? 15.765 53.034 -4.605 1.00 34.49 129 SER B O 1
ATOM 2787 N N . PHE B 1 130 ? 13.524 52.829 -4.524 1.00 36.24 130 PHE B N 1
ATOM 2788 C CA . PHE B 1 130 ? 13.455 51.683 -5.417 1.00 33.22 130 PHE B CA 1
ATOM 2789 C C . PHE B 1 130 ? 13.886 52.054 -6.827 1.00 34.09 130 PHE B C 1
ATOM 2790 O O . PHE B 1 130 ? 14.642 51.327 -7.467 1.00 34.55 130 PHE B O 1
ATOM 2798 N N . GLU B 1 131 ? 13.401 53.191 -7.313 1.00 36.76 131 GLU B N 1
ATOM 2799 C CA . GLU B 1 131 ? 13.742 53.630 -8.661 1.00 35.56 131 GLU B CA 1
ATOM 2800 C C . GLU B 1 131 ? 15.224 53.979 -8.759 1.00 37.25 131 GLU B C 1
ATOM 2801 O O . GLU B 1 131 ? 15.846 53.749 -9.790 1.00 35.62 131 GLU B O 1
ATOM 2807 N N . ARG B 1 132 ? 15.802 54.494 -7.679 1.00 33.37 132 ARG B N 1
ATOM 2808 C CA . ARG B 1 132 ? 17.239 54.761 -7.681 1.00 33.04 132 ARG B CA 1
ATOM 2809 C C . ARG B 1 132 ? 18.032 53.451 -7.602 1.00 30.08 132 ARG B C 1
ATOM 2810 O O . ARG B 1 132 ? 19.058 53.299 -8.255 1.00 30.52 132 ARG B O 1
ATOM 2818 N N . TYR B 1 133 ? 17.541 52.495 -6.819 1.00 28.71 133 TYR B N 1
ATOM 2819 C CA . TYR B 1 133 ? 18.153 51.168 -6.751 1.00 26.56 133 TYR B CA 1
ATOM 2820 C C . TYR B 1 133 ? 18.083 50.451 -8.093 1.00 25.00 133 TYR B C 1
ATOM 2821 O O . TYR B 1 133 ? 18.930 49.617 -8.412 1.00 27.94 133 TYR B O 1
ATOM 2830 N N . GLN B 1 134 ? 17.065 50.774 -8.881 1.00 30.49 134 GLN B N 1
ATOM 2831 C CA . GLN B 1 134 ? 16.915 50.170 -10.199 1.00 32.83 134 GLN B CA 1
ATOM 2832 C C . GLN B 1 134 ? 18.015 50.615 -11.156 1.00 32.66 134 GLN B C 1
ATOM 2833 O O . GLN B 1 134 ? 18.196 50.008 -12.206 1.00 32.60 134 GLN B O 1
ATOM 2839 N N . LEU B 1 135 ? 18.751 51.664 -10.796 1.00 27.68 135 LEU B N 1
ATOM 2840 C CA . LEU B 1 135 ? 19.851 52.141 -11.639 1.00 30.67 135 LEU B CA 1
ATOM 2841 C C . LEU B 1 135 ? 21.028 51.170 -11.611 1.00 29.81 135 LEU B C 1
ATOM 2842 O O . LEU B 1 135 ? 21.862 51.182 -12.516 1.00 31.15 135 LEU B O 1
ATOM 2847 N N . PHE B 1 136 ? 21.097 50.328 -10.579 1.00 30.61 136 PHE B N 1
ATOM 2848 C CA . PHE B 1 136 ? 22.086 49.248 -10.559 1.00 30.42 136 PHE B CA 1
ATOM 2849 C C . PHE B 1 136 ? 21.744 48.218 -11.616 1.00 31.51 136 PHE B C 1
ATOM 2850 O O . PHE B 1 136 ? 20.566 47.956 -11.866 1.00 32.75 136 PHE B O 1
ATOM 2858 N N . PRO B 1 137 ? 22.772 47.617 -12.228 1.00 34.30 137 PRO B N 1
ATOM 2859 C CA . PRO B 1 137 ? 22.554 46.524 -13.177 1.00 34.89 137 PRO B CA 1
ATOM 2860 C C . PRO B 1 137 ? 21.899 45.358 -12.469 1.00 38.11 137 PRO B C 1
ATOM 2861 O O . PRO B 1 137 ? 22.358 44.972 -11.394 1.00 38.71 137 PRO B O 1
ATOM 2865 N N . ALA B 1 138 ? 20.836 44.813 -13.048 1.00 36.86 138 ALA B N 1
ATOM 2866 C CA . ALA B 1 138 ? 20.144 43.694 -12.425 1.00 38.53 138 ALA B CA 1
ATOM 2867 C C . ALA B 1 138 ? 20.794 42.374 -12.821 1.00 37.40 138 ALA B C 1
ATOM 2868 O O . ALA B 1 138 ? 21.158 42.173 -13.975 1.00 38.61 138 ALA B O 1
ATOM 2870 N N . ARG B 1 139 ? 20.959 41.483 -11.851 1.00 37.51 139 ARG B N 1
ATOM 2871 C CA . ARG B 1 139 ? 21.484 40.157 -12.126 1.00 38.13 139 ARG B CA 1
ATOM 2872 C C . ARG B 1 139 ? 20.418 39.310 -12.815 1.00 40.17 139 ARG B C 1
ATOM 2873 O O . ARG B 1 139 ? 19.225 39.546 -12.622 1.00 38.46 139 ARG B O 1
ATOM 2881 N N . PRO B 1 140 ? 20.842 38.336 -13.643 1.00 41.54 140 PRO B N 1
ATOM 2882 C CA . PRO B 1 140 ? 19.899 37.490 -14.389 1.00 43.41 140 PRO B CA 1
ATOM 2883 C C . PRO B 1 140 ? 18.904 36.784 -13.473 1.00 41.42 140 PRO B C 1
ATOM 2884 O O . PRO B 1 140 ? 19.311 36.283 -12.425 1.00 38.88 140 PRO B O 1
ATOM 2888 N N . PHE B 1 141 ? 17.631 36.741 -13.860 1.00 43.17 141 PHE B N 1
ATOM 2889 C CA . PHE B 1 141 ? 16.608 36.143 -13.006 1.00 41.74 141 PHE B CA 1
ATOM 2890 C C . PHE B 1 141 ? 16.883 34.676 -12.701 1.00 40.62 141 PHE B C 1
ATOM 2891 O O . PHE B 1 141 ? 16.744 34.244 -11.555 1.00 40.42 141 PHE B O 1
ATOM 2899 N N . ASP B 1 142 ? 17.248 33.909 -13.725 1.00 40.19 142 ASP B N 1
ATOM 2900 C CA . ASP B 1 142 ? 17.517 32.486 -13.549 1.00 40.54 142 ASP B CA 1
ATOM 2901 C C . ASP B 1 142 ? 18.569 32.282 -12.466 1.00 42.67 142 ASP B C 1
ATOM 2902 O O . ASP B 1 142 ? 18.435 31.408 -11.608 1.00 42.90 142 ASP B O 1
ATOM 2903 N N . GLU B 1 143 ? 19.605 33.114 -12.503 1.00 37.68 143 GLU B N 1
ATOM 2904 C CA . GLU B 1 143 ? 20.682 33.053 -11.523 1.00 36.16 143 GLU B CA 1
ATOM 2905 C C . GLU B 1 143 ? 20.194 33.289 -10.091 1.00 37.02 143 GLU B C 1
ATOM 2906 O O . GLU B 1 143 ? 20.513 32.523 -9.177 1.00 34.81 143 GLU B O 1
ATOM 2912 N N . ILE B 1 144 ? 19.425 34.353 -9.888 1.00 37.42 144 ILE B N 1
ATOM 2913 C CA . ILE B 1 144 ? 18.996 34.692 -8.540 1.00 33.70 144 ILE B CA 1
ATOM 2914 C C . ILE B 1 144 ? 17.922 33.719 -8.058 1.00 33.04 144 ILE B C 1
ATOM 2915 O O . ILE B 1 144 ? 17.794 33.489 -6.859 1.00 31.53 144 ILE B O 1
ATOM 2920 N N . HIS B 1 145 ? 17.160 33.139 -8.984 1.00 35.13 145 HIS B N 1
ATOM 2921 C CA . HIS B 1 145 ? 16.173 32.125 -8.614 1.00 38.45 145 HIS B CA 1
ATOM 2922 C C . HIS B 1 145 ? 16.863 30.851 -8.127 1.00 35.98 145 HIS B C 1
ATOM 2923 O O . HIS B 1 145 ? 16.448 30.246 -7.136 1.00 36.80 145 HIS B O 1
ATOM 2930 N N . GLN B 1 146 ? 17.915 30.447 -8.835 1.00 38.23 146 GLN B N 1
ATOM 2931 C CA . GLN B 1 146 ? 18.695 29.279 -8.446 1.00 37.44 146 GLN B CA 1
ATOM 2932 C C . GLN B 1 146 ? 19.429 29.536 -7.129 1.00 36.05 146 GLN B C 1
ATOM 2933 O O . GLN B 1 146 ? 19.578 28.632 -6.301 1.00 34.55 146 GLN B O 1
ATOM 2936 N N . GLU B 1 147 ? 19.877 30.776 -6.939 1.00 32.70 147 GLU B N 1
ATOM 2937 C CA . GLU B 1 147 ? 20.563 31.158 -5.706 1.00 31.62 147 GLU B CA 1
ATOM 2938 C C . GLU B 1 147 ? 19.624 31.037 -4.503 1.00 30.58 147 GLU B C 1
ATOM 2939 O O . GLU B 1 147 ? 20.016 30.532 -3.448 1.00 31.97 147 GLU B O 1
ATOM 2945 N N . LEU B 1 148 ? 18.386 31.491 -4.654 1.00 31.24 148 LEU B N 1
ATOM 2946 C CA . LEU B 1 148 ? 17.441 31.412 -3.543 1.00 28.67 148 LEU B CA 1
ATOM 2947 C C . LEU B 1 148 ? 17.146 29.955 -3.192 1.00 27.30 148 LEU B C 1
ATOM 2948 O O . LEU B 1 148 ? 17.039 29.593 -2.019 1.00 27.51 148 LEU B O 1
ATOM 2953 N N . THR B 1 149 ? 17.017 29.121 -4.216 1.00 30.21 149 THR B N 1
ATOM 2954 C CA . THR B 1 149 ? 16.779 27.699 -4.009 1.00 29.60 149 THR B CA 1
ATOM 2955 C C . THR B 1 149 ? 17.913 27.086 -3.186 1.00 29.92 149 THR B C 1
ATOM 2956 O O . THR B 1 149 ? 17.673 26.399 -2.194 1.00 30.69 149 THR B O 1
ATOM 2960 N N . ALA B 1 150 ? 19.149 27.370 -3.577 1.00 31.40 150 ALA B N 1
ATOM 2961 C CA . ALA B 1 150 ? 20.304 26.827 -2.873 1.00 30.94 150 ALA B CA 1
ATOM 2962 C C . ALA B 1 150 ? 20.421 27.389 -1.456 1.00 30.15 150 ALA B C 1
ATOM 2963 O O . ALA B 1 150 ? 20.733 26.653 -0.522 1.00 31.23 150 ALA B O 1
ATOM 2965 N N . LEU B 1 151 ? 20.165 28.686 -1.296 1.00 27.07 151 LEU B N 1
ATOM 2966 C CA . LEU B 1 151 ? 20.241 29.310 0.023 1.00 27.92 151 LEU B CA 1
ATOM 2967 C C . LEU B 1 151 ? 19.193 28.720 0.961 1.00 27.11 151 LEU B C 1
ATOM 2968 O O . LEU B 1 151 ? 19.503 28.359 2.096 1.00 27.52 151 LEU B O 1
ATOM 2973 N N . PHE B 1 152 ? 17.956 28.618 0.481 1.00 27.30 152 PHE B N 1
ATOM 2974 C CA . PHE B 1 152 ? 16.856 28.112 1.303 1.00 24.00 152 PHE B CA 1
ATOM 2975 C C . PHE B 1 152 ? 17.137 26.691 1.782 1.00 25.06 152 PHE B C 1
ATOM 2976 O O . PHE B 1 152 ? 16.957 26.376 2.951 1.00 27.87 152 PHE B O 1
ATOM 2984 N N . ALA B 1 153 ? 17.625 25.843 0.886 1.00 27.56 153 ALA B N 1
ATOM 2985 C CA . ALA B 1 153 ? 17.886 24.455 1.241 1.00 28.83 153 ALA B CA 1
ATOM 2986 C C . ALA B 1 153 ? 18.974 24.315 2.301 1.00 30.63 153 ALA B C 1
ATOM 2987 O O . ALA B 1 153 ? 18.800 23.602 3.291 1.00 34.75 153 ALA B O 1
ATOM 3002 N N . ILE B 1 155 ? 20.160 26.626 4.342 1.00 27.10 155 ILE B N 1
ATOM 3003 C CA . ILE B 1 155 ? 19.838 27.318 5.583 1.00 23.64 155 ILE B CA 1
ATOM 3004 C C . ILE B 1 155 ? 18.944 26.432 6.439 1.00 25.76 155 ILE B C 1
ATOM 3005 O O . ILE B 1 155 ? 19.067 26.403 7.660 1.00 28.65 155 ILE B O 1
ATOM 3010 N N . GLN B 1 156 ? 18.050 25.691 5.793 1.00 27.51 156 GLN B N 1
ATOM 3011 C CA . GLN B 1 156 ? 17.181 24.779 6.527 1.00 30.37 156 GLN B CA 1
ATOM 3012 C C . GLN B 1 156 ? 17.979 23.645 7.145 1.00 31.12 156 GLN B C 1
ATOM 3013 O O . GLN B 1 156 ? 17.693 23.195 8.255 1.00 33.76 156 GLN B O 1
ATOM 3019 N N . GLN B 1 157 ? 18.975 23.173 6.406 1.00 29.66 157 GLN B N 1
ATOM 3020 C CA . GLN B 1 157 ? 19.749 22.027 6.845 1.00 30.06 157 GLN B C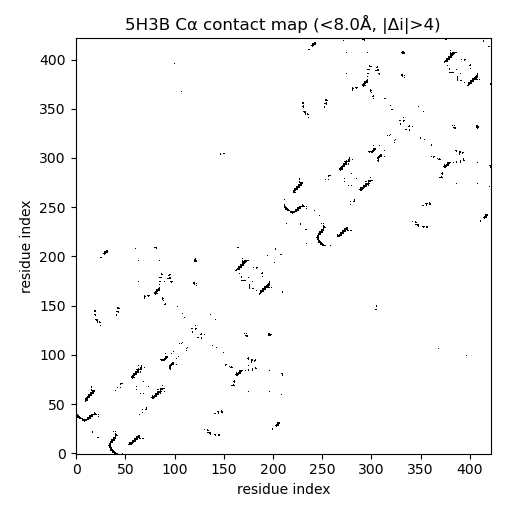A 1
ATOM 3021 C C . GLN B 1 157 ? 20.760 22.375 7.919 1.00 33.84 157 GLN B C 1
ATOM 3022 O O . GLN B 1 157 ? 21.159 21.509 8.687 1.00 36.85 157 GLN B O 1
ATOM 3028 N N . ASP B 1 158 ? 21.160 23.641 7.980 1.00 29.29 158 ASP B N 1
ATOM 3029 C CA . ASP B 1 158 ? 22.266 24.056 8.842 1.00 24.52 158 ASP B CA 1
ATOM 3030 C C . ASP B 1 158 ? 21.890 25.256 9.696 1.00 23.59 158 ASP B C 1
ATOM 3031 O O . ASP B 1 158 ? 22.036 26.398 9.252 1.00 24.83 158 ASP B O 1
ATOM 3036 N N . LYS B 1 159 ? 21.450 24.995 10.927 1.00 24.14 159 LYS B N 1
ATOM 3037 C CA . LYS B 1 159 ? 21.035 26.053 11.844 1.00 23.32 159 LYS B CA 1
ATOM 3038 C C . LYS B 1 159 ? 22.095 26.388 12.894 1.00 21.54 159 LYS B C 1
ATOM 3039 O O . LYS B 1 159 ? 21.774 26.937 13.945 1.00 22.31 159 LYS B O 1
ATOM 3045 N N . ARG B 1 160 ? 23.352 26.048 12.638 1.00 24.04 160 ARG B N 1
ATOM 3046 C CA . ARG B 1 160 ? 24.398 26.391 13.598 1.00 22.91 160 ARG B CA 1
ATOM 3047 C C . ARG B 1 160 ? 24.539 27.900 13.708 1.00 22.06 160 ARG B C 1
ATOM 3048 O O . ARG B 1 160 ? 24.268 28.628 12.758 1.00 21.75 160 ARG B O 1
ATOM 3056 N N . ILE B 1 161 ? 24.962 28.369 14.873 1.00 21.61 161 ILE B N 1
ATOM 3057 C CA . ILE B 1 161 ? 25.178 29.794 15.062 1.00 21.67 161 ILE B CA 1
ATOM 3058 C C . ILE B 1 161 ? 26.504 30.041 15.762 1.00 22.25 161 ILE B C 1
ATOM 3059 O O . ILE B 1 161 ? 27.128 29.103 16.261 1.00 22.65 161 ILE B O 1
ATOM 3064 N N . ASP B 1 162 ? 26.924 31.305 15.774 1.00 22.48 162 ASP B N 1
ATOM 3065 C CA . ASP B 1 162 ? 28.166 31.731 16.412 1.00 23.23 162 ASP B CA 1
ATOM 3066 C C . ASP B 1 162 ? 29.389 31.001 15.850 1.00 25.83 162 ASP B C 1
ATOM 3067 O O . ASP B 1 162 ? 30.308 30.668 16.595 1.00 26.72 162 ASP B O 1
ATOM 3072 N N . LEU B 1 163 ? 29.407 30.763 14.540 1.00 24.62 163 LEU B N 1
ATOM 3073 C CA . LEU B 1 163 ? 30.570 30.130 13.917 1.00 25.88 163 LEU B CA 1
ATOM 3074 C C . LEU B 1 163 ? 31.716 31.125 13.817 1.00 28.36 163 LEU B C 1
ATOM 3075 O O . LEU B 1 163 ? 32.891 30.733 13.746 1.00 29.02 163 LEU B O 1
ATOM 3080 N N . ILE B 1 164 ? 31.373 32.411 13.789 1.00 28.67 164 ILE B N 1
ATOM 3081 C CA . ILE B 1 164 ? 32.370 33.466 13.932 1.00 30.35 164 ILE B CA 1
ATOM 3082 C C . ILE B 1 164 ? 31.869 34.517 14.917 1.00 28.45 164 ILE B C 1
ATOM 3083 O O . ILE B 1 164 ? 30.692 34.544 15.282 1.00 26.88 164 ILE B O 1
ATOM 3088 N N . HIS B 1 165 ? 32.783 35.378 15.343 1.00 30.20 165 HIS B N 1
ATOM 3089 C CA . HIS B 1 165 ? 32.488 36.441 16.290 1.00 29.13 165 HIS B CA 1
ATOM 3090 C C . HIS B 1 165 ? 32.261 37.751 15.545 1.00 29.19 165 HIS B C 1
ATOM 3091 O O . HIS B 1 165 ? 33.103 38.164 14.746 1.00 30.25 165 HIS B O 1
ATOM 3098 N N . TRP B 1 166 ? 31.125 38.398 15.791 1.00 26.99 166 TRP B N 1
ATOM 3099 C CA . TRP B 1 166 ? 30.816 39.665 15.131 1.00 26.05 166 TRP B CA 1
ATOM 3100 C C . TRP B 1 166 ? 31.152 40.843 16.036 1.00 26.37 166 TRP B C 1
ATOM 3101 O O . TRP B 1 166 ? 30.926 40.793 17.238 1.00 30.22 166 TRP B O 1
ATOM 3112 N N . ALA B 1 167 ? 31.682 41.907 15.445 1.00 25.70 167 ALA B N 1
ATOM 3113 C CA . ALA B 1 167 ? 32.125 43.072 16.196 1.00 25.13 167 ALA B CA 1
ATOM 3114 C C . ALA B 1 167 ? 31.016 44.105 16.367 1.00 29.05 167 ALA B C 1
ATOM 3115 O O . ALA B 1 167 ? 30.900 44.742 17.415 1.00 26.26 167 ALA B O 1
ATOM 3117 N N . ASN B 1 168 ? 30.214 44.284 15.323 1.00 26.39 168 ASN B N 1
ATOM 3118 C CA . ASN B 1 168 ? 29.113 45.230 15.371 1.00 24.48 168 ASN B CA 1
ATOM 3119 C C . ASN B 1 168 ? 28.081 44.877 14.320 1.00 23.33 168 ASN B C 1
ATOM 3120 O O . ASN B 1 168 ? 28.383 44.202 13.333 1.00 25.13 168 ASN B O 1
ATOM 3125 N N . ALA B 1 169 ? 26.851 45.318 14.560 1.00 22.13 169 ALA B N 1
ATOM 3126 C CA . ALA B 1 169 ? 25.744 45.034 13.664 1.00 23.12 169 ALA B CA 1
ATOM 3127 C C . ALA B 1 169 ? 24.930 46.292 13.441 1.00 26.35 169 ALA B C 1
ATOM 3128 O O . ALA B 1 169 ? 24.574 46.979 14.392 1.00 31.54 169 ALA B O 1
ATOM 3130 N N . TRP B 1 170 ? 24.644 46.597 12.183 1.00 21.98 170 TRP B N 1
ATOM 3131 C CA . TRP B 1 170 ? 23.756 47.702 11.849 1.00 23.66 170 TRP B CA 1
ATOM 3132 C C . TRP B 1 170 ? 22.334 47.197 11.696 1.00 20.25 170 TRP B C 1
ATOM 3133 O O . TRP B 1 170 ? 22.111 46.162 11.068 1.00 22.27 170 TRP B O 1
ATOM 3144 N N . VAL B 1 171 ? 21.368 47.923 12.260 1.00 21.47 171 VAL B N 1
ATOM 3145 C CA . VAL B 1 171 ? 19.971 47.536 12.135 1.00 21.58 171 VAL B CA 1
ATOM 3146 C C . VAL B 1 171 ? 19.143 48.715 11.649 1.00 24.18 171 VAL B C 1
ATOM 3147 O O . VAL B 1 171 ? 19.045 49.733 12.332 1.00 25.43 171 VAL B O 1
ATOM 3151 N N . SER B 1 172 ? 18.567 48.575 10.460 1.00 23.34 172 SER B N 1
ATOM 3152 C CA . SER B 1 172 ? 17.731 49.622 9.877 1.00 23.57 172 SER B CA 1
ATOM 3153 C C . SER B 1 172 ? 16.377 49.694 10.563 1.00 24.48 172 SER B C 1
ATOM 3154 O O . SER B 1 172 ? 15.714 48.678 10.747 1.00 24.51 172 SER B O 1
ATOM 3157 N N . SER B 1 173 ? 15.962 50.905 10.908 1.00 26.29 173 SER B N 1
ATOM 3158 C CA . SER B 1 173 ? 14.718 51.125 11.636 1.00 25.25 173 SER B CA 1
ATOM 3159 C C . SER B 1 173 ? 13.473 50.624 10.921 1.00 26.31 173 SER B C 1
ATOM 3160 O O . SER B 1 173 ? 12.456 50.342 11.563 1.00 27.70 173 SER B O 1
ATOM 3163 N N . ARG B 1 174 ? 13.525 50.537 9.599 1.00 26.73 174 ARG B N 1
ATOM 3164 C CA . ARG B 1 174 ? 12.327 50.183 8.841 1.00 27.42 174 ARG B CA 1
ATOM 3165 C C . ARG B 1 174 ? 12.536 48.961 7.958 1.00 24.24 174 ARG B C 1
ATOM 3166 O O . ARG B 1 174 ? 11.833 48.778 6.973 1.00 28.46 174 ARG B O 1
ATOM 3174 N N . ASP B 1 175 ? 13.500 48.122 8.324 1.00 24.19 175 ASP B N 1
ATOM 3175 C CA . ASP B 1 175 ? 13.809 46.925 7.552 1.00 23.78 175 ASP B CA 1
ATOM 3176 C C . ASP B 1 175 ? 12.568 46.039 7.409 1.00 23.89 175 ASP B C 1
ATOM 3177 O O . ASP B 1 175 ? 11.997 45.592 8.407 1.00 24.52 175 ASP B O 1
ATOM 3182 N N . LYS B 1 176 ? 12.172 45.784 6.165 1.00 23.17 176 LYS B N 1
ATOM 3183 C CA . LYS B 1 176 ? 10.970 45.005 5.863 1.00 24.55 176 LYS B CA 1
ATOM 3184 C C . LYS B 1 176 ? 11.297 43.544 5.529 1.00 24.06 176 LYS B C 1
ATOM 3185 O O . LYS B 1 176 ? 10.398 42.751 5.259 1.00 24.86 176 LYS B O 1
ATOM 3191 N N . ILE B 1 177 ? 12.582 43.197 5.544 1.00 21.42 177 ILE B N 1
ATOM 3192 C CA . ILE B 1 177 ? 13.013 41.828 5.267 1.00 20.06 177 ILE B CA 1
ATOM 3193 C C . ILE B 1 177 ? 13.412 41.112 6.553 1.00 19.33 177 ILE B C 1
ATOM 3194 O O . ILE B 1 177 ? 12.792 40.127 6.951 1.00 21.78 177 ILE B O 1
ATOM 3199 N N . PHE B 1 178 ? 14.475 41.591 7.190 1.00 20.41 178 PHE B N 1
ATOM 3200 C CA . PHE B 1 178 ? 14.777 41.203 8.569 1.00 20.55 178 PHE B CA 1
ATOM 3201 C C . PHE B 1 178 ? 14.205 42.283 9.477 1.00 17.29 178 PHE B C 1
ATOM 3202 O O . PHE B 1 178 ? 14.808 43.345 9.589 1.00 22.80 178 PHE B O 1
ATOM 3210 N N . THR B 1 179 ? 13.064 42.055 10.129 1.00 20.99 179 THR B N 1
ATOM 3211 C CA . THR B 1 179 ? 12.479 43.146 10.921 1.00 20.51 179 THR B CA 1
ATOM 3212 C C . THR B 1 179 ? 13.417 43.593 12.046 1.00 21.29 179 THR B C 1
ATOM 3213 O O . THR B 1 179 ? 14.176 42.785 12.575 1.00 21.56 179 THR B O 1
ATOM 3217 N N . PRO B 1 180 ? 13.385 44.889 12.398 1.00 21.69 180 PRO B N 1
ATOM 3218 C CA . PRO B 1 180 ? 14.263 45.383 13.464 1.00 21.60 180 PRO B CA 1
ATOM 3219 C C . PRO B 1 180 ? 14.113 44.592 14.764 1.00 18.65 180 PRO B C 1
ATOM 3220 O O . PRO B 1 180 ? 15.120 44.306 15.423 1.00 21.19 180 PRO B O 1
ATOM 3224 N N . ALA B 1 181 ? 12.884 44.224 15.130 1.00 18.13 181 ALA B N 1
ATOM 3225 C CA . ALA B 1 181 ? 12.688 43.463 16.353 1.00 18.09 181 ALA B CA 1
ATOM 3226 C C . ALA B 1 181 ? 13.429 42.134 16.309 1.00 18.01 181 ALA B C 1
ATOM 3227 O O . ALA B 1 181 ? 14.082 41.746 17.277 1.00 18.96 181 ALA B O 1
ATOM 3229 N N . ASN B 1 182 ? 13.330 41.432 15.185 1.00 17.47 182 ASN B N 1
ATOM 3230 C CA . ASN B 1 182 ? 14.023 40.155 15.050 1.00 16.26 182 ASN B CA 1
ATOM 3231 C C . ASN B 1 182 ? 15.536 40.323 15.065 1.00 17.35 182 ASN B C 1
ATOM 3232 O O . ASN B 1 182 ? 16.238 39.547 15.705 1.00 18.83 182 ASN B O 1
ATOM 3237 N N . GLN B 1 183 ? 16.033 41.351 14.385 1.00 16.59 183 GLN B N 1
ATOM 3238 C CA . GLN B 1 183 ? 17.470 41.628 14.414 1.00 15.45 183 GLN B CA 1
ATOM 3239 C C . GLN B 1 183 ? 17.965 41.977 15.812 1.00 16.52 183 GLN B C 1
ATOM 3240 O O . GLN B 1 183 ? 19.004 41.484 16.249 1.00 17.70 183 GLN B O 1
ATOM 3246 N N . HIS B 1 184 ? 17.237 42.841 16.511 1.00 15.60 184 HIS B N 1
ATOM 3247 C CA . HIS B 1 184 ? 17.635 43.204 17.860 1.00 17.37 184 HIS B CA 1
ATOM 3248 C C . HIS B 1 184 ? 17.659 41.991 18.766 1.00 18.02 184 HIS B C 1
ATOM 3249 O O . HIS B 1 184 ? 18.569 41.841 19.579 1.00 18.78 184 HIS B O 1
ATOM 3256 N N . GLN B 1 185 ? 16.681 41.104 18.611 1.00 16.36 185 GLN B N 1
ATOM 3257 C CA . GLN B 1 185 ? 16.668 39.899 19.434 1.00 17.45 185 GLN B CA 1
ATOM 3258 C C . GLN B 1 185 ? 17.865 38.990 19.152 1.00 18.97 185 GLN B C 1
ATOM 3259 O O . GLN B 1 185 ? 18.466 38.463 20.088 1.00 17.95 185 GLN B O 1
ATOM 3265 N N . TYR B 1 186 ? 18.211 38.796 17.883 1.00 16.28 186 TYR B N 1
ATOM 3266 C CA . TYR B 1 186 ? 19.360 37.947 17.574 1.00 16.66 186 TYR B CA 1
ATOM 3267 C C . TYR B 1 186 ? 20.654 38.544 18.119 1.00 16.78 186 TYR B C 1
ATOM 3268 O O . TYR B 1 186 ? 21.440 37.842 18.758 1.00 18.46 186 TYR B O 1
ATOM 3277 N N . TRP B 1 187 ? 20.881 39.838 17.902 1.00 16.48 187 TRP B N 1
ATOM 3278 C CA . TRP B 1 187 ? 22.178 40.397 18.260 1.00 17.26 187 TRP B CA 1
ATOM 3279 C C . TRP B 1 187 ? 22.303 40.738 19.740 1.00 15.81 187 TRP B C 1
ATOM 3280 O O . TRP B 1 187 ? 23.415 40.948 20.238 1.00 19.33 187 TRP B O 1
ATOM 3291 N N . ALA B 1 188 ? 21.181 40.764 20.453 1.00 17.67 188 ALA B N 1
ATOM 3292 C CA . ALA B 1 188 ? 21.238 40.986 21.888 1.00 16.72 188 ALA B CA 1
ATOM 3293 C C . ALA B 1 188 ? 22.091 39.904 22.545 1.00 18.76 188 ALA B C 1
ATOM 3294 O O . ALA B 1 188 ? 21.947 38.709 22.232 1.00 20.13 188 ALA B O 1
ATOM 3296 N N . LEU B 1 189 ? 22.991 40.348 23.425 1.00 20.91 189 LEU B N 1
ATOM 3297 C CA . LEU B 1 189 ? 23.932 39.500 24.172 1.00 20.62 189 LEU B CA 1
ATOM 3298 C C . LEU B 1 189 ? 25.025 38.922 23.282 1.00 24.03 189 LEU B C 1
ATOM 3299 O O . LEU B 1 189 ? 25.861 38.143 23.747 1.00 25.66 189 LEU B O 1
ATOM 3304 N N . ARG B 1 190 ? 24.913 39.237 21.994 1.00 24.68 190 ARG B N 1
ATOM 3305 C CA . ARG B 1 190 ? 25.826 38.767 20.969 1.00 27.92 190 ARG B CA 1
ATOM 3306 C C . ARG B 1 190 ? 26.763 39.914 20.707 1.00 25.92 190 ARG B C 1
ATOM 3307 O O . ARG B 1 190 ? 27.878 39.932 21.229 1.00 27.89 190 ARG B O 1
ATOM 3315 N N . CYS B 1 191 ? 26.331 40.892 19.916 1.00 29.42 191 CYS B N 1
ATOM 3316 C CA . CYS B 1 191 ? 27.252 42.019 19.716 1.00 36.36 191 CYS B CA 1
ATOM 3317 C C . CYS B 1 191 ? 26.516 43.339 19.815 1.00 33.52 191 CYS B C 1
ATOM 3318 O O . CYS B 1 191 ? 25.280 43.399 19.839 1.00 27.93 191 CYS B O 1
ATOM 3321 N N . ALA B 1 192 ? 27.311 44.398 19.839 1.00 34.40 192 ALA B N 1
ATOM 3322 C CA . ALA B 1 192 ? 26.824 45.765 19.810 1.00 34.26 192 ALA B CA 1
ATOM 3323 C C . ALA B 1 192 ? 26.022 46.057 18.548 1.00 31.84 192 ALA B C 1
ATOM 3324 O O . ALA B 1 192 ? 26.436 45.718 17.439 1.00 27.74 192 ALA B O 1
ATOM 3326 N N . VAL B 1 193 ? 24.874 46.696 18.733 1.00 30.04 193 VAL B N 1
ATOM 3327 C CA . VAL B 1 193 ? 24.008 47.082 17.628 1.00 25.89 193 VAL B CA 1
ATOM 3328 C C . VAL B 1 193 ? 24.034 48.589 17.414 1.00 28.81 193 VAL B C 1
ATOM 3329 O O . VAL B 1 193 ? 23.904 49.358 18.361 1.00 30.33 193 VAL B O 1
ATOM 3333 N N . GLN B 1 194 ? 24.211 49.004 16.168 1.00 27.72 194 GLN B N 1
ATOM 3334 C CA . GLN B 1 194 ? 24.100 50.412 15.826 1.00 31.56 194 GLN B CA 1
ATOM 3335 C C . GLN B 1 194 ? 22.803 50.647 15.072 1.00 31.36 194 GLN B C 1
ATOM 3336 O O . GLN B 1 194 ? 22.577 50.068 14.012 1.00 30.15 194 GLN B O 1
ATOM 3342 N N . GLU B 1 195 ? 21.937 51.470 15.650 1.00 37.81 195 GLU B N 1
ATOM 3343 C CA . GLU B 1 195 ? 20.677 51.824 15.015 1.00 39.22 195 GLU B CA 1
ATOM 3344 C C . GLU B 1 195 ? 20.938 52.776 13.870 1.00 37.94 195 GLU B C 1
ATOM 3345 O O . GLU B 1 195 ? 21.790 53.657 13.974 1.00 38.87 195 GLU B O 1
ATOM 3351 N N . ILE B 1 196 ? 20.206 52.605 12.779 1.00 31.10 196 ILE B N 1
ATOM 3352 C CA . ILE B 1 196 ? 20.252 53.577 11.698 1.00 30.36 196 ILE B CA 1
ATOM 3353 C C . ILE B 1 196 ? 18.874 53.692 11.060 1.00 31.42 196 ILE B C 1
ATOM 3354 O O . ILE B 1 196 ? 18.178 52.689 10.853 1.00 30.15 196 ILE B O 1
ATOM 3359 N N . GLU B 1 197 ? 18.457 54.930 10.812 1.00 33.27 197 GLU B N 1
ATOM 3360 C CA . GLU B 1 197 ? 17.198 55.180 10.141 1.00 32.91 197 GLU B CA 1
ATOM 3361 C C . GLU B 1 197 ? 17.332 54.760 8.692 1.00 32.98 197 GLU B C 1
ATOM 3362 O O . GLU B 1 197 ? 18.194 55.257 7.969 1.00 34.07 197 GLU B O 1
ATOM 3366 N N . GLY B 1 198 ? 16.485 53.836 8.268 1.00 30.54 198 GLY B N 1
ATOM 3367 C CA . GLY B 1 198 ? 16.509 53.417 6.887 1.00 30.85 198 GLY B CA 1
ATOM 3368 C C . GLY B 1 198 ? 15.830 52.092 6.631 1.00 29.18 198 GLY B C 1
ATOM 3369 O O . GLY B 1 198 ? 15.051 51.592 7.458 1.00 26.35 198 GLY B O 1
ATOM 3370 N N . GLU B 1 199 ? 16.156 51.524 5.474 1.00 28.62 199 GLU B N 1
ATOM 3371 C CA . GLU B 1 199 ? 15.532 50.307 4.972 1.00 27.70 199 GLU B CA 1
ATOM 3372 C C . GLU B 1 199 ? 16.539 49.155 4.876 1.00 25.52 199 GLU B C 1
ATOM 3373 O O . GLU B 1 199 ? 17.697 49.309 5.280 1.00 24.80 199 GLU B O 1
ATOM 3379 N N . HIS B 1 200 ? 16.106 48.007 4.351 1.00 24.63 200 HIS B N 1
ATOM 3380 C CA . HIS B 1 200 ? 16.980 46.829 4.295 1.00 25.31 200 HIS B CA 1
ATOM 3381 C C . HIS B 1 200 ? 18.267 47.148 3.550 1.00 21.95 200 HIS B C 1
ATOM 3382 O O . HIS B 1 200 ? 19.359 46.748 3.972 1.00 23.93 200 HIS B O 1
ATOM 3389 N N . TYR B 1 201 ? 18.133 47.854 2.433 1.00 24.70 201 TYR B N 1
ATOM 3390 C CA . TYR B 1 201 ? 19.295 48.413 1.739 1.00 26.12 201 TYR B CA 1
ATOM 3391 C C . TYR B 1 201 ? 19.581 49.784 2.318 1.00 27.02 201 TYR B C 1
ATOM 3392 O O . TYR B 1 201 ? 18.779 50.712 2.158 1.00 29.60 201 TYR B O 1
ATOM 3401 N N . VAL B 1 202 ? 20.732 49.912 2.972 1.00 25.75 202 VAL B N 1
ATOM 3402 C CA . VAL B 1 202 ? 21.062 51.124 3.708 1.00 28.30 202 VAL B CA 1
ATOM 3403 C C . VAL B 1 202 ? 22.471 51.630 3.350 1.00 27.40 202 VAL B C 1
ATOM 3404 O O . VAL B 1 202 ? 22.958 52.614 3.915 1.00 28.20 202 VAL B O 1
ATOM 3408 N N . PHE B 1 203 ? 23.115 50.977 2.387 1.00 27.73 203 PHE B N 1
ATOM 3409 C CA . PHE B 1 203 ? 24.471 51.375 1.992 1.00 28.82 203 PHE B CA 1
ATOM 3410 C C . PHE B 1 203 ? 24.449 52.760 1.329 1.00 27.27 203 PHE B C 1
ATOM 3411 O O . PHE B 1 203 ? 25.474 53.448 1.271 1.00 27.92 203 PHE B O 1
ATOM 3419 N N . SER B 1 204 ? 23.266 53.168 0.868 1.00 34.12 204 SER B N 1
ATOM 3420 C CA . SER B 1 204 ? 23.028 54.510 0.336 1.00 34.65 204 SER B CA 1
ATOM 3421 C C . SER B 1 204 ? 23.240 55.632 1.353 1.00 35.63 204 SER B C 1
ATOM 3422 O O . SER B 1 204 ? 23.288 56.804 0.988 1.00 37.12 204 SER B O 1
ATOM 3425 N N . ARG B 1 205 ? 23.336 55.287 2.627 1.00 35.13 205 ARG B N 1
ATOM 3426 C CA . ARG B 1 205 ? 23.525 56.296 3.660 1.00 38.37 205 ARG B CA 1
ATOM 3427 C C . ARG B 1 205 ? 24.984 56.392 4.077 1.00 38.80 205 ARG B C 1
ATOM 3428 O O . ARG B 1 205 ? 25.330 57.145 4.985 1.00 41.75 205 ARG B O 1
ATOM 3436 N N . PHE B 1 206 ? 25.835 55.617 3.414 1.00 30.66 206 PHE B N 1
ATOM 3437 C CA . PHE B 1 206 ? 27.256 55.585 3.739 1.00 29.22 206 PHE B CA 1
ATOM 3438 C C . PHE B 1 206 ? 28.092 56.064 2.565 1.00 28.74 206 PHE B C 1
ATOM 3439 O O . PHE B 1 206 ? 27.760 55.787 1.417 1.00 29.03 206 PHE B O 1
ATOM 3447 N N . THR B 1 207 ? 29.197 56.748 2.865 1.00 30.21 207 THR B N 1
ATOM 3448 C CA . THR B 1 207 ? 30.118 57.211 1.839 1.00 30.79 207 THR B CA 1
ATOM 3449 C C . THR B 1 207 ? 31.455 56.485 1.911 1.00 33.48 207 THR B C 1
ATOM 3450 O O . THR B 1 207 ? 32.186 56.436 0.924 1.00 33.41 207 THR B O 1
ATOM 3454 N N . HIS B 1 208 ? 31.772 55.930 3.077 1.00 34.11 208 HIS B N 1
ATOM 3455 C CA . HIS B 1 208 ? 33.047 55.249 3.283 1.00 34.46 208 HIS B CA 1
ATOM 3456 C C . HIS B 1 208 ? 32.883 53.873 3.892 1.00 34.37 208 HIS B C 1
ATOM 3457 O O . HIS B 1 208 ? 32.085 53.684 4.816 1.00 34.42 208 HIS B O 1
ATOM 3464 N N . TRP B 1 209 ? 33.654 52.919 3.382 1.00 31.41 209 TRP B N 1
ATOM 3465 C CA . TRP B 1 209 ? 33.655 51.566 3.936 1.00 30.22 209 TRP B CA 1
ATOM 3466 C C . TRP B 1 209 ? 33.986 51.583 5.421 1.00 30.71 209 TRP B C 1
ATOM 3467 O O . TRP B 1 209 ? 33.388 50.846 6.204 1.00 31.26 209 TRP B O 1
ATOM 3478 N N . SER B 1 210 ? 34.938 52.429 5.808 1.00 33.89 210 SER B N 1
ATOM 3479 C CA . SER B 1 210 ? 35.424 52.446 7.187 1.00 33.35 210 SER B CA 1
ATOM 3480 C C . SER B 1 210 ? 34.357 52.899 8.186 1.00 33.80 210 SER B C 1
ATOM 3481 O O . SER B 1 210 ? 34.431 52.566 9.372 1.00 34.17 210 SER B O 1
ATOM 3484 N N . ALA B 1 211 ? 33.361 53.642 7.709 1.00 30.69 211 ALA B N 1
ATOM 3485 C CA . ALA B 1 211 ? 32.260 54.083 8.567 1.00 31.35 211 ALA B CA 1
ATOM 3486 C C . ALA B 1 211 ? 31.445 52.901 9.087 1.00 32.42 211 ALA B C 1
ATOM 3487 O O . ALA B 1 211 ? 30.833 52.974 10.158 1.00 32.57 211 ALA B O 1
ATOM 3489 N N . LEU B 1 212 ? 31.444 51.810 8.330 1.00 29.44 212 LEU B N 1
ATOM 3490 C CA . LEU B 1 212 ? 30.676 50.626 8.711 1.00 27.43 212 LEU B CA 1
ATOM 3491 C C . LEU B 1 212 ? 31.279 49.880 9.899 1.00 26.15 212 LEU B C 1
ATOM 3492 O O . LEU B 1 212 ? 30.544 49.312 10.716 1.00 27.44 212 LEU B O 1
ATOM 3497 N N . TRP B 1 213 ? 32.604 49.876 10.023 1.00 28.72 213 TRP B N 1
ATOM 3498 C CA . TRP B 1 213 ? 33.222 49.158 11.136 1.00 31.99 213 TRP B CA 1
ATOM 3499 C C . TRP B 1 213 ? 33.744 50.075 12.240 1.00 37.09 213 TRP B C 1
ATOM 3500 O O . TRP B 1 213 ? 34.058 49.606 13.329 1.00 36.81 213 TRP B O 1
ATOM 3511 N N . ASP B 1 214 ? 33.824 51.368 12.008 1.00 39.58 214 ASP B N 1
ATOM 3512 C CA . ASP B 1 214 ? 34.289 52.257 13.062 1.00 45.72 214 ASP B CA 1
ATOM 3513 C C . ASP B 1 214 ? 33.194 52.465 14.070 1.00 51.30 214 ASP B C 1
#

B-factor: mean 25.29, std 11.37, range [8.42, 65.8]

Secondary structure (P-SEA, 3-state):
ccccccccccbbbbbbbcccccccccccccccccbbbbbbccccccccccccccccbbbbbbcccaaaaaaaaccccccbbbbcccccccccccccccaaaaaaaaacccaaaaaaaaaaacccaaaaaaaaacccccaaaaaaaaaaaaccccccccccccccbbbbbcccccccaaaaaaaaccccbbbbbcccccccccccccccccc/cbbbbbccccccbbbbbcccccccccccccccccbbbbbbccccccccccccccccbbbbbbcccaaaaaaaaccccccbbbbcccccccccccccccaaaaaaaaaaccaaaaaaaaaaacccaaaaaaaaccccccaaaaaaaaaaaaccccccccccccccbbbbbcccccccaaaaaaaacccbbbbbbcccccccccccccccccc

Sequence (422 aa):
KKTKFYDYQGEHLILLYFAGWGTPPDAVNHLILPENHDLLICYDYQDLNNLDFDLSAYRHIRLVAWSGVWVAERVLQGIRLKSATAVNGTGLPCDDSFGIPYAIFKGTLENLTENTRLKFERRICGDDKASFERYQLFPARPFDEIHQELTALFAIQQDKRIDLIHWANAWVSSRDKIFTPANQHQYWALRCAVQEIEGEHYVFSRFTHWSALWDKTKFYDYQGEHLILYFAGWGTPPDAVNHLILPENHDLLICYDYQDLNLDFDLSAYRHIRLVAWSGVWVAERVLQGIRLKSATAVNGTGLPCDDSFGIPYAIFKGTLENLTENTRLKFERRICGDKASFERYQLFPARPFDEIHQELTALFAIQQDKRIDLIHWANAWVSSRDKIFTPANQHQYWALRCAVQEIEGEHYVFSRFTHWSALWD

Solvent-accessible surface area: 17954 Å² total